Protein 5NG7 (pdb70)

B-factor: mean 24.81, std 13.98, range [9.17, 146.87]

Radius of gyration: 27.34 Å; Cα contacts (8 Å, |Δi|>4): 1304; chains: 2; bounding box: 87×40×46 Å

Structure (mmCIF, N/CA/C/O backbone):
data_5NG7
#
_entry.id   5NG7
#
_cell.length_a   163.940
_cell.length_b   46.220
_cell.length_c   73.870
_cell.angle_alpha   90.00
_cell.angle_beta   106.94
_cell.angle_gamma   90.00
#
_symmetry.space_group_name_H-M   'C 1 2 1'
#
loop_
_entity.id
_entity.type
_entity.pdbx_description
1 polymer 'epoxide hydrolase'
2 non-polymer 'CHLORIDE ION'
3 non-polymer 1,2-ETHANEDIOL
4 non-polymer SERINE
5 non-polymer DI(HYDROXYETHYL)ETHER
6 water water
#
loop_
_atom_site.group_PDB
_atom_site.id
_atom_site.type_symbol
_atom_site.label_atom_id
_atom_site.label_alt_id
_atom_site.label_comp_id
_atom_site.label_asym_id
_atom_site.label_entity_id
_atom_site.label_seq_id
_atom_site.pdbx_PDB_ins_code
_atom_site.Cartn_x
_atom_site.Cartn_y
_atom_site.Cartn_z
_atom_site.occupancy
_atom_site.B_iso_or_equiv
_atom_site.auth_seq_id
_atom_site.auth_comp_id
_atom_site.auth_asym_id
_atom_site.auth_atom_id
_atom_site.pdbx_PDB_model_num
ATOM 1 N N . ASN A 1 2 ? -0.353 45.889 35.296 1.00 80.52 2 ASN A N 1
ATOM 2 C CA . ASN A 1 2 ? -1.790 46.302 35.307 1.00 102.18 2 ASN A CA 1
ATOM 3 C C . ASN A 1 2 ? -2.711 45.173 35.761 1.00 115.93 2 ASN A C 1
ATOM 4 O O . ASN A 1 2 ? -2.334 43.993 35.739 1.00 88.33 2 ASN A O 1
ATOM 9 N N . GLU A 1 3 ? -3.920 45.558 36.163 1.00 135.58 3 GLU A N 1
ATOM 10 C CA . GLU A 1 3 ? -4.981 44.615 36.508 1.00 123.00 3 GLU A CA 1
ATOM 11 C C . GLU A 1 3 ? -5.770 44.245 35.258 1.00 110.39 3 GLU A C 1
ATOM 12 O O . GLU A 1 3 ? -6.271 43.110 35.153 1.00 120.06 3 GLU A O 1
ATOM 18 N N . MET A 1 4 ? -5.835 45.194 34.312 1.00 76.00 4 MET A N 1
ATOM 19 C CA A MET A 1 4 ? -6.607 45.039 33.068 0.60 70.05 4 MET A CA 1
ATOM 20 C CA B MET A 1 4 ? -6.609 45.034 33.070 0.40 64.02 4 MET A CA 1
ATOM 21 C C . MET A 1 4 ? -5.800 44.362 31.948 1.00 37.44 4 MET A C 1
ATOM 22 O O . MET A 1 4 ? -6.356 44.001 30.899 1.00 38.93 4 MET A O 1
ATOM 31 N N . LEU A 1 5 ? -4.492 44.212 32.162 1.00 32.55 5 LEU A N 1
ATOM 32 C CA . LEU A 1 5 ? -3.626 43.519 31.202 1.00 28.75 5 LEU A CA 1
ATOM 33 C C . LEU A 1 5 ? -3.938 42.026 31.212 1.00 29.20 5 LEU A C 1
ATOM 34 O O . LEU A 1 5 ? -4.080 41.449 32.276 1.00 29.76 5 LEU A O 1
ATOM 39 N N . LYS A 1 6 ? -4.080 41.430 30.037 1.00 19.43 6 LYS A N 1
ATOM 40 C CA A LYS A 1 6 ? -4.414 40.024 29.868 0.60 18.37 6 LYS A CA 1
ATOM 41 C CA B LYS A 1 6 ? -4.415 40.018 29.868 0.40 19.25 6 LYS A CA 1
ATOM 42 C C . LYS A 1 6 ? -3.341 39.293 29.049 1.00 21.43 6 LYS A C 1
ATOM 43 O O . LYS A 1 6 ? -2.865 39.808 28.028 1.00 19.28 6 LYS A O 1
ATOM 54 N N . HIS A 1 7 ? -2.954 38.104 29.489 1.00 19.60 7 HIS A N 1
ATOM 55 C CA . HIS A 1 7 ? -1.981 37.268 28.773 1.00 16.05 7 HIS A CA 1
ATOM 56 C C . HIS A 1 7 ? -2.700 36.274 27.914 1.00 19.31 7 HIS A C 1
ATOM 57 O O . HIS A 1 7 ? -3.654 35.621 28.373 1.00 21.23 7 HIS A O 1
ATOM 64 N N . GLU A 1 8 ? -2.237 36.085 26.687 1.00 18.64 8 GLU A N 1
ATOM 65 C CA . GLU A 1 8 ? -2.824 35.143 25.743 1.00 18.21 8 GLU A CA 1
ATOM 66 C C . GLU A 1 8 ? -1.768 34.418 24.925 1.00 18.85 8 GLU A C 1
ATOM 67 O O . GLU A 1 8 ? -0.614 34.886 24.841 1.00 17.92 8 GLU A O 1
ATOM 73 N N . TYR A 1 9 ? -2.151 33.264 24.365 1.00 17.82 9 TYR A N 1
ATOM 74 C CA . TYR A 1 9 ? -1.275 32.501 23.476 1.00 19.01 9 TYR A CA 1
ATOM 75 C C . TYR A 1 9 ? -2.037 32.162 22.247 1.00 20.83 9 TYR A C 1
ATOM 76 O O . TYR A 1 9 ? -3.234 31.811 22.318 1.00 24.70 9 TYR A O 1
ATOM 85 N N . VAL A 1 10 ? -1.383 32.240 21.102 1.00 18.04 10 VAL A N 1
ATOM 86 C CA . VAL A 1 10 ? -2.065 31.951 19.834 1.00 19.34 10 VAL A CA 1
ATOM 87 C C . VAL A 1 10 ? -1.102 31.300 18.867 1.00 20.70 10 VAL A C 1
ATOM 88 O O . VAL A 1 10 ? 0.087 31.639 18.836 1.00 22.46 10 VAL A O 1
ATOM 92 N N . LYS A 1 11 ? -1.605 30.367 18.064 1.00 19.36 11 LYS A N 1
ATOM 93 C CA A LYS A 1 11 ? -0.809 29.694 17.067 0.40 21.48 11 LYS A CA 1
ATOM 94 C CA B LYS A 1 11 ? -0.811 29.696 17.064 0.60 20.74 11 LYS A CA 1
ATOM 95 C C . LYS A 1 11 ? -0.818 30.501 15.786 1.00 22.37 11 LYS A C 1
ATOM 96 O O . LYS A 1 11 ? -1.887 30.837 15.265 1.00 28.46 11 LYS A O 1
ATOM 107 N N . VAL A 1 12 ? 0.382 30.856 15.318 1.00 22.36 12 VAL A N 1
ATOM 108 C CA . VAL A 1 12 ? 0.614 31.631 14.089 1.00 22.50 12 VAL A CA 1
ATOM 109 C C . VAL A 1 12 ? 1.890 31.142 13.388 1.00 24.23 12 VAL A C 1
ATOM 110 O O . VAL A 1 12 ? 2.928 30.904 14.048 1.00 25.07 12 VAL A O 1
ATOM 114 N N . ASN A 1 13 ? 1.835 31.002 12.058 1.00 23.04 13 ASN A N 1
ATOM 115 C CA . ASN A 1 13 ? 3.060 30.679 11.262 1.00 24.80 13 ASN A CA 1
ATOM 116 C C . ASN A 1 13 ? 3.876 29.482 11.819 1.00 25.59 13 ASN A C 1
ATOM 117 O O . ASN A 1 13 ? 5.127 29.480 11.801 1.00 26.57 13 ASN A O 1
ATOM 122 N N . GLY A 1 14 ? 3.150 28.469 12.315 1.00 29.17 14 GLY A N 1
ATOM 123 C CA . GLY A 1 14 ? 3.749 27.235 12.837 1.00 24.75 14 GLY A CA 1
ATOM 124 C C . GLY A 1 14 ? 4.347 27.280 14.231 1.00 31.45 14 GLY A C 1
ATOM 125 O O . GLY A 1 14 ? 4.963 26.314 14.662 1.00 32.98 14 GLY A O 1
ATOM 126 N N . ILE A 1 15 ? 4.208 28.419 14.917 1.00 23.05 15 ILE A N 1
ATOM 127 C CA . ILE A 1 15 ? 4.684 28.598 16.300 1.00 23.16 15 ILE A CA 1
ATOM 128 C C . ILE A 1 15 ? 3.571 29.127 17.188 1.00 24.93 15 ILE A C 1
ATOM 129 O O . ILE A 1 15 ? 2.597 29.724 16.682 1.00 29.37 15 ILE A O 1
ATOM 134 N N . LYS A 1 16 ? 3.719 28.893 18.490 1.00 21.91 16 LYS A N 1
ATOM 135 C CA A LYS A 1 16 ? 2.812 29.469 19.464 0.60 17.44 16 LYS A CA 1
ATOM 136 C CA B LYS A 1 16 ? 2.813 29.473 19.462 0.40 20.28 16 LYS A CA 1
ATOM 137 C C . LYS A 1 16 ? 3.430 30.775 19.983 1.00 21.64 16 LYS A C 1
ATOM 138 O O . LYS A 1 16 ? 4.567 30.765 20.446 1.00 19.51 16 LYS A O 1
ATOM 149 N N . MET A 1 17 ? 2.665 31.863 19.904 1.00 17.84 17 MET A N 1
ATOM 150 C CA A MET A 1 17 ? 3.139 33.183 20.324 0.65 17.12 17 MET A CA 1
ATOM 151 C CA B MET A 1 17 ? 3.137 33.177 20.328 0.35 17.68 17 MET A CA 1
ATOM 152 C C . MET A 1 17 ? 2.392 33.650 21.553 1.00 17.52 17 MET A C 1
ATOM 153 O O . MET A 1 17 ? 1.151 33.583 21.598 1.00 18.46 17 MET A O 1
ATOM 162 N N . HIS A 1 18 ? 3.141 34.144 22.537 1.00 14.31 18 HIS A N 1
ATOM 163 C CA . HIS A 1 18 ? 2.570 34.784 23.694 1.00 15.24 18 HIS A CA 1
ATOM 164 C C . HIS A 1 18 ? 2.376 36.267 23.421 1.00 15.99 18 HIS A C 1
ATOM 165 O O . HIS A 1 18 ? 3.247 36.914 22.800 1.00 14.39 18 HIS A O 1
ATOM 172 N N . TYR A 1 19 ? 1.280 36.839 23.904 1.00 15.73 19 TYR A N 1
ATOM 173 C CA . TYR A 1 19 ? 1.156 38.293 23.913 1.00 17.12 19 TYR A CA 1
ATOM 174 C C . TYR A 1 19 ? 0.372 38.775 25.102 1.00 16.00 19 TYR A C 1
ATOM 175 O O . TYR A 1 19 ? -0.368 37.996 25.732 1.00 15.94 19 TYR A O 1
ATOM 184 N N . VAL A 1 20 ? 0.543 40.039 25.414 1.00 15.47 20 VAL A N 1
ATOM 185 C CA . VAL A 1 20 ? -0.333 40.730 26.359 1.00 14.82 20 VAL A CA 1
ATOM 186 C C . VAL A 1 20 ? -1.240 41.690 25.606 1.00 16.21 20 VAL A C 1
ATOM 187 O O . VAL A 1 20 ? -0.888 42.197 24.533 1.00 15.28 20 VAL A O 1
ATOM 191 N N . THR A 1 21 ? -2.415 41.933 26.149 1.00 14.26 21 THR A N 1
ATOM 192 C CA . THR A 1 21 ? -3.361 42.837 25.527 1.00 15.35 21 THR A CA 1
ATOM 193 C C . THR A 1 21 ? -4.130 43.639 26.555 1.00 17.76 21 THR A C 1
ATOM 194 O O . THR A 1 21 ? -4.382 43.159 27.668 1.00 17.91 21 THR A O 1
ATOM 198 N N . GLN A 1 22 ? -4.473 44.863 26.199 1.00 14.95 22 GLN A N 1
ATOM 199 C CA . GLN A 1 22 ? -5.301 45.727 27.016 1.00 15.96 22 GLN A CA 1
ATOM 200 C C . GLN A 1 22 ? -5.995 46.702 26.118 1.00 15.96 22 GLN A C 1
ATOM 201 O O . GLN A 1 22 ? -5.402 47.173 25.139 1.00 15.78 22 GLN A O 1
ATOM 207 N N . GLY A 1 23 ? -7.244 47.015 26.458 1.00 16.35 23 GLY A N 1
ATOM 208 C CA . GLY A 1 23 ? -7.992 48.007 25.661 1.00 16.10 23 GLY A CA 1
ATOM 209 C C . GLY A 1 23 ? -8.874 47.405 24.599 1.00 15.11 23 GLY A C 1
ATOM 210 O O . GLY A 1 23 ? -8.820 46.204 24.231 1.00 18.52 23 GLY A O 1
ATOM 211 N N . LYS A 1 24 ? -9.725 48.295 24.062 1.00 17.41 24 LYS A N 1
ATOM 212 C CA A LYS A 1 24 ? -10.655 47.955 23.002 0.40 19.07 24 LYS A CA 1
ATOM 213 C CA B LYS A 1 24 ? -10.631 47.952 22.980 0.60 19.36 24 LYS A CA 1
ATOM 214 C C . LYS A 1 24 ? -10.573 49.041 21.949 1.00 17.20 24 LYS A C 1
ATOM 215 O O . LYS A 1 24 ? -10.215 50.195 22.262 1.00 20.96 24 LYS A O 1
ATOM 226 N N . GLY A 1 25 ? -10.923 48.680 20.734 1.00 19.90 25 GLY A N 1
ATOM 227 C CA . GLY A 1 25 ? -10.937 49.662 19.658 1.00 22.42 25 GLY A CA 1
ATOM 228 C C . GLY A 1 25 ? -9.938 49.294 18.586 1.00 16.46 25 GLY A C 1
ATOM 229 O O . GLY A 1 25 ? -9.769 48.113 18.279 1.00 20.61 25 GLY A O 1
ATOM 230 N N . LYS A 1 26 ? -9.374 50.324 17.969 1.00 16.42 26 LYS A N 1
ATOM 231 C CA . LYS A 1 26 ? -8.489 50.132 16.832 1.00 16.29 26 LYS A CA 1
ATOM 232 C C . LYS A 1 26 ? -7.257 49.295 17.259 1.00 15.65 26 LYS A C 1
ATOM 233 O O . LYS A 1 26 ? -6.628 49.589 18.268 1.00 14.88 26 LYS A O 1
ATOM 239 N N . LEU A 1 27 ? -6.977 48.235 16.508 1.00 14.60 27 LEU A N 1
ATOM 240 C CA . LEU A 1 27 ? -5.854 47.344 16.853 1.00 12.59 27 LEU A CA 1
ATOM 241 C C . LEU A 1 27 ? -4.504 47.981 16.606 1.00 12.72 27 LEU A C 1
ATOM 242 O O . LEU A 1 27 ? -4.225 48.487 15.485 1.00 14.97 27 LEU A O 1
ATOM 247 N N . LEU A 1 28 ? -3.678 47.944 17.650 1.00 11.86 28 LEU A N 1
ATOM 248 C CA . LEU A 1 28 ? -2.330 48.523 17.626 1.00 12.52 28 LEU A CA 1
ATOM 249 C C . LEU A 1 28 ? -1.366 47.458 18.167 1.00 12.38 28 LEU A C 1
ATOM 250 O O . LEU A 1 28 ? -1.535 47.009 19.300 1.00 12.84 28 LEU A O 1
ATOM 255 N N . LEU A 1 29 ? -0.338 47.122 17.395 1.00 11.23 29 LEU A N 1
ATOM 256 C CA A LEU A 1 29 ? 0.722 46.235 17.848 0.60 12.64 29 LEU A CA 1
ATOM 257 C CA B LEU A 1 29 ? 0.716 46.223 17.844 0.40 12.70 29 LEU A CA 1
ATOM 258 C C . LEU A 1 29 ? 1.942 47.002 18.274 1.00 13.64 29 LEU A C 1
ATOM 259 O O . LEU A 1 29 ? 2.340 47.966 17.616 1.00 12.58 29 LEU A O 1
ATOM 268 N N . LEU A 1 30 ? 2.533 46.567 19.391 1.00 11.80 30 LEU A N 1
ATOM 269 C CA . LEU A 1 30 ? 3.809 47.103 19.876 1.00 11.85 30 LEU A CA 1
ATOM 270 C C . LEU A 1 30 ? 4.829 45.992 19.816 1.00 11.52 30 LEU A C 1
ATOM 271 O O . LEU A 1 30 ? 4.648 44.977 20.523 1.00 12.47 30 LEU A O 1
ATOM 276 N N . LEU A 1 31 ? 5.908 46.151 19.036 1.00 10.61 31 LEU A N 1
ATOM 277 C CA . LEU A 1 31 ? 6.899 45.090 18.807 1.00 10.33 31 LEU A CA 1
ATOM 278 C C . LEU A 1 31 ? 8.251 45.485 19.363 1.00 10.80 31 LEU A C 1
ATOM 279 O O . LEU A 1 31 ? 8.877 46.439 18.924 1.00 11.84 31 LEU A O 1
ATOM 284 N N . HIS A 1 32 ? 8.672 44.756 20.403 1.00 10.41 32 HIS A N 1
ATOM 285 C CA . HIS A 1 32 ? 9.978 44.975 21.066 1.00 11.02 32 HIS A CA 1
ATOM 286 C C . HIS A 1 32 ? 11.149 44.540 20.182 1.00 11.80 32 HIS A C 1
ATOM 287 O O . HIS A 1 32 ? 10.968 43.926 19.126 1.00 11.52 32 HIS A O 1
ATOM 294 N N . GLY A 1 33 ? 12.348 44.761 20.711 1.00 10.64 33 GLY A N 1
ATOM 295 C CA . GLY A 1 33 ? 13.563 44.218 20.133 1.00 11.20 33 GLY A CA 1
ATOM 296 C C . GLY A 1 33 ? 14.463 43.576 21.182 1.00 11.57 33 GLY A C 1
ATOM 297 O O . GLY A 1 33 ? 13.977 43.022 22.169 1.00 12.52 33 GLY A O 1
ATOM 298 N N . PHE A 1 34 ? 15.763 43.643 20.926 1.00 12.39 34 PHE A N 1
ATOM 299 C CA . PHE A 1 34 ? 16.742 42.995 21.806 1.00 12.12 34 PHE A CA 1
ATOM 300 C C . PHE A 1 34 ? 17.296 43.978 22.825 1.00 11.99 34 PHE A C 1
ATOM 301 O O . PHE A 1 34 ? 17.624 45.109 22.458 1.00 13.22 34 PHE A O 1
ATOM 309 N N . PRO A 1 35 ? 17.473 43.592 24.106 1.00 12.15 35 PRO A N 1
ATOM 310 C CA . PRO A 1 35 ? 17.139 42.328 24.733 1.00 14.12 35 PRO A CA 1
ATOM 311 C C . PRO A 1 35 ? 15.876 42.480 25.563 1.00 15.20 35 PRO A C 1
ATOM 312 O O . PRO A 1 35 ? 15.856 42.275 26.796 1.00 17.24 35 PRO A O 1
ATOM 316 N N . ASP A 1 36 ? 14.803 42.865 24.898 1.00 13.92 36 ASP A N 1
ATOM 317 C CA . ASP A 1 36 ? 13.583 43.140 25.576 1.00 12.79 36 ASP A CA 1
ATOM 318 C C . ASP A 1 36 ? 12.575 41.997 25.394 1.00 14.12 36 ASP A C 1
ATOM 319 O O . ASP A 1 36 ? 12.926 40.863 25.086 1.00 14.16 36 ASP A O 1
ATOM 324 N N . PHE A 1 37 ? 11.315 42.314 25.606 1.00 13.43 37 PHE A N 1
ATOM 325 C CA . PHE A 1 37 ? 10.171 41.408 25.414 1.00 13.05 37 PHE A CA 1
ATOM 326 C C . PHE A 1 37 ? 8.962 42.330 25.608 1.00 13.70 37 PHE A C 1
ATOM 327 O O . PHE A 1 37 ? 9.156 43.580 25.652 1.00 13.75 37 PHE A O 1
ATOM 335 N N . TRP A 1 38 ? 7.760 41.791 25.767 1.00 13.19 38 TRP A N 1
ATOM 336 C CA . TRP A 1 38 ? 6.595 42.699 25.797 1.00 13.44 38 TRP A CA 1
ATOM 337 C C . TRP A 1 38 ? 6.752 43.801 26.860 1.00 13.91 38 TRP A C 1
ATOM 338 O O . TRP A 1 38 ? 6.211 44.938 26.747 1.00 14.90 38 TRP A O 1
ATOM 349 N N . TYR A 1 39 ? 7.430 43.451 27.971 1.00 15.01 39 TYR A N 1
ATOM 350 C CA . TYR A 1 39 ? 7.473 44.333 29.140 1.00 14.76 39 TYR A CA 1
ATOM 351 C C . TYR A 1 39 ? 8.191 45.646 28.910 1.00 13.14 39 TYR A C 1
ATOM 352 O O . TYR A 1 39 ? 8.032 46.588 29.678 1.00 15.55 39 TYR A O 1
ATOM 361 N N . VAL A 1 40 ? 8.952 45.789 27.820 1.00 13.15 40 VAL A N 1
ATOM 362 C CA . VAL A 1 40 ? 9.575 47.086 27.502 1.00 12.08 40 VAL A CA 1
ATOM 363 C C . VAL A 1 40 ? 8.493 48.142 27.270 1.00 14.19 40 VAL A C 1
ATOM 364 O O . VAL A 1 40 ? 8.779 49.332 27.371 1.00 16.00 40 VAL A O 1
ATOM 368 N N . TRP A 1 41 ? 7.280 47.684 26.931 1.00 14.73 41 TRP A N 1
ATOM 369 C CA . TRP A 1 41 ? 6.180 48.605 26.610 1.00 14.74 41 TRP A CA 1
ATOM 370 C C . TRP A 1 41 ? 5.328 48.909 27.823 1.00 22.41 41 TRP A C 1
ATOM 371 O O . TRP A 1 41 ? 4.249 49.489 27.693 1.00 19.54 41 TRP A O 1
ATOM 382 N N . ARG A 1 42 ? 5.830 48.566 29.017 1.00 19.93 42 ARG A N 1
ATOM 383 C CA . ARG A 1 42 ? 5.046 48.681 30.257 1.00 24.56 42 ARG A CA 1
ATOM 384 C C . ARG A 1 42 ? 4.414 50.052 30.489 1.00 21.84 42 ARG A C 1
ATOM 385 O O . ARG A 1 42 ? 3.319 50.070 31.060 1.00 26.23 42 ARG A O 1
ATOM 393 N N . PHE A 1 43 ? 5.077 51.118 30.064 1.00 22.73 43 PHE A N 1
ATOM 394 C CA A PHE A 1 43 ? 4.575 52.497 30.230 0.60 29.21 43 PHE A CA 1
ATOM 395 C CA B PHE A 1 43 ? 4.530 52.472 30.253 0.40 30.48 43 PHE A CA 1
ATOM 396 C C . PHE A 1 43 ? 3.503 52.798 29.176 1.00 32.92 43 PHE A C 1
ATOM 397 O O . PHE A 1 43 ? 2.450 53.419 29.472 1.00 32.27 43 PHE A O 1
ATOM 412 N N . GLN A 1 44 ? 3.767 52.361 27.940 1.00 21.80 44 GLN A N 1
ATOM 413 C CA A GLN A 1 44 ? 2.884 52.710 26.847 0.60 19.49 44 GLN A CA 1
ATOM 414 C CA B GLN A 1 44 ? 2.889 52.686 26.815 0.40 21.30 44 GLN A CA 1
ATOM 415 C C . GLN A 1 44 ? 1.582 51.929 26.800 1.00 21.41 44 GLN A C 1
ATOM 416 O O . GLN A 1 44 ? 0.575 52.469 26.341 1.00 19.47 44 GLN A O 1
ATOM 427 N N . ILE A 1 45 ? 1.599 50.669 27.250 1.00 16.34 45 ILE A N 1
ATOM 428 C CA . ILE A 1 45 ? 0.431 49.803 27.106 1.00 14.94 45 ILE A CA 1
ATOM 429 C C . ILE A 1 45 ? -0.810 50.401 27.778 1.00 18.04 45 ILE A C 1
ATOM 430 O O . ILE A 1 45 ? -1.820 50.575 27.099 1.00 16.56 45 ILE A O 1
ATOM 435 N N . PRO A 1 46 ? -0.741 50.752 29.092 1.00 17.38 46 PRO A N 1
ATOM 436 C CA . PRO A 1 46 ? -1.996 51.267 29.707 1.00 20.13 46 PRO A CA 1
ATOM 437 C C . PRO A 1 46 ? -2.415 52.632 29.150 1.00 20.70 46 PRO A C 1
ATOM 438 O O . PRO A 1 46 ? -3.615 52.913 29.053 1.00 19.51 46 PRO A O 1
ATOM 442 N N . ALA A 1 47 ? -1.461 53.458 28.749 1.00 19.96 47 ALA A N 1
ATOM 443 C CA . ALA A 1 47 ? -1.775 54.763 28.204 1.00 20.04 47 ALA A CA 1
ATOM 444 C C . ALA A 1 47 ? -2.426 54.650 26.804 1.00 21.97 47 ALA A C 1
ATOM 445 O O . ALA A 1 47 ? -3.471 55.270 26.535 1.00 19.33 47 ALA A O 1
ATOM 447 N N . LEU A 1 48 ? -1.853 53.828 25.931 1.00 16.70 48 LEU A N 1
ATOM 448 C CA . LEU A 1 48 ? -2.395 53.611 24.602 1.00 15.93 48 LEU A CA 1
ATOM 449 C C . LEU A 1 48 ? -3.704 52.835 24.665 1.00 16.52 48 LEU A C 1
ATOM 450 O O . LEU A 1 48 ? -4.559 53.015 23.798 1.00 15.49 48 LEU A O 1
ATOM 455 N N . ALA A 1 49 ? -3.926 52.047 25.727 1.00 16.42 49 ALA A N 1
ATOM 456 C CA . ALA A 1 49 ? -5.145 51.274 25.888 1.00 16.49 49 ALA A CA 1
ATOM 457 C C . ALA A 1 49 ? -6.368 52.201 26.161 1.00 16.97 49 ALA A C 1
ATOM 458 O O . ALA A 1 49 ? -7.507 51.722 26.129 1.00 20.89 49 ALA A O 1
ATOM 460 N N . LYS A 1 50 ? -6.115 53.481 26.406 1.00 16.20 50 LYS A N 1
ATOM 461 C CA . LYS A 1 50 ? -7.231 54.456 26.490 1.00 17.41 50 LYS A CA 1
ATOM 462 C C . LYS A 1 50 ? -7.879 54.716 25.124 1.00 18.86 50 LYS A C 1
ATOM 463 O O . LYS A 1 50 ? -9.005 55.192 25.081 1.00 18.97 50 LYS A O 1
ATOM 469 N N . HIS A 1 51 ? -7.184 54.393 24.023 1.00 16.96 51 HIS A N 1
ATOM 470 C CA . HIS A 1 51 ? -7.692 54.673 22.650 1.00 15.66 51 HIS A CA 1
ATOM 471 C C . HIS A 1 51 ? -7.598 53.509 21.679 1.00 18.65 51 HIS A C 1
ATOM 472 O O . HIS A 1 51 ? -8.124 53.576 20.583 1.00 19.88 51 HIS A O 1
ATOM 479 N N . PHE A 1 52 ? -6.920 52.424 22.065 1.00 16.13 52 PHE A N 1
ATOM 480 C CA . PHE A 1 52 ? -6.638 51.319 21.183 1.00 14.59 52 PHE A CA 1
ATOM 481 C C . PHE A 1 52 ? -6.856 49.980 21.900 1.00 13.20 52 PHE A C 1
ATOM 482 O O . PHE A 1 52 ? -6.746 49.890 23.132 1.00 14.53 52 PHE A O 1
ATOM 490 N N . ARG A 1 53 ? -7.051 48.952 21.070 1.00 14.16 53 ARG A N 1
ATOM 491 C CA A ARG A 1 53 ? -6.840 47.572 21.465 0.50 14.91 53 ARG A CA 1
ATOM 492 C CA B ARG A 1 53 ? -6.843 47.568 21.460 0.50 14.87 53 ARG A CA 1
ATOM 493 C C . ARG A 1 53 ? -5.336 47.304 21.260 1.00 14.34 53 ARG A C 1
ATOM 494 O O . ARG A 1 53 ? -4.874 47.079 20.118 1.00 14.31 53 ARG A O 1
ATOM 509 N N . VAL A 1 54 ? -4.595 47.351 22.375 1.00 13.90 54 VAL A N 1
ATOM 510 C CA . VAL A 1 54 ? -3.132 47.205 22.331 1.00 14.28 54 VAL A CA 1
ATOM 511 C C . VAL A 1 54 ? -2.778 45.746 22.443 1.00 13.76 54 VAL A C 1
ATOM 512 O O . VAL A 1 54 ? -3.308 45.025 23.324 1.00 15.38 54 VAL A O 1
ATOM 516 N N . VAL A 1 55 ? -1.890 45.263 21.564 1.00 13.61 55 VAL A N 1
ATOM 517 C CA . VAL A 1 55 ? -1.327 43.901 21.648 1.00 13.04 55 VAL A CA 1
ATOM 518 C C . VAL A 1 55 ? 0.198 44.028 21.603 1.00 13.49 55 VAL A C 1
ATOM 519 O O . VAL A 1 55 ? 0.746 44.664 20.689 1.00 12.59 55 VAL A O 1
ATOM 523 N N . ALA A 1 56 ? 0.876 43.479 22.612 1.00 13.49 56 ALA A N 1
ATOM 524 C CA . ALA A 1 56 ? 2.331 43.500 22.664 1.00 13.00 56 ALA A CA 1
ATOM 525 C C . ALA A 1 56 ? 2.808 42.039 22.754 1.00 13.39 56 ALA A C 1
ATOM 526 O O . ALA A 1 56 ? 2.706 41.401 23.838 1.00 13.94 56 ALA A O 1
ATOM 528 N N . PRO A 1 57 ? 3.289 41.450 21.656 1.00 12.49 57 PRO A N 1
ATOM 529 C CA . PRO A 1 57 ? 3.712 40.038 21.682 1.00 13.09 57 PRO A CA 1
ATOM 530 C C . PRO A 1 57 ? 5.158 39.918 22.111 1.00 13.37 57 PRO A C 1
ATOM 531 O O . PRO A 1 57 ? 5.926 40.893 22.029 1.00 13.46 57 PRO A O 1
ATOM 535 N N . ASP A 1 58 ? 5.526 38.714 22.542 1.00 13.95 58 ASP A N 1
ATOM 536 C CA . ASP A 1 58 ? 6.925 38.300 22.542 1.00 13.45 58 ASP A CA 1
ATOM 537 C C . ASP A 1 58 ? 7.258 37.746 21.193 1.00 12.46 58 ASP A C 1
ATOM 538 O O . ASP A 1 58 ? 6.559 36.850 20.670 1.00 13.08 58 ASP A O 1
ATOM 543 N N . LEU A 1 59 ? 8.296 38.309 20.544 1.00 12.57 59 LEU A N 1
ATOM 544 C CA . LEU A 1 59 ? 8.709 37.781 19.233 1.00 12.34 59 LEU A CA 1
ATOM 545 C C . LEU A 1 59 ? 9.227 36.357 19.302 1.00 13.05 59 LEU A C 1
ATOM 546 O O . LEU A 1 59 ? 9.552 35.853 20.381 1.00 13.81 59 LEU A O 1
ATOM 551 N N . ARG A 1 60 ? 9.308 35.724 18.153 1.00 13.44 60 ARG A N 1
ATOM 552 C CA . ARG A 1 60 ? 9.845 34.360 18.034 1.00 14.14 60 ARG A CA 1
ATOM 553 C C . ARG A 1 60 ? 11.150 34.308 18.794 1.00 14.74 60 ARG A C 1
ATOM 554 O O . ARG A 1 60 ? 12.064 35.154 18.588 1.00 13.37 60 ARG A O 1
ATOM 562 N N . GLY A 1 61 ? 11.272 33.315 19.667 1.00 14.30 61 GLY A N 1
ATOM 563 C CA . GLY A 1 61 ? 12.505 33.118 20.424 1.00 15.82 61 GLY A CA 1
ATOM 564 C C . GLY A 1 61 ? 12.539 33.773 21.784 1.00 14.67 61 GLY A C 1
ATOM 565 O O . GLY A 1 61 ? 13.432 33.477 22.577 1.00 17.52 61 GLY A O 1
ATOM 566 N N . TYR A 1 62 ? 11.606 34.685 22.096 1.00 13.03 62 TYR A N 1
ATOM 567 C CA . TYR A 1 62 ? 11.676 35.473 23.286 1.00 12.16 62 TYR A CA 1
ATOM 568 C C . TYR A 1 62 ? 10.676 35.062 24.339 1.00 12.86 62 TYR A C 1
ATOM 569 O O . TYR A 1 62 ? 9.506 34.716 24.014 1.00 14.63 62 TYR A O 1
ATOM 578 N N . ASN A 1 63 ? 11.098 35.171 25.607 1.00 14.94 63 ASN A N 1
ATOM 579 C CA . ASN A 1 63 ? 10.230 35.050 26.774 1.00 15.46 63 ASN A CA 1
ATOM 580 C C . ASN A 1 63 ? 9.243 33.869 26.703 1.00 15.71 63 ASN A C 1
ATOM 581 O O . ASN A 1 63 ? 9.714 32.720 26.749 1.00 16.97 63 ASN A O 1
ATOM 586 N N . GLU A 1 64 ? 7.936 34.118 26.533 1.00 16.25 64 GLU A N 1
ATOM 587 C CA . GLU A 1 64 ? 6.952 33.040 26.525 1.00 16.09 64 GLU A CA 1
ATOM 588 C C . GLU A 1 64 ? 6.549 32.483 25.159 1.00 17.74 64 GLU A C 1
ATOM 589 O O . GLU A 1 64 ? 5.777 31.535 25.077 1.00 17.79 64 GLU A O 1
ATOM 595 N N . THR A 1 65 ? 7.101 33.053 24.087 1.00 14.91 65 THR A N 1
ATOM 596 C CA . THR A 1 65 ? 6.866 32.565 22.751 1.00 13.33 65 THR A CA 1
ATOM 597 C C . THR A 1 65 ? 7.787 31.375 22.436 1.00 15.53 65 THR A C 1
ATOM 598 O O . THR A 1 65 ? 8.862 31.234 23.044 1.00 15.44 65 THR A O 1
ATOM 602 N N . ASP A 1 66 ? 7.354 30.525 21.507 1.00 14.76 66 ASP A N 1
ATOM 603 C CA . ASP A 1 66 ? 8.138 29.356 21.098 1.00 16.49 66 ASP A CA 1
ATOM 604 C C . ASP A 1 66 ? 9.501 29.778 20.516 1.00 19.70 66 ASP A C 1
ATOM 605 O O . ASP A 1 66 ? 9.697 30.914 20.023 1.00 16.93 66 ASP A O 1
ATOM 610 N N . LYS A 1 67 ? 10.440 28.840 20.572 1.00 17.94 67 LYS A N 1
ATOM 611 C CA . LYS A 1 67 ? 11.844 29.078 20.298 1.00 19.41 67 LYS A CA 1
ATOM 612 C C . LYS A 1 67 ? 12.375 27.949 19.415 1.00 18.85 67 LYS A C 1
ATOM 613 O O . LYS A 1 67 ? 13.125 27.073 19.907 1.00 20.36 67 LYS A O 1
ATOM 619 N N . PRO A 1 68 ? 12.030 27.981 18.131 1.00 15.75 68 PRO A N 1
ATOM 620 C CA . PRO A 1 68 ? 12.540 26.928 17.235 1.00 17.45 68 PRO A CA 1
ATOM 621 C C . PRO A 1 68 ? 14.066 26.897 17.210 1.00 21.95 68 PRO A C 1
ATOM 622 O O . PRO A 1 68 ? 14.731 27.933 17.371 1.00 20.27 68 PRO A O 1
ATOM 626 N N . GLU A 1 69 ? 14.640 25.703 17.083 1.00 23.55 69 GLU A N 1
ATOM 627 C CA A GLU A 1 69 ? 16.078 25.523 17.006 0.55 22.28 69 GLU A CA 1
ATOM 628 C CA B GLU A 1 69 ? 16.086 25.564 17.024 0.45 20.85 69 GLU A CA 1
ATOM 629 C C . GLU A 1 69 ? 16.579 25.881 15.614 1.00 20.85 69 GLU A C 1
ATOM 630 O O . GLU A 1 69 ? 15.891 25.617 14.616 1.00 25.02 69 GLU A O 1
ATOM 641 N N . GLY A 1 70 ? 17.786 26.454 15.540 1.00 21.34 70 GLY A N 1
ATOM 642 C CA . GLY A 1 70 ? 18.414 26.689 14.247 1.00 21.75 70 GLY A CA 1
ATOM 643 C C . GLY A 1 70 ? 18.396 28.125 13.779 1.00 18.28 70 GLY A C 1
ATOM 644 O O . GLY A 1 70 ? 17.329 28.766 13.733 1.00 19.17 70 GLY A O 1
ATOM 645 N N . VAL A 1 71 ? 19.565 28.594 13.350 1.00 20.96 71 VAL A N 1
ATOM 646 C CA A VAL A 1 71 ? 19.732 29.970 12.876 0.50 20.58 71 VAL A CA 1
ATOM 647 C CA B VAL A 1 71 ? 19.722 29.967 12.884 0.50 20.17 71 VAL A CA 1
ATOM 648 C C . VAL A 1 71 ? 18.763 30.340 11.754 1.00 22.01 71 VAL A C 1
ATOM 649 O O . VAL A 1 71 ? 18.191 31.438 11.748 1.00 19.85 71 VAL A O 1
ATOM 656 N N . GLU A 1 72 ? 18.543 29.408 10.821 1.00 21.12 72 GLU A N 1
ATOM 657 C CA . GLU A 1 72 ? 17.670 29.596 9.693 1.00 24.21 72 GLU A CA 1
ATOM 658 C C . GLU A 1 72 ? 16.202 29.943 10.052 1.00 17.52 72 GLU A C 1
ATOM 659 O O . GLU A 1 72 ? 15.499 30.584 9.262 1.00 20.26 72 GLU A O 1
ATOM 665 N N . ASN A 1 73 ? 15.799 29.574 11.274 1.00 18.43 73 ASN A N 1
ATOM 666 C CA . ASN A 1 73 ? 14.441 29.848 11.727 1.00 18.65 73 ASN A CA 1
ATOM 667 C C . ASN A 1 73 ? 14.261 31.290 12.223 1.00 18.45 73 ASN A C 1
ATOM 668 O O . ASN A 1 73 ? 13.202 31.643 12.686 1.00 17.88 73 ASN A O 1
ATOM 673 N N . TYR A 1 74 ? 15.312 32.112 12.091 1.00 17.71 74 TYR A N 1
ATOM 674 C CA . TYR A 1 74 ? 15.254 33.512 12.550 1.00 15.96 74 TYR A CA 1
ATOM 675 C C . TYR A 1 74 ? 15.494 34.487 11.401 1.00 16.39 74 TYR A C 1
ATOM 676 O O . TYR A 1 74 ? 15.751 35.678 11.646 1.00 16.71 74 TYR A O 1
ATOM 685 N N . ARG A 1 75 ? 15.396 34.023 10.148 1.00 16.13 75 ARG A N 1
ATOM 686 C CA A ARG A 1 75 ? 15.437 34.929 8.995 0.45 15.49 75 ARG A CA 1
ATOM 687 C CA B ARG A 1 75 ? 15.437 34.931 9.000 0.55 15.02 75 ARG A CA 1
ATOM 688 C C . ARG A 1 75 ? 14.274 35.912 9.065 1.00 14.72 75 ARG A C 1
ATOM 689 O O . ARG A 1 75 ? 13.145 35.550 9.484 1.00 15.65 75 ARG A O 1
ATOM 704 N N . LEU A 1 76 ? 14.534 37.141 8.657 1.00 16.43 76 LEU A N 1
ATOM 705 C CA A LEU A 1 76 ? 13.555 38.206 8.732 0.65 14.96 76 LEU A CA 1
ATOM 706 C CA B LEU A 1 76 ? 13.572 38.227 8.722 0.35 16.63 76 LEU A CA 1
ATOM 707 C C . LEU A 1 76 ? 12.212 37.905 8.062 1.00 15.99 76 LEU A C 1
ATOM 708 O O . LEU A 1 76 ? 11.165 38.305 8.547 1.00 17.76 76 LEU A O 1
ATOM 717 N N . ASP A 1 77 ? 12.258 37.211 6.927 1.00 17.75 77 ASP A N 1
ATOM 718 C CA A ASP A 1 77 ? 10.996 36.890 6.249 0.60 19.17 77 ASP A CA 1
ATOM 719 C CA B ASP A 1 77 ? 11.023 36.844 6.229 0.40 19.82 77 ASP A CA 1
ATOM 720 C C . ASP A 1 77 ? 10.071 36.063 7.135 1.00 17.32 77 ASP A C 1
ATOM 721 O O . ASP A 1 77 ? 8.858 36.302 7.150 1.00 19.44 77 ASP A O 1
ATOM 730 N N . LEU A 1 78 ? 10.637 35.117 7.879 1.00 17.07 78 LEU A N 1
ATOM 731 C CA . LEU A 1 78 ? 9.837 34.271 8.800 1.00 18.50 78 LEU A CA 1
ATOM 732 C C . LEU A 1 78 ? 9.302 35.093 9.968 1.00 17.52 78 LEU A C 1
ATOM 733 O O . LEU A 1 78 ? 8.154 34.915 10.397 1.00 17.57 78 LEU A O 1
ATOM 738 N N . LEU A 1 79 ? 10.137 36.005 10.483 1.00 14.70 79 LEU A N 1
ATOM 739 C CA . LEU A 1 79 ? 9.731 36.820 11.608 1.00 15.92 79 LEU A CA 1
ATOM 740 C C . LEU A 1 79 ? 8.576 37.735 11.217 1.00 16.50 79 LEU A C 1
ATOM 741 O O . LEU A 1 79 ? 7.630 37.948 12.006 1.00 15.85 79 LEU A O 1
ATOM 746 N N . ALA A 1 80 ? 8.628 38.316 10.007 1.00 14.39 80 ALA A N 1
ATOM 747 C CA . ALA A 1 80 ? 7.539 39.130 9.534 1.00 15.41 80 ALA A CA 1
ATOM 748 C C . ALA A 1 80 ? 6.257 38.309 9.311 1.00 14.12 80 ALA A C 1
ATOM 749 O O . ALA A 1 80 ? 5.171 38.794 9.600 1.00 16.04 80 ALA A O 1
ATOM 751 N N . LYS A 1 81 ? 6.422 37.089 8.815 1.00 14.96 81 LYS A N 1
ATOM 752 C CA . LYS A 1 81 ? 5.246 36.205 8.628 1.00 16.25 81 LYS A CA 1
ATOM 753 C C . LYS A 1 81 ? 4.587 35.844 9.954 1.00 15.89 81 LYS A C 1
ATOM 754 O O . LYS A 1 81 ? 3.354 35.700 10.003 1.00 16.94 81 LYS A O 1
ATOM 760 N N . ASP A 1 82 ? 5.368 35.759 11.038 1.00 14.96 82 ASP A N 1
ATOM 761 C CA . ASP A 1 82 ? 4.780 35.558 12.381 1.00 15.36 82 ASP A CA 1
ATOM 762 C C . ASP A 1 82 ? 3.837 36.716 12.707 1.00 15.63 82 ASP A C 1
ATOM 763 O O . ASP A 1 82 ? 2.726 36.534 13.190 1.00 15.42 82 ASP A O 1
ATOM 768 N N . ILE A 1 83 ? 4.270 37.945 12.432 1.00 13.32 83 ILE A N 1
ATOM 769 C CA . ILE A 1 83 ? 3.441 39.077 12.775 1.00 12.97 83 ILE A CA 1
ATOM 770 C C . ILE A 1 83 ? 2.201 39.192 11.845 1.00 13.31 83 ILE A C 1
ATOM 771 O O . ILE A 1 83 ? 1.134 39.531 12.300 1.00 14.13 83 ILE A O 1
ATOM 776 N N . LEU A 1 84 ? 2.396 38.899 10.545 1.00 13.46 84 LEU A N 1
ATOM 777 C CA . LEU A 1 84 ? 1.249 38.829 9.614 1.00 13.70 84 LEU A CA 1
ATOM 778 C C . LEU A 1 84 ? 0.214 37.836 10.165 1.00 15.59 84 LEU A C 1
ATOM 779 O O . LEU A 1 84 ? -0.980 38.132 10.195 1.00 15.47 84 LEU A O 1
ATOM 784 N N . GLY A 1 85 ? 0.705 36.686 10.626 1.00 16.31 85 GLY A N 1
ATOM 785 C CA . GLY A 1 85 ? -0.157 35.650 11.212 1.00 16.27 85 GLY A CA 1
ATOM 786 C C . GLY A 1 85 ? -0.838 36.117 12.475 1.00 15.78 85 GLY A C 1
ATOM 787 O O . GLY A 1 85 ? -2.008 35.768 12.715 1.00 18.18 85 GLY A O 1
ATOM 788 N N . LEU A 1 86 ? -0.137 36.885 13.299 1.00 13.38 86 LEU A N 1
ATOM 789 C CA . LEU A 1 86 ? -0.705 37.381 14.528 1.00 16.26 86 LEU A CA 1
ATOM 790 C C . LEU A 1 86 ? -1.859 38.351 14.231 1.00 16.85 86 LEU A C 1
ATOM 791 O O . LEU A 1 86 ? -2.917 38.291 14.870 1.00 16.71 86 LEU A O 1
ATOM 796 N N . ILE A 1 87 ? -1.669 39.251 13.278 1.00 15.68 87 ILE A N 1
ATOM 797 C CA . ILE A 1 87 ? -2.748 40.183 12.925 1.00 15.06 87 ILE A CA 1
ATOM 798 C C . ILE A 1 87 ? -4.021 39.421 12.483 1.00 15.62 87 ILE A C 1
ATOM 799 O O . ILE A 1 87 ? -5.141 39.756 12.944 1.00 18.89 87 ILE A O 1
ATOM 804 N N . LYS A 1 88 ? -3.822 38.402 11.652 1.00 17.10 88 LYS A N 1
ATOM 805 C CA A LYS A 1 88 ? -4.944 37.549 11.213 0.50 19.14 88 LYS A CA 1
ATOM 806 C CA B LYS A 1 88 ? -4.948 37.552 11.218 0.50 19.95 88 LYS A CA 1
ATOM 807 C C . LYS A 1 88 ? -5.608 36.863 12.407 1.00 21.34 88 LYS A C 1
ATOM 808 O O . LYS A 1 88 ? -6.853 36.829 12.524 1.00 18.84 88 LYS A O 1
ATOM 819 N N . ALA A 1 89 ? -4.783 36.312 13.289 1.00 17.19 89 ALA A N 1
ATOM 820 C CA . ALA A 1 89 ? -5.277 35.562 14.453 1.00 17.35 89 ALA A CA 1
ATOM 821 C C . ALA A 1 89 ? -6.073 36.431 15.413 1.00 21.11 89 ALA A C 1
ATOM 822 O O . ALA A 1 89 ? -6.982 35.941 16.074 1.00 22.99 89 ALA A O 1
ATOM 824 N N . LEU A 1 90 ? -5.791 37.730 15.446 1.00 18.10 90 LEU A N 1
ATOM 825 C CA . LEU A 1 90 ? -6.499 38.684 16.280 1.00 17.12 90 LEU A CA 1
ATOM 826 C C . LEU A 1 90 ? -7.821 39.131 15.656 1.00 19.83 90 LEU A C 1
ATOM 827 O O . LEU A 1 90 ? -8.559 39.928 16.249 1.00 20.61 90 LEU A O 1
ATOM 832 N N . GLY A 1 91 ? -8.129 38.632 14.460 1.00 19.38 91 GLY A N 1
ATOM 833 C CA . GLY A 1 91 ? -9.496 38.782 13.902 1.00 19.95 91 GLY A CA 1
ATOM 834 C C . GLY A 1 91 ? -9.667 40.036 13.094 1.00 23.38 91 GLY A C 1
ATOM 835 O O . GLY A 1 91 ? -10.798 40.478 12.817 1.00 26.83 91 GLY A O 1
ATOM 836 N N . GLU A 1 92 ? -8.554 40.659 12.697 1.00 20.84 92 GLU A N 1
ATOM 837 C CA . GLU A 1 92 ? -8.645 41.889 11.900 1.00 19.50 92 GLU A CA 1
ATOM 838 C C . GLU A 1 92 ? -7.926 41.656 10.562 1.00 16.74 92 GLU A C 1
ATOM 839 O O . GLU A 1 92 ? -7.134 40.730 10.438 1.00 19.15 92 GLU A O 1
ATOM 845 N N . GLU A 1 93 ? -8.178 42.559 9.611 1.00 21.72 93 GLU A N 1
ATOM 846 C CA . GLU A 1 93 ? -7.511 42.516 8.332 1.00 23.30 93 GLU A CA 1
ATOM 847 C C . GLU A 1 93 ? -6.186 43.277 8.364 1.00 21.86 93 GLU A C 1
ATOM 848 O O . GLU A 1 93 ? -5.345 43.103 7.474 1.00 21.53 93 GLU A O 1
ATOM 854 N N . HIS A 1 94 ? -6.024 44.139 9.367 1.00 17.28 94 HIS A N 1
ATOM 855 C CA . HIS A 1 94 ? -4.828 44.976 9.472 1.00 14.95 94 HIS A CA 1
ATOM 856 C C . HIS A 1 94 ? -4.665 45.468 10.906 1.00 16.57 94 HIS A C 1
ATOM 857 O O . HIS A 1 94 ? -5.552 45.261 11.757 1.00 16.71 94 HIS A O 1
ATOM 864 N N . ALA A 1 95 ? -3.519 46.099 11.169 1.00 13.05 95 ALA A N 1
ATOM 865 C CA . ALA A 1 95 ? -3.258 46.712 12.450 1.00 13.03 95 ALA A CA 1
ATOM 866 C C . ALA A 1 95 ? -2.387 47.922 12.246 1.00 11.67 95 ALA A C 1
ATOM 867 O O . ALA A 1 95 ? -1.641 48.008 11.231 1.00 13.97 95 ALA A O 1
ATOM 869 N N . VAL A 1 96 ? -2.375 48.828 13.215 1.00 12.75 96 VAL A N 1
ATOM 870 C CA . VAL A 1 96 ? -1.307 49.845 13.292 1.00 11.89 96 VAL A CA 1
ATOM 871 C C . VAL A 1 96 ? -0.110 49.104 13.910 1.00 12.58 96 VAL A C 1
ATOM 872 O O . VAL A 1 96 ? -0.312 48.348 14.866 1.00 13.20 96 VAL A O 1
ATOM 876 N N . VAL A 1 97 ? 1.089 49.261 13.348 1.00 11.08 97 VAL A N 1
ATOM 877 C CA . VAL A 1 97 ? 2.242 48.500 13.822 1.00 12.40 97 VAL A CA 1
ATOM 87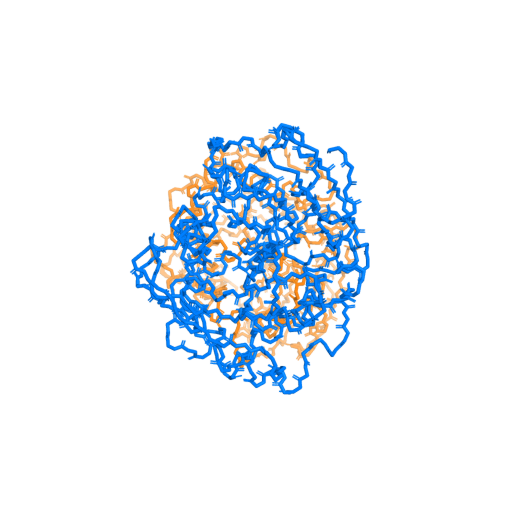8 C C . VAL A 1 97 ? 3.301 49.474 14.273 1.00 11.87 97 VAL A C 1
ATOM 879 O O . VAL A 1 97 ? 3.742 50.339 13.474 1.00 12.15 97 VAL A O 1
ATOM 883 N N . VAL A 1 98 ? 3.692 49.344 15.545 1.00 12.68 98 VAL A N 1
ATOM 884 C CA . VAL A 1 98 ? 4.752 50.143 16.128 1.00 11.71 98 VAL A CA 1
ATOM 885 C C . VAL A 1 98 ? 5.921 49.204 16.451 1.00 11.24 98 VAL A C 1
ATOM 886 O O . VAL A 1 98 ? 5.723 48.248 17.236 1.00 12.58 98 VAL A O 1
ATOM 890 N N . GLY A 1 99 ? 7.120 49.492 15.956 1.00 10.65 99 GLY A N 1
ATOM 891 C CA . GLY A 1 99 ? 8.245 48.563 16.234 1.00 11.08 99 GLY A CA 1
ATOM 892 C C . GLY A 1 99 ? 9.493 49.289 16.637 1.00 9.94 99 GLY A C 1
ATOM 893 O O . GLY A 1 99 ? 9.870 50.307 16.025 1.00 10.89 99 GLY A O 1
ATOM 894 N N . HIS A 1 100 ? 10.162 48.760 17.653 1.00 10.31 100 HIS A N 1
ATOM 895 C CA . HIS A 1 100 ? 11.427 49.266 18.147 1.00 9.67 100 HIS A CA 1
ATOM 896 C C . HIS A 1 100 ? 12.554 48.264 17.861 1.00 9.17 100 HIS A C 1
ATOM 897 O O . HIS A 1 100 ? 12.348 47.049 18.053 1.00 10.96 100 HIS A O 1
ATOM 904 N N . ASP A 1 101 ? 13.730 48.718 17.422 1.00 10.71 101 ASP A N 1
ATOM 905 C CA . ASP A 1 101 ? 14.904 47.826 17.300 1.00 10.94 101 ASP A CA 1
ATOM 906 C C . ASP A 1 101 ? 14.531 46.669 16.354 1.00 11.63 101 ASP A C 1
ATOM 907 O O . ASP A 1 101 ? 13.941 46.946 15.292 1.00 12.34 101 ASP A O 1
ATOM 912 N N . TRP A 1 102 ? 14.782 45.401 16.713 1.00 11.50 102 TRP A N 1
ATOM 913 C CA . TRP A 1 102 ? 14.355 44.316 15.802 1.00 11.28 102 TRP A CA 1
ATOM 914 C C . TRP A 1 102 ? 12.901 44.339 15.488 1.00 11.43 102 TRP A C 1
ATOM 915 O O . TRP A 1 102 ? 12.521 44.002 14.369 1.00 12.06 102 TRP A O 1
ATOM 926 N N . GLY A 1 103 ? 12.059 44.745 16.438 1.00 10.38 103 GLY A N 1
ATOM 927 C CA . GLY A 1 103 ? 10.617 44.834 16.131 1.00 12.28 103 GLY A CA 1
ATOM 928 C C . GLY A 1 103 ? 10.365 45.842 15.034 1.00 10.80 103 GLY A C 1
ATOM 929 O O . GLY A 1 103 ? 9.485 45.639 14.229 1.00 11.57 103 GLY A O 1
ATOM 930 N N . GLY A 1 104 ? 11.159 46.912 15.009 1.00 10.65 104 GLY A N 1
ATOM 931 C CA . GLY A 1 104 ? 11.098 47.903 13.914 1.00 11.26 104 GLY A CA 1
ATOM 932 C C . GLY A 1 104 ? 11.599 47.331 12.592 1.00 10.78 104 GLY A C 1
ATOM 933 O O . GLY A 1 104 ? 10.955 47.542 11.569 1.00 10.45 104 GLY A O 1
ATOM 934 N N . ILE A 1 105 ? 12.695 46.580 12.593 1.00 10.81 105 ILE A N 1
ATOM 935 C CA A ILE A 1 105 ? 13.184 45.964 11.357 0.60 10.78 105 ILE A CA 1
ATOM 936 C CA B ILE A 1 105 ? 13.194 45.955 11.363 0.40 11.29 105 ILE A CA 1
ATOM 937 C C . ILE A 1 105 ? 12.111 45.016 10.803 1.00 11.60 105 ILE A C 1
ATOM 938 O O . ILE A 1 105 ? 11.836 45.020 9.595 1.00 12.37 105 ILE A O 1
ATOM 947 N N . ILE A 1 106 ? 11.505 44.212 11.695 1.00 11.82 106 ILE A N 1
ATOM 948 C CA . ILE A 1 106 ? 10.407 43.332 11.295 1.00 10.94 106 ILE A CA 1
ATOM 949 C C . ILE A 1 106 ? 9.228 44.137 10.759 1.00 11.44 106 ILE A C 1
ATOM 950 O O . ILE A 1 106 ? 8.603 43.738 9.758 1.00 11.38 106 ILE A O 1
ATOM 955 N N . SER A 1 107 ? 8.918 45.267 11.392 1.00 10.57 107 SER A N 1
ATOM 956 C CA . SER A 1 107 ? 7.798 46.124 10.968 1.00 11.70 107 SER A CA 1
ATOM 957 C C . SER A 1 107 ? 8.038 46.723 9.584 1.00 12.05 107 SER A C 1
ATOM 958 O O . SER A 1 107 ? 7.107 46.759 8.780 1.00 12.03 107 SER A O 1
ATOM 961 N N . TRP A 1 108 ? 9.262 47.197 9.308 1.00 11.96 108 TRP A N 1
ATOM 962 C CA . TRP A 1 108 ? 9.577 47.656 7.933 1.00 11.06 108 TRP A CA 1
ATOM 963 C C . TRP A 1 108 ? 9.304 46.536 6.929 1.00 13.93 108 TRP A C 1
ATOM 964 O O . TRP A 1 108 ? 8.725 46.802 5.847 1.00 13.22 108 TRP A O 1
ATOM 975 N N . THR A 1 109 ? 9.727 45.316 7.261 1.00 12.24 109 THR A N 1
ATOM 976 C CA . THR A 1 109 ? 9.632 44.165 6.362 1.00 12.12 109 THR A CA 1
ATOM 977 C C . THR A 1 109 ? 8.158 43.750 6.165 1.00 15.52 109 THR A C 1
ATOM 978 O O . THR A 1 109 ? 7.690 43.596 5.025 1.00 15.42 109 THR A O 1
ATOM 982 N N . LEU A 1 110 ? 7.418 43.643 7.263 1.00 13.16 110 LEU A N 1
ATOM 983 C CA . LEU A 1 110 ? 5.997 43.321 7.187 1.00 13.37 110 LEU A CA 1
ATOM 984 C C . LEU A 1 110 ? 5.292 44.362 6.313 1.00 11.77 110 LEU A C 1
ATOM 985 O O . LEU A 1 110 ? 4.471 44.012 5.429 1.00 14.46 110 LEU A O 1
ATOM 990 N N . THR A 1 111 ? 5.581 45.643 6.513 1.00 11.81 111 THR A N 1
ATOM 991 C CA . THR A 1 111 ? 4.862 46.709 5.830 1.00 12.32 111 THR A CA 1
ATOM 992 C C . THR A 1 111 ? 5.210 46.702 4.331 1.00 13.22 111 THR A C 1
ATOM 993 O O . THR A 1 111 ? 4.309 46.912 3.500 1.00 15.00 111 THR A O 1
ATOM 997 N N . ALA A 1 112 ? 6.471 46.490 4.001 1.00 13.42 112 ALA A N 1
ATOM 998 C CA . ALA A 1 112 ? 6.906 46.465 2.591 1.00 14.46 112 ALA A CA 1
ATOM 999 C C . ALA A 1 112 ? 6.250 45.353 1.826 1.00 14.07 112 ALA A C 1
ATOM 1000 O O . ALA A 1 112 ? 5.782 45.579 0.683 1.00 15.85 112 ALA A O 1
ATOM 1002 N N . PHE A 1 113 ? 6.237 44.158 2.399 1.00 14.54 113 PHE A N 1
ATOM 1003 C CA . PHE A 1 113 ? 5.773 43.004 1.629 1.00 14.95 113 PHE A CA 1
ATOM 1004 C C . PHE A 1 113 ? 4.278 42.768 1.791 1.00 17.05 113 PHE A C 1
ATOM 1005 O O . PHE A 1 113 ? 3.694 42.124 0.928 1.00 17.30 113 PHE A O 1
ATOM 1013 N N . ASN A 1 114 ? 3.649 43.312 2.823 1.00 15.69 114 ASN A N 1
ATOM 1014 C CA . ASN A 1 114 ? 2.230 43.069 3.113 1.00 16.03 114 ASN A CA 1
ATOM 1015 C C . ASN A 1 114 ? 1.515 44.369 3.509 1.00 17.58 114 ASN A C 1
ATOM 1016 O O . ASN A 1 114 ? 0.929 44.469 4.601 1.00 15.91 114 ASN A O 1
ATOM 1021 N N . PRO A 1 115 ? 1.548 45.409 2.653 1.00 13.82 115 PRO A N 1
ATOM 1022 C CA . PRO A 1 115 ? 1.010 46.715 3.063 1.00 15.22 115 PRO A CA 1
ATOM 1023 C C . PRO A 1 115 ? -0.470 46.695 3.455 1.00 13.58 115 PRO A C 1
ATOM 1024 O O . PRO A 1 115 ? -0.915 47.542 4.207 1.00 14.60 115 PRO A O 1
ATOM 1028 N N . GLN A 1 116 ? -1.241 45.801 2.842 1.00 18.11 116 GLN A N 1
ATOM 1029 C CA . GLN A 1 116 ? -2.684 45.719 3.156 1.00 15.95 116 GLN A CA 1
ATOM 1030 C C . GLN A 1 116 ? -2.929 45.376 4.631 1.00 16.86 116 GLN A C 1
ATOM 1031 O O . GLN A 1 116 ? -3.987 45.765 5.159 1.00 16.90 116 GLN A O 1
ATOM 1037 N N . ALA A 1 117 ? -1.930 44.760 5.280 1.00 15.58 117 ALA A N 1
ATOM 1038 C CA . ALA A 1 117 ? -2.066 44.375 6.688 1.00 14.98 117 ALA A CA 1
ATOM 1039 C C . ALA A 1 117 ? -1.640 45.442 7.667 1.00 15.67 117 ALA A C 1
ATOM 1040 O O . ALA A 1 117 ? -1.803 45.243 8.874 1.00 14.50 117 ALA A O 1
ATOM 1042 N N . VAL A 1 118 ? -1.090 46.557 7.184 1.00 14.55 118 VAL A N 1
ATOM 1043 C CA . VAL A 1 118 ? -0.583 47.590 8.081 1.00 13.88 118 VAL A CA 1
ATOM 1044 C C . VAL A 1 118 ? -1.330 48.891 7.821 1.00 14.92 118 VAL A C 1
ATOM 1045 O O . VAL A 1 118 ? -1.188 49.479 6.721 1.00 15.53 118 VAL A O 1
ATOM 1049 N N . GLU A 1 119 ? -2.060 49.386 8.822 1.00 13.94 119 GLU A N 1
ATOM 1050 C CA . GLU A 1 119 ? -2.817 50.629 8.671 1.00 14.53 119 GLU A CA 1
ATOM 1051 C C . GLU A 1 119 ? -1.902 51.859 8.627 1.00 15.94 119 GLU A C 1
ATOM 1052 O O . GLU A 1 119 ? -1.975 52.706 7.729 1.00 18.02 119 GLU A O 1
ATOM 1058 N N . LYS A 1 120 ? -1.003 51.926 9.607 1.00 14.59 120 LYS A N 1
ATOM 1059 C CA A LYS A 1 120 ? 0.060 52.948 9.661 0.40 13.34 120 LYS A CA 1
ATOM 1060 C CA B LYS A 1 120 ? 0.058 52.951 9.658 0.60 12.52 120 LYS A CA 1
ATOM 1061 C C . LYS A 1 120 ? 1.249 52.290 10.337 1.00 13.23 120 LYS A C 1
ATOM 1062 O O . LYS A 1 120 ? 1.066 51.342 11.100 1.00 13.41 120 LYS A O 1
ATOM 1073 N N . LEU A 1 121 ? 2.437 52.809 10.063 1.00 12.32 121 LEU A N 1
ATOM 1074 C CA . LEU A 1 121 ? 3.700 52.259 10.562 1.00 11.56 121 LEU A CA 1
ATOM 1075 C C . LEU A 1 121 ? 4.392 53.266 11.413 1.00 13.22 121 LEU A C 1
ATOM 1076 O O . LEU A 1 121 ? 4.536 54.427 11.002 1.00 12.31 121 LEU A O 1
ATOM 1081 N N . VAL A 1 122 ? 4.794 52.848 12.619 1.00 11.12 122 VAL A N 1
ATOM 1082 C CA . VAL A 1 122 ? 5.607 53.693 13.491 1.00 10.94 122 VAL A CA 1
ATOM 1083 C C . VAL A 1 122 ? 6.897 52.895 13.775 1.00 10.40 122 VAL A C 1
ATOM 1084 O O . VAL A 1 122 ? 6.856 51.717 14.186 1.00 11.69 122 VAL A O 1
ATOM 1088 N N . ILE A 1 123 ? 8.023 53.566 13.546 1.00 11.12 123 ILE A N 1
ATOM 1089 C CA . ILE A 1 123 ? 9.340 52.958 13.773 1.00 10.24 123 ILE A CA 1
ATOM 1090 C C . ILE A 1 123 ? 10.068 53.727 14.854 1.00 11.99 123 ILE A C 1
ATOM 1091 O O . ILE A 1 123 ? 10.130 54.959 14.780 1.00 12.02 123 ILE A O 1
ATOM 1096 N N . LEU A 1 124 ? 10.633 53.036 15.843 1.00 10.69 124 LEU A N 1
ATOM 1097 C CA A LEU A 1 124 ? 11.482 53.682 16.868 0.60 10.82 124 LEU A CA 1
ATOM 1098 C CA B LEU A 1 124 ? 11.474 53.683 16.874 0.40 10.92 124 LEU A CA 1
ATOM 1099 C C . LEU A 1 124 ? 12.878 53.103 16.787 1.00 10.44 124 LEU A C 1
ATOM 1100 O O . LEU A 1 124 ? 13.075 51.881 16.997 1.00 11.97 124 LEU A O 1
ATOM 1109 N N . ASN A 1 125 ? 13.853 53.941 16.446 1.00 11.37 125 ASN A N 1
ATOM 1110 C CA A ASN A 1 125 ? 15.265 53.554 16.436 0.70 11.25 125 ASN A CA 1
ATOM 1111 C CA B ASN A 1 125 ? 15.269 53.567 16.428 0.30 12.45 125 ASN A CA 1
ATOM 1112 C C . ASN A 1 125 ? 15.513 52.188 15.793 1.00 11.58 125 ASN A C 1
ATOM 1113 O O . ASN A 1 125 ? 16.063 51.244 16.409 1.00 14.86 125 ASN A O 1
ATOM 1122 N N . ALA A 1 126 ? 15.033 52.033 14.566 1.00 11.80 126 ALA A N 1
ATOM 1123 C CA . ALA A 1 126 ? 15.275 50.856 13.737 1.00 11.61 126 ALA A CA 1
ATOM 1124 C C . ALA A 1 126 ? 15.516 51.308 12.313 1.00 13.35 126 ALA A C 1
ATOM 1125 O O . ALA A 1 126 ? 14.637 51.887 11.688 1.00 13.77 126 ALA A O 1
ATOM 1127 N N . PRO A 1 127 ? 16.718 51.036 11.775 1.00 14.78 127 PRO A N 1
ATOM 1128 C CA A PRO A 1 127 ? 17.006 51.411 10.409 0.60 13.96 127 PRO A CA 1
ATOM 1129 C CA B PRO A 1 127 ? 16.952 51.460 10.403 0.40 13.59 127 PRO A CA 1
ATOM 1130 C C . PRO A 1 127 ? 16.193 50.586 9.397 1.00 14.41 127 PRO A C 1
ATOM 1131 O O . PRO A 1 127 ? 15.895 49.414 9.648 1.00 16.09 127 PRO A O 1
ATOM 1138 N N . HIS A 1 128 ? 15.856 51.242 8.290 1.00 16.92 128 HIS A N 1
ATOM 1139 C CA . HIS A 1 128 ? 15.259 50.539 7.148 1.00 16.79 128 HIS A CA 1
ATOM 1140 C C . HIS A 1 128 ? 16.244 49.464 6.671 1.00 20.18 128 HIS A C 1
ATOM 1141 O O . HIS A 1 128 ? 17.457 49.735 6.591 1.00 18.20 128 HIS A O 1
ATOM 1148 N N . PRO A 1 129 ? 15.763 48.235 6.395 1.00 20.53 129 PRO A N 1
ATOM 1149 C CA . PRO A 1 129 ? 16.665 47.136 6.027 1.00 24.57 129 PRO A CA 1
ATOM 1150 C C . PRO A 1 129 ? 17.588 47.458 4.865 1.00 23.97 129 PRO A C 1
ATOM 1151 O O . PRO A 1 129 ? 18.766 47.110 4.936 1.00 24.14 129 PRO A O 1
ATOM 1155 N N . LYS A 1 130 ? 17.087 48.128 3.855 1.00 26.96 130 LYS A N 1
ATOM 1156 C CA . LYS A 1 130 ? 17.914 48.504 2.722 1.00 28.24 130 LYS A CA 1
ATOM 1157 C C . LYS A 1 130 ? 18.978 49.533 3.131 1.00 24.86 130 LYS A C 1
ATOM 1158 O O . LYS A 1 130 ? 20.122 49.434 2.667 1.00 23.36 130 LYS A O 1
ATOM 1164 N N . ALA A 1 131 ? 18.652 50.485 4.016 1.00 19.86 131 ALA A N 1
ATOM 1165 C CA . ALA A 1 131 ? 19.640 51.427 4.536 1.00 16.79 131 ALA A CA 1
ATOM 1166 C C . ALA A 1 131 ? 20.747 50.697 5.320 1.00 18.23 131 ALA A C 1
ATOM 1167 O O . ALA A 1 131 ? 21.966 50.943 5.062 1.00 17.39 131 ALA A O 1
ATOM 1169 N N . TYR A 1 132 ? 20.395 49.814 6.262 1.00 16.70 132 TYR A N 1
ATOM 1170 C CA A TYR A 1 132 ? 21.447 49.100 7.011 0.50 16.48 132 TYR A CA 1
ATOM 1171 C CA B TYR A 1 132 ? 21.455 49.135 6.985 0.50 16.85 132 TYR A CA 1
ATOM 1172 C C . TYR A 1 132 ? 22.288 48.239 6.088 1.00 18.62 132 TYR A C 1
ATOM 1173 O O . TYR A 1 132 ? 23.519 48.229 6.222 1.00 19.53 132 TYR A O 1
ATOM 1190 N N . MET A 1 133 ? 21.644 47.539 5.161 1.00 19.11 133 MET A N 1
ATOM 1191 C CA A MET A 1 133 ? 22.362 46.613 4.270 0.65 22.15 133 MET A CA 1
ATOM 1192 C CA B MET A 1 133 ? 22.355 46.617 4.261 0.35 22.30 133 MET A CA 1
ATOM 1193 C C . MET A 1 133 ? 23.298 47.330 3.306 1.00 21.47 133 MET A C 1
ATOM 1194 O O . MET A 1 133 ? 24.411 46.833 3.054 1.00 23.68 133 MET A O 1
ATOM 1203 N N . THR A 1 134 ? 22.884 48.481 2.798 1.00 18.63 134 THR A N 1
ATOM 1204 C CA A THR A 1 134 ? 23.694 49.199 1.827 0.60 18.97 134 THR A CA 1
ATOM 1205 C CA B THR A 1 134 ? 23.720 49.173 1.838 0.40 19.16 134 THR A CA 1
ATOM 1206 C C . THR A 1 134 ? 24.800 49.977 2.540 1.00 19.90 134 THR A C 1
ATOM 1207 O O . THR A 1 134 ? 25.963 49.995 2.081 1.00 21.55 134 THR A O 1
ATOM 1214 N N . ARG A 1 135 ? 24.444 50.619 3.655 1.00 16.62 135 ARG A N 1
ATOM 1215 C CA . ARG A 1 135 ? 25.296 51.641 4.205 1.00 14.68 135 ARG A CA 1
ATOM 1216 C C . ARG A 1 135 ? 26.320 51.194 5.256 1.00 14.68 135 ARG A C 1
ATOM 1217 O O . ARG A 1 135 ? 27.344 51.816 5.393 1.00 16.08 135 ARG A O 1
ATOM 1225 N N . THR A 1 136 ? 26.027 50.129 6.013 1.00 14.40 136 THR A N 1
ATOM 1226 C CA . THR A 1 136 ? 26.873 49.770 7.164 1.00 15.05 136 THR A CA 1
ATOM 1227 C C . THR A 1 136 ? 28.352 49.571 6.782 1.00 14.26 136 THR A C 1
ATOM 1228 O O . THR A 1 136 ? 29.244 50.094 7.444 1.00 14.74 136 THR A O 1
ATOM 1232 N N . LYS A 1 137 ? 28.567 48.824 5.702 1.00 15.72 137 LYS A N 1
ATOM 1233 C CA . LYS A 1 137 ? 29.924 48.471 5.281 1.00 15.61 137 LYS A CA 1
ATOM 1234 C C . LYS A 1 137 ? 30.746 49.710 4.920 1.00 18.46 137 LYS A C 1
ATOM 1235 O O . LYS A 1 137 ? 31.978 49.643 4.907 1.00 20.97 137 LYS A O 1
ATOM 1241 N N . ASN A 1 138 ? 30.074 50.805 4.624 1.00 16.98 138 ASN A N 1
ATOM 1242 C CA . ASN A 1 138 ? 30.750 52.052 4.234 1.00 21.37 138 ASN A CA 1
ATOM 1243 C C . ASN A 1 138 ? 30.772 53.101 5.339 1.00 24.03 138 ASN A C 1
ATOM 1244 O O . ASN A 1 138 ? 31.157 54.250 5.112 1.00 23.24 138 ASN A O 1
ATOM 1249 N N . SER A 1 139 ? 30.363 52.712 6.544 1.00 18.56 139 SER A N 1
ATOM 1250 C CA . SER A 1 139 ? 30.269 53.640 7.651 1.00 19.57 139 SER A CA 1
ATOM 1251 C C . SER A 1 139 ? 31.094 53.089 8.805 1.00 22.33 139 SER A C 1
ATOM 1252 O O . SER A 1 139 ? 30.640 52.185 9.525 1.00 19.54 139 SER A O 1
ATOM 1255 N N . LEU A 1 140 ? 32.290 53.630 8.997 1.00 20.47 140 LEU A N 1
ATOM 1256 C CA . LEU A 1 140 ? 33.124 53.237 10.137 1.00 19.47 140 LEU A CA 1
ATOM 1257 C C . LEU A 1 140 ? 32.342 53.435 11.446 1.00 19.18 140 LEU A C 1
ATOM 1258 O O . LEU A 1 140 ? 32.436 52.588 12.360 1.00 17.84 140 LEU A O 1
ATOM 1263 N N . ARG A 1 141 ? 31.582 54.531 11.583 1.00 20.55 141 ARG A N 1
ATOM 1264 C CA A ARG A 1 141 ? 30.848 54.804 12.820 0.35 18.30 141 ARG A CA 1
ATOM 1265 C CA B ARG A 1 141 ? 30.875 54.752 12.854 0.65 20.71 141 ARG A CA 1
ATOM 1266 C C . ARG A 1 141 ? 29.822 53.692 13.087 1.00 17.92 141 ARG A C 1
ATOM 1267 O O . ARG A 1 141 ? 29.646 53.258 14.223 1.00 15.85 141 ARG A O 1
ATOM 1282 N N . GLN A 1 142 ? 29.127 53.250 12.024 1.00 14.15 142 GLN A N 1
ATOM 1283 C CA . GLN A 1 142 ? 28.169 52.175 12.223 1.00 13.04 142 GLN A CA 1
ATOM 1284 C C . GLN A 1 142 ? 28.873 50.846 12.534 1.00 12.39 142 GLN A C 1
ATOM 1285 O O . GLN A 1 142 ? 28.401 50.108 13.375 1.00 12.86 142 GLN A O 1
ATOM 1291 N N . LEU A 1 143 ? 29.952 50.534 11.831 1.00 13.61 143 LEU A N 1
ATOM 1292 C CA . LEU A 1 143 ? 30.671 49.292 12.114 1.00 11.76 143 LEU A CA 1
ATOM 1293 C C . LEU A 1 143 ? 31.140 49.255 13.579 1.00 11.95 143 LEU A C 1
ATOM 1294 O O . LEU A 1 143 ? 30.989 48.232 14.257 1.00 13.16 143 LEU A O 1
ATOM 1299 N N . GLN A 1 144 ? 31.653 50.388 14.077 1.00 11.84 144 GLN A N 1
ATOM 1300 C CA . GLN A 1 144 ? 32.054 50.487 15.484 1.00 13.31 144 GLN A CA 1
ATOM 1301 C C . GLN A 1 144 ? 30.873 50.278 16.419 1.00 12.87 144 GLN A C 1
ATOM 1302 O O . GLN A 1 144 ? 30.942 49.479 17.381 1.00 12.31 144 GLN A O 1
ATOM 1308 N N . LYS A 1 145 ? 29.759 50.975 16.146 1.00 12.90 145 LYS A N 1
ATOM 1309 C CA . LYS A 1 145 ? 28.585 50.784 16.983 1.00 12.86 145 LYS A CA 1
ATOM 1310 C C . LYS A 1 145 ? 28.077 49.358 16.952 1.00 12.84 145 LYS A C 1
ATOM 1311 O O . LYS A 1 145 ? 27.478 48.879 17.948 1.00 14.70 145 LYS A O 1
ATOM 1317 N N . SER A 1 146 ? 28.293 48.665 15.828 1.00 11.16 146 SER A N 1
ATOM 1318 C CA . SER A 1 146 ? 27.849 47.282 15.672 1.00 11.98 146 SER A CA 1
ATOM 1319 C C . SER A 1 146 ? 28.881 46.256 16.124 1.00 11.65 146 SER A C 1
ATOM 1320 O O . SER A 1 146 ? 28.772 45.073 15.793 1.00 12.61 146 SER A O 1
ATOM 1323 N N . TRP A 1 147 ? 29.844 46.646 16.978 1.00 11.79 147 TRP A N 1
ATOM 1324 C CA . TRP A 1 147 ? 30.782 45.671 17.565 1.00 12.71 147 TRP A CA 1
ATOM 1325 C C . TRP A 1 147 ? 30.044 44.442 18.084 1.00 11.48 147 TRP A C 1
ATOM 1326 O O . TRP A 1 147 ? 30.507 43.327 17.875 1.00 14.15 147 TRP A O 1
ATOM 1337 N N . TYR A 1 148 ? 28.906 44.644 18.726 1.00 12.23 148 TYR A N 1
ATOM 1338 C CA . TYR A 1 148 ? 28.256 43.525 19.404 1.00 12.56 148 TYR A CA 1
ATOM 1339 C C . TYR A 1 148 ? 27.592 42.588 18.400 1.00 12.55 148 TYR A C 1
ATOM 1340 O O . TYR A 1 148 ? 27.437 41.400 18.688 1.00 12.33 148 TYR A O 1
ATOM 1349 N N . VAL A 1 149 ? 27.212 43.119 17.230 1.00 11.83 149 VAL A N 1
ATOM 1350 C CA . VAL A 1 149 ? 26.661 42.277 16.153 1.00 11.68 149 VAL A CA 1
ATOM 1351 C C . VAL A 1 149 ? 27.718 41.252 15.729 1.00 12.41 149 VAL A C 1
ATOM 1352 O O . VAL A 1 149 ? 27.393 40.046 15.544 1.00 13.01 149 VAL A O 1
ATOM 1356 N N . PHE A 1 150 ? 28.978 41.702 15.605 1.00 13.26 150 PHE A N 1
ATOM 1357 C CA . PHE A 1 150 ? 30.053 40.783 15.293 1.00 12.67 150 PHE A CA 1
ATOM 1358 C C . PHE A 1 150 ? 30.334 39.800 16.421 1.00 12.59 150 PHE A C 1
ATOM 1359 O O . PHE A 1 150 ? 30.539 38.599 16.187 1.00 13.98 150 PHE A O 1
ATOM 1367 N N . PHE A 1 151 ? 30.347 40.302 17.661 1.00 12.62 151 PHE A N 1
ATOM 1368 C CA . PHE A 1 151 ? 30.522 39.426 18.838 1.00 13.48 151 PHE A CA 1
ATOM 1369 C C . PHE A 1 151 ? 29.490 38.284 18.814 1.00 14.61 151 PHE A C 1
ATOM 1370 O O . PHE A 1 151 ? 29.864 37.110 19.016 1.00 15.35 151 PHE A O 1
ATOM 1378 N N . PHE A 1 152 ? 28.230 38.625 18.546 1.00 12.65 152 PHE A N 1
ATOM 1379 C CA . PHE A 1 152 ? 27.168 37.642 18.645 1.00 13.35 152 PHE A CA 1
ATOM 1380 C C . PHE A 1 152 ? 27.252 36.564 17.572 1.00 15.02 152 PHE A C 1
ATOM 1381 O O . PHE A 1 152 ? 26.514 35.565 17.656 1.00 16.33 152 PHE A O 1
ATOM 1389 N N . GLN A 1 153 ? 28.083 36.740 16.540 1.00 13.97 153 GLN A N 1
ATOM 1390 C CA . GLN A 1 153 ? 28.213 35.706 15.505 1.00 15.00 153 GLN A CA 1
ATOM 1391 C C . GLN A 1 153 ? 28.857 34.418 16.013 1.00 16.21 153 GLN A C 1
ATOM 1392 O O . GLN A 1 153 ? 28.527 33.354 15.466 1.00 20.08 153 GLN A O 1
ATOM 1398 N N . VAL A 1 154 ? 29.720 34.493 17.008 1.00 17.60 154 VAL A N 1
ATOM 1399 C CA . VAL A 1 154 ? 30.411 33.308 17.553 1.00 18.49 154 VAL A CA 1
ATOM 1400 C C . VAL A 1 154 ? 29.408 32.335 18.192 1.00 20.62 154 VAL A C 1
ATOM 1401 O O . VAL A 1 154 ? 28.533 32.783 18.952 1.00 18.21 154 VAL A O 1
ATOM 1405 N N . ALA A 1 155 ? 29.520 31.036 17.941 1.00 21.53 155 ALA A N 1
ATOM 1406 C CA . ALA A 1 155 ? 28.650 30.044 18.633 1.00 18.81 155 ALA A CA 1
ATOM 1407 C C . ALA A 1 155 ? 29.003 29.904 20.097 1.00 22.47 155 ALA A C 1
ATOM 1408 O O . ALA A 1 155 ? 30.183 29.956 20.472 1.00 23.33 155 ALA A O 1
ATOM 1410 N N . ASN A 1 156 ? 27.966 29.765 20.929 1.00 19.26 156 ASN A N 1
ATOM 1411 C CA . ASN A 1 156 ? 28.063 29.387 22.368 1.00 20.59 156 ASN A CA 1
ATOM 1412 C C . ASN A 1 156 ? 28.669 30.362 23.341 1.00 18.75 156 ASN A C 1
ATOM 1413 O O . ASN A 1 156 ? 28.149 30.584 24.444 1.00 20.09 156 ASN A O 1
ATOM 1418 N N . ILE A 1 157 ? 29.804 30.961 22.974 1.00 18.33 157 ILE A N 1
ATOM 1419 C CA A ILE A 1 157 ? 30.538 31.833 23.878 0.60 20.30 157 ILE A CA 1
ATOM 1420 C CA B ILE A 1 157 ? 30.529 31.833 23.889 0.40 19.34 157 ILE A CA 1
ATOM 1421 C C . ILE A 1 157 ? 29.703 33.074 24.272 1.00 16.98 157 ILE A C 1
ATOM 1422 O O . ILE A 1 157 ? 29.675 33.461 25.428 1.00 19.93 157 ILE A O 1
ATOM 1431 N N . PRO A 1 158 ? 29.028 33.716 23.277 1.00 17.81 158 PRO A N 1
ATOM 1432 C CA . PRO A 1 158 ? 28.292 34.923 23.692 1.00 16.99 158 PRO A CA 1
ATOM 1433 C C . PRO A 1 158 ? 27.143 34.572 24.654 1.00 14.70 158 PRO A C 1
ATOM 1434 O O . PRO A 1 158 ? 26.915 35.329 25.599 1.00 17.22 158 PRO A O 1
ATOM 1438 N N . GLU A 1 159 ? 26.460 33.464 24.428 1.00 16.61 159 GLU A N 1
ATOM 1439 C CA . GLU A 1 159 ? 25.427 33.003 25.379 1.00 20.09 159 GLU A CA 1
ATOM 1440 C C . GLU A 1 159 ? 25.982 32.841 26.786 1.00 20.50 159 GLU A C 1
ATOM 1441 O O . GLU A 1 159 ? 25.407 33.323 27.757 1.00 19.16 159 GLU A O 1
ATOM 1447 N N . LYS A 1 160 ? 27.169 32.233 26.887 1.00 19.78 160 LYS A N 1
ATOM 1448 C CA . LYS A 1 160 ? 27.803 32.024 28.190 1.00 21.61 160 LYS A CA 1
ATOM 1449 C C . LYS A 1 160 ? 28.149 33.344 28.863 1.00 17.64 160 LYS A C 1
ATOM 1450 O O . LYS A 1 160 ? 27.842 33.599 30.026 1.00 19.21 160 LYS A O 1
ATOM 1456 N N . ILE A 1 161 ? 28.797 34.235 28.111 1.00 18.19 161 ILE A N 1
ATOM 1457 C CA . ILE A 1 161 ? 29.208 35.508 28.658 1.00 16.76 161 ILE A CA 1
ATOM 1458 C C . ILE A 1 161 ? 28.022 36.408 29.040 1.00 17.34 161 ILE A C 1
ATOM 1459 O O . ILE A 1 161 ? 28.041 37.054 30.090 1.00 17.89 161 ILE A O 1
ATOM 1464 N N . LEU A 1 162 ? 26.992 36.428 28.177 1.00 17.88 162 LEU A N 1
ATOM 1465 C CA . LEU A 1 162 ? 25.838 37.281 28.477 1.00 17.13 162 LEU A CA 1
ATOM 1466 C C . LEU A 1 162 ? 25.056 36.821 29.708 1.00 14.83 162 LEU A C 1
ATOM 1467 O O . LEU A 1 162 ? 24.610 37.688 30.470 1.00 16.48 162 LEU A O 1
ATOM 1472 N N . SER A 1 163 ? 24.998 35.496 29.895 1.00 16.23 163 SER A N 1
ATOM 1473 C CA A SER A 1 163 ? 24.143 34.929 30.949 0.65 16.53 163 SER A CA 1
ATOM 1474 C CA B SER A 1 163 ? 24.153 34.900 30.944 0.35 18.27 163 SER A CA 1
ATOM 1475 C C . SER A 1 163 ? 24.843 34.821 32.306 1.00 20.76 163 SER A C 1
ATOM 1476 O O . SER A 1 163 ? 24.157 34.803 33.339 1.00 19.41 163 SER A O 1
ATOM 1481 N N . ARG A 1 164 ? 26.176 34.803 32.312 1.00 18.66 164 ARG A N 1
ATOM 1482 C CA A ARG A 1 164 ? 26.889 34.561 33.570 0.60 22.25 164 ARG A CA 1
ATOM 1483 C CA B ARG A 1 164 ? 26.911 34.574 33.561 0.40 22.25 164 ARG A CA 1
ATOM 1484 C C . ARG A 1 164 ? 26.596 35.610 34.640 1.00 22.61 164 ARG A C 1
ATOM 1485 O O . ARG A 1 164 ? 26.321 36.794 34.336 1.00 21.68 164 ARG A O 1
ATOM 1500 N N . ASN A 1 165 ? 26.624 35.174 35.911 1.00 25.99 165 ASN A N 1
ATOM 1501 C CA . ASN A 1 165 ? 26.397 36.062 37.066 1.00 27.05 165 ASN A CA 1
ATOM 1502 C C . ASN A 1 165 ? 25.100 36.853 36.928 1.00 19.08 165 ASN A C 1
ATOM 1503 O O . ASN A 1 165 ? 25.101 38.066 36.999 1.00 23.22 165 ASN A O 1
ATOM 1508 N N . GLU A 1 166 ? 24.019 36.105 36.771 1.00 24.41 166 GLU A N 1
ATOM 1509 C CA A GLU A 1 166 ? 22.667 36.658 36.588 0.60 24.17 166 GLU A CA 1
ATOM 1510 C CA B GLU A 1 166 ? 22.661 36.661 36.598 0.40 23.78 166 GLU A CA 1
ATOM 1511 C C . GLU A 1 166 ? 22.651 37.788 35.552 1.00 23.12 166 GLU A C 1
ATOM 1512 O O . GLU A 1 166 ? 22.197 38.903 35.821 1.00 21.55 166 GLU A O 1
ATOM 1523 N N . PHE A 1 167 ? 23.197 37.483 34.365 1.00 20.24 167 PHE A N 1
ATOM 1524 C CA A PHE A 1 167 ? 23.159 38.397 33.224 0.65 19.73 167 PHE A CA 1
ATOM 1525 C CA B PHE A 1 167 ? 23.166 38.408 33.217 0.35 20.04 167 PHE A CA 1
ATOM 1526 C C . PHE A 1 167 ? 23.859 39.732 33.486 1.00 21.27 167 PHE A C 1
ATOM 1527 O O . PHE A 1 167 ? 23.463 40.773 32.958 1.00 20.42 167 PHE A O 1
ATOM 1542 N N . ALA A 1 168 ? 24.941 39.695 34.273 1.00 19.58 168 ALA A N 1
ATOM 1543 C CA . ALA A 1 168 ? 25.683 40.913 34.613 1.00 23.93 168 ALA A CA 1
ATOM 1544 C C . ALA A 1 168 ? 26.071 41.767 33.376 1.00 21.02 168 ALA A C 1
ATOM 1545 O O . ALA A 1 168 ? 25.847 42.999 33.377 1.00 23.46 168 ALA A O 1
ATOM 1547 N N . PHE A 1 169 ? 26.595 41.087 32.332 1.00 25.21 169 PHE A N 1
ATOM 1548 C CA A PHE A 1 169 ? 26.969 41.697 31.018 0.60 25.93 169 PHE A CA 1
ATOM 1549 C CA B PHE A 1 169 ? 27.007 41.784 31.128 0.40 25.16 169 PHE A CA 1
ATOM 1550 C C . PHE A 1 169 ? 25.844 42.491 30.413 1.00 27.54 169 PHE A C 1
ATOM 1551 O O . PHE A 1 169 ? 25.997 43.649 30.011 1.00 30.48 169 PHE A O 1
ATOM 1566 N N . LEU A 1 170 ? 24.699 41.804 30.269 1.00 24.35 170 LEU A N 1
ATOM 1567 C CA A LEU A 1 170 ? 23.543 42.359 29.580 0.60 23.05 170 LEU A CA 1
ATOM 1568 C CA B LEU A 1 170 ? 23.567 42.351 29.590 0.40 21.89 170 LEU A CA 1
ATOM 1569 C C . LEU A 1 170 ? 22.993 43.566 30.331 1.00 25.00 170 LEU A C 1
ATOM 1570 O O . LEU A 1 170 ? 22.594 44.552 29.709 1.00 27.00 170 LEU A O 1
ATOM 1579 N N . LYS A 1 171 ? 22.963 43.482 31.663 1.00 20.65 171 LYS A N 1
ATOM 1580 C CA . LYS A 1 171 ? 22.525 44.591 32.493 1.00 20.59 171 LYS A CA 1
ATOM 1581 C C . LYS A 1 171 ? 23.423 45.788 32.261 1.00 21.82 171 LYS A C 1
ATOM 1582 O O . LYS A 1 171 ? 22.912 46.905 32.069 1.00 22.96 171 LYS A O 1
ATOM 1588 N N . ASN A 1 172 ? 24.738 45.537 32.209 1.00 22.82 172 ASN A N 1
ATOM 1589 C CA . ASN A 1 172 ? 25.712 46.584 31.938 1.00 24.90 172 ASN A CA 1
ATOM 1590 C C . ASN A 1 172 ? 25.511 47.215 30.523 1.00 28.04 172 ASN A C 1
ATOM 1591 O O . ASN A 1 172 ? 25.505 48.469 30.369 1.00 27.18 172 ASN A O 1
ATOM 1596 N N . MET A 1 173 ? 25.343 46.346 29.517 1.00 27.88 173 MET A N 1
ATOM 1597 C CA A MET A 1 173 ? 25.109 46.761 28.117 0.65 26.09 173 MET A CA 1
ATOM 1598 C CA B MET A 1 173 ? 25.176 46.820 28.157 0.35 27.06 173 MET A CA 1
ATOM 1599 C C . MET A 1 173 ? 23.937 47.738 28.007 1.00 27.83 173 MET A C 1
ATOM 1600 O O . MET A 1 173 ? 24.015 48.771 27.339 1.00 24.48 173 MET A O 1
ATOM 1609 N N . LEU A 1 174 ? 22.843 47.384 28.670 1.00 22.84 174 LEU A N 1
ATOM 1610 C CA . LEU A 1 174 ? 21.644 48.212 28.725 1.00 22.07 174 LEU A CA 1
ATOM 1611 C C . LEU A 1 174 ? 21.893 49.540 29.397 1.00 21.68 174 LEU A C 1
ATOM 1612 O O . LEU A 1 174 ? 21.640 50.581 28.804 1.00 20.53 174 LEU A O 1
ATOM 1617 N N . ILE A 1 175 ? 22.428 49.514 30.623 1.00 23.49 175 ILE A N 1
ATOM 1618 C CA . ILE A 1 175 ? 22.784 50.753 31.365 1.00 22.49 175 ILE A CA 1
ATOM 1619 C C . ILE A 1 175 ? 23.653 51.705 30.552 1.00 21.08 175 ILE A C 1
ATOM 1620 O O . ILE A 1 175 ? 23.356 52.918 30.483 1.00 22.76 175 ILE A O 1
ATOM 1625 N N . GLN A 1 176 ? 24.694 51.182 29.897 1.00 20.33 176 GLN A N 1
ATOM 1626 C CA A GLN A 1 176 ? 25.589 51.993 29.065 0.70 20.47 176 GLN A CA 1
ATOM 1627 C CA B GLN A 1 176 ? 25.593 51.990 29.064 0.30 23.23 176 GLN A CA 1
ATOM 1628 C C . GLN A 1 176 ? 24.865 52.607 27.857 1.00 20.41 176 GLN A C 1
ATOM 1629 O O . GLN A 1 176 ? 25.339 53.591 27.253 1.00 21.38 176 GLN A O 1
ATOM 1640 N N . SER A 1 177 ? 23.713 52.034 27.505 1.00 17.87 177 SER A N 1
ATOM 1641 C CA . SER A 1 177 ? 22.915 52.507 26.378 1.00 18.02 177 SER A CA 1
ATOM 1642 C C . SER A 1 177 ? 21.855 53.533 26.771 1.00 17.34 177 SER A C 1
ATOM 1643 O O . SER A 1 177 ? 21.363 54.271 25.915 1.00 19.00 177 SER A O 1
ATOM 1646 N N . PHE A 1 178 ? 21.521 53.609 28.057 1.00 17.11 178 PHE A N 1
ATOM 1647 C CA . PHE A 1 178 ? 20.477 54.538 28.536 1.00 17.12 178 PHE A CA 1
ATOM 1648 C C . PHE A 1 178 ? 21.023 55.945 28.747 1.00 18.37 178 PHE A C 1
ATOM 1649 O O . PHE A 1 178 ? 22.168 56.088 29.155 1.00 21.08 178 PHE A O 1
ATOM 1657 N N . VAL A 1 179 ? 20.242 56.982 28.448 1.00 15.57 179 VAL A N 1
ATOM 1658 C CA . VAL A 1 179 ? 20.634 58.384 28.766 1.00 16.44 179 VAL A CA 1
ATOM 1659 C C . VAL A 1 179 ? 19.735 58.968 29.870 1.00 19.80 179 VAL A C 1
ATOM 1660 O O . VAL A 1 179 ? 19.599 60.208 30.018 1.00 23.48 179 VAL A O 1
ATOM 1664 N N . ARG A 1 180 ? 19.044 58.111 30.587 1.00 16.71 180 ARG A N 1
ATOM 1665 C CA . ARG A 1 180 ? 18.274 58.485 31.805 1.00 17.85 180 ARG A CA 1
ATOM 1666 C C . ARG A 1 180 ? 18.604 57.471 32.855 1.00 20.55 180 ARG A C 1
ATOM 1667 O O . ARG A 1 180 ? 18.896 56.289 32.566 1.00 20.61 180 ARG A O 1
ATOM 1675 N N . ARG A 1 181 ? 18.537 57.910 34.121 1.00 20.66 181 ARG A N 1
ATOM 1676 C CA . ARG A 1 181 ? 18.698 56.980 35.269 1.00 21.83 181 ARG A CA 1
ATOM 1677 C C . ARG A 1 181 ? 17.434 56.231 35.649 1.00 23.25 181 ARG A C 1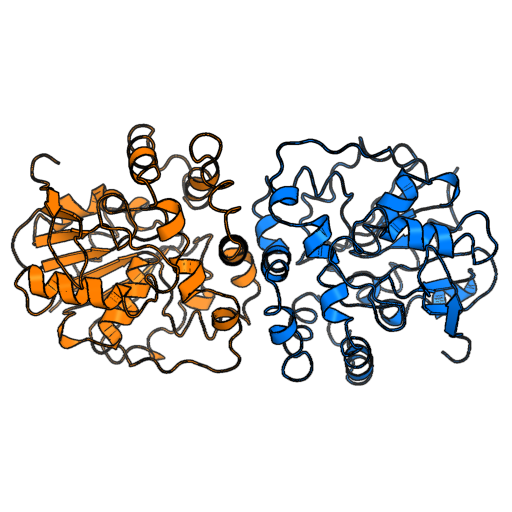
ATOM 1678 O O . ARG A 1 181 ? 16.335 56.690 35.375 1.00 23.70 181 ARG A O 1
ATOM 1686 N N . ASP A 1 182 ? 17.618 55.089 36.319 1.00 23.98 182 ASP A N 1
ATOM 1687 C CA A ASP A 1 182 ? 16.514 54.314 36.913 0.60 27.95 182 ASP A CA 1
ATOM 1688 C CA B ASP A 1 182 ? 16.547 54.261 36.892 0.40 28.27 182 ASP A CA 1
ATOM 1689 C C . ASP A 1 182 ? 15.406 53.937 35.925 1.00 27.44 182 ASP A C 1
ATOM 1690 O O . ASP A 1 182 ? 14.188 53.974 36.257 1.00 26.88 182 ASP A O 1
ATOM 1699 N N . LEU A 1 183 ? 15.809 53.583 34.700 1.00 20.94 183 LEU A N 1
ATOM 1700 C CA . LEU A 1 183 ? 14.816 53.050 33.738 1.00 22.74 183 LEU A CA 1
ATOM 1701 C C . LEU A 1 183 ? 14.454 51.630 34.123 1.00 23.57 183 LEU A C 1
ATOM 1702 O O . LEU A 1 183 ? 13.328 51.168 33.890 1.00 25.64 183 LEU A O 1
ATOM 1707 N N . LEU A 1 184 ? 15.443 50.925 34.672 1.00 24.65 184 LEU A N 1
ATOM 1708 C CA . LEU A 1 184 ? 15.257 49.604 35.265 1.00 26.10 184 LEU A CA 1
ATOM 1709 C C . LEU A 1 184 ? 15.355 49.743 36.768 1.00 29.07 184 LEU A C 1
ATOM 1710 O O . LEU A 1 184 ? 16.367 50.178 37.300 1.00 41.38 184 LEU A O 1
ATOM 1715 N N . THR A 1 185 ? 14.281 49.409 37.448 1.00 23.63 185 THR A N 1
ATOM 1716 C CA . THR A 1 185 ? 14.278 49.357 38.927 1.00 24.10 185 THR A CA 1
ATOM 1717 C C . THR A 1 185 ? 14.697 47.949 39.318 1.00 30.07 185 THR A C 1
ATOM 1718 O O . THR A 1 185 ? 14.809 47.076 38.449 1.00 24.05 185 THR A O 1
ATOM 1722 N N . GLU A 1 186 ? 14.904 47.698 40.611 1.00 29.15 186 GLU A N 1
ATOM 1723 C CA A GLU A 1 186 ? 15.216 46.351 41.063 0.60 25.69 186 GLU A CA 1
ATOM 1724 C CA B GLU A 1 186 ? 15.210 46.352 41.068 0.40 25.14 186 GLU A CA 1
ATOM 1725 C C . GLU A 1 186 ? 14.100 45.366 40.691 1.00 19.93 186 GLU A C 1
ATOM 1726 O O . GLU A 1 186 ? 14.389 44.221 40.298 1.00 23.13 186 GLU A O 1
ATOM 1737 N N . GLU A 1 187 ? 12.842 45.809 40.800 1.00 22.79 187 GLU A N 1
ATOM 1738 C CA A GLU A 1 187 ? 11.711 44.978 40.414 0.60 24.13 187 GLU A CA 1
ATOM 1739 C CA B GLU A 1 187 ? 11.728 44.969 40.410 0.40 24.12 187 GLU A CA 1
ATOM 1740 C C . GLU A 1 187 ? 11.786 44.646 38.913 1.00 18.23 187 GLU A C 1
ATOM 1741 O O . GLU A 1 187 ? 11.603 43.494 38.518 1.00 21.81 187 GLU A O 1
ATOM 1752 N N . ASP A 1 188 ? 12.053 45.668 38.096 1.00 22.70 188 ASP A N 1
ATOM 1753 C CA . ASP A 1 188 ? 12.173 45.471 36.628 1.00 21.45 188 ASP A CA 1
ATOM 1754 C C . ASP A 1 188 ? 13.280 44.484 36.340 1.00 22.78 188 ASP A C 1
ATOM 1755 O O . ASP A 1 188 ? 13.113 43.613 35.482 1.00 20.29 188 ASP A O 1
ATOM 1760 N N . LEU A 1 189 ? 14.428 44.621 37.027 1.00 20.04 189 LEU A N 1
ATOM 1761 C CA . LEU A 1 189 ? 15.562 43.717 36.784 1.00 21.72 189 LEU A CA 1
ATOM 1762 C C . LEU A 1 189 ? 15.242 42.268 37.071 1.00 20.38 189 LEU A C 1
ATOM 1763 O O . LEU A 1 189 ? 15.646 41.385 36.295 1.00 22.96 189 LEU A O 1
ATOM 1768 N N . ARG A 1 190 ? 14.479 42.004 38.135 1.00 25.73 190 ARG A N 1
ATOM 1769 C CA . ARG A 1 190 ? 14.047 40.644 38.436 1.00 23.09 190 ARG A CA 1
ATOM 1770 C C . ARG A 1 190 ? 13.225 40.075 37.284 1.00 20.43 190 ARG A C 1
ATOM 1771 O O . ARG A 1 190 ? 13.441 38.949 36.846 1.00 21.99 190 ARG A O 1
ATOM 1779 N N . ILE A 1 191 ? 12.295 40.900 36.785 1.00 18.91 191 ILE A N 1
ATOM 1780 C CA . ILE A 1 191 ? 11.422 40.511 35.700 1.00 18.55 191 ILE A CA 1
ATOM 1781 C C . ILE A 1 191 ? 12.225 40.275 34.404 1.00 15.15 191 ILE A C 1
ATOM 1782 O O . ILE A 1 191 ? 12.004 39.283 33.701 1.00 16.82 191 ILE A O 1
ATOM 1787 N N . TYR A 1 192 ? 13.176 41.169 34.119 1.00 16.46 192 TYR A N 1
ATOM 1788 C CA . TYR A 1 192 ? 14.048 40.988 32.961 1.00 16.53 192 TYR A CA 1
ATOM 1789 C C . TYR A 1 192 ? 14.844 39.689 33.036 1.00 16.71 192 TYR A C 1
ATOM 1790 O O . TYR A 1 192 ? 14.907 38.933 32.076 1.00 17.52 192 TYR A O 1
ATOM 1799 N N . VAL A 1 193 ? 15.453 39.438 34.196 1.00 18.38 193 VAL A N 1
ATOM 1800 C CA . VAL A 1 193 ? 16.249 38.210 34.359 1.00 20.42 193 VAL A CA 1
ATOM 1801 C C . VAL A 1 193 ? 15.396 36.951 34.154 1.00 16.57 193 VAL A C 1
ATOM 1802 O O . VAL A 1 193 ? 15.832 36.018 33.497 1.00 18.08 193 VAL A O 1
ATOM 1806 N N . ASP A 1 194 ? 14.159 36.951 34.654 1.00 18.87 194 ASP A N 1
ATOM 1807 C CA A ASP A 1 194 ? 13.276 35.829 34.403 0.50 19.34 194 ASP A CA 1
ATOM 1808 C CA B ASP A 1 194 ? 13.257 35.827 34.416 0.50 20.86 194 ASP A CA 1
ATOM 1809 C C . ASP A 1 194 ? 13.050 35.562 32.923 1.00 17.81 194 ASP A C 1
ATOM 1810 O O . ASP A 1 194 ? 13.094 34.400 32.474 1.00 19.94 194 ASP A O 1
ATOM 1819 N N . ALA A 1 195 ? 12.818 36.633 32.144 1.00 17.52 195 ALA A N 1
ATOM 1820 C CA . ALA A 1 195 ? 12.612 36.468 30.702 1.00 17.98 195 ALA A CA 1
ATOM 1821 C C . ALA A 1 195 ? 13.892 36.046 29.999 1.00 15.72 195 ALA A C 1
ATOM 1822 O O . ALA A 1 195 ? 13.883 35.183 29.105 1.00 17.22 195 ALA A O 1
ATOM 1824 N N . TRP A 1 196 ? 14.998 36.634 30.417 1.00 15.75 196 TRP A N 1
ATOM 1825 C CA . TRP A 1 196 ? 16.274 36.303 29.802 1.00 15.68 196 TRP A CA 1
ATOM 1826 C C . TRP A 1 196 ? 16.682 34.855 30.013 1.00 15.01 196 TRP A C 1
ATOM 1827 O O . TRP A 1 196 ? 17.381 34.289 29.178 1.00 19.10 196 TRP A O 1
ATOM 1838 N N . SER A 1 197 ? 16.261 34.313 31.163 1.00 17.04 197 SER A N 1
ATOM 1839 C CA . SER A 1 197 ? 16.700 32.997 31.611 1.00 17.47 197 SER A CA 1
ATOM 1840 C C . SER A 1 197 ? 15.900 31.868 31.016 1.00 18.69 197 SER A C 1
ATOM 1841 O O . SER A 1 197 ? 16.297 30.698 31.208 1.00 19.14 197 SER A O 1
ATOM 1844 N N . LYS A 1 198 ? 14.821 32.177 30.278 1.00 17.79 198 LYS A N 1
ATOM 1845 C CA A LYS A 1 198 ? 13.998 31.132 29.658 0.70 19.45 198 LYS A CA 1
ATOM 1846 C CA B LYS A 1 198 ? 14.002 31.131 29.657 0.30 21.39 198 LYS A CA 1
ATOM 1847 C C . LYS A 1 198 ? 14.847 30.237 28.770 1.00 22.45 198 LYS A C 1
ATOM 1848 O O . LYS A 1 198 ? 15.662 30.719 28.009 1.00 19.03 198 LYS A O 1
ATOM 1859 N N . SER A 1 199 ? 14.653 28.928 28.869 1.00 20.02 199 SER A N 1
ATOM 1860 C CA . SER A 1 199 ? 15.454 27.959 28.121 1.00 21.22 199 SER A CA 1
ATOM 1861 C C . SER A 1 199 ? 15.399 28.236 26.624 1.00 18.42 199 SER A C 1
ATOM 1862 O O . SER A 1 199 ? 14.312 28.344 26.018 1.00 21.78 199 SER A O 1
ATOM 1865 N N . GLY A 1 200 ? 16.592 28.430 26.043 1.00 17.87 200 GLY A N 1
ATOM 1866 C CA . GLY A 1 200 ? 16.762 28.677 24.622 1.00 20.96 200 GLY A CA 1
ATOM 1867 C C . GLY A 1 200 ? 16.560 30.126 24.205 1.00 19.55 200 GLY A C 1
ATOM 1868 O O . GLY A 1 200 ? 16.768 30.437 23.038 1.00 18.64 200 GLY A O 1
ATOM 1869 N N . ALA A 1 201 ? 16.124 30.991 25.109 1.00 18.85 201 ALA A N 1
ATOM 1870 C CA . ALA A 1 201 ? 15.759 32.392 24.717 1.00 17.87 201 ALA A CA 1
ATOM 1871 C C . ALA A 1 201 ? 16.984 33.163 24.274 1.00 19.47 201 ALA A C 1
ATOM 1872 O O . ALA A 1 201 ? 16.926 33.886 23.263 1.00 16.73 201 ALA A O 1
ATOM 1874 N N . LEU A 1 202 ? 18.102 33.019 24.979 1.00 16.76 202 LEU A N 1
ATOM 1875 C CA . LEU A 1 202 ? 19.265 33.788 24.603 1.00 18.28 202 LEU A CA 1
ATOM 1876 C C . LEU A 1 202 ? 19.811 33.399 23.245 1.00 18.04 202 LEU A C 1
ATOM 1877 O O . LEU A 1 202 ? 20.082 34.253 22.393 1.00 16.83 202 LEU A O 1
ATOM 1882 N N . THR A 1 203 ? 19.968 32.111 22.995 1.00 16.67 203 THR A N 1
ATOM 1883 C CA . THR A 1 203 ? 20.392 31.641 21.700 1.00 16.12 203 THR A CA 1
ATOM 1884 C C . THR A 1 203 ? 19.464 32.123 20.595 1.00 14.90 203 THR A C 1
ATOM 1885 O O . THR A 1 203 ? 19.907 32.548 19.545 1.00 14.35 203 THR A O 1
ATOM 1889 N N . SER A 1 204 ? 18.151 31.993 20.805 1.00 15.01 204 SER A N 1
ATOM 1890 C CA . SER A 1 204 ? 17.195 32.414 19.781 1.00 13.74 204 SER A CA 1
ATOM 1891 C C . SER A 1 204 ? 17.323 33.921 19.481 1.00 13.37 204 SER A C 1
ATOM 1892 O O . SER A 1 204 ? 17.330 34.279 18.329 1.00 13.98 204 SER A O 1
ATOM 1895 N N . ALA A 1 205 ? 17.460 34.726 20.530 1.00 15.13 205 ALA A N 1
ATOM 1896 C CA . ALA A 1 205 ? 17.615 36.195 20.337 1.00 14.47 205 ALA A CA 1
ATOM 1897 C C . ALA A 1 205 ? 18.879 36.468 19.557 1.00 15.60 205 ALA A C 1
ATOM 1898 O O . ALA A 1 205 ? 18.872 37.291 18.602 1.00 13.80 205 ALA A O 1
ATOM 1900 N N . LEU A 1 206 ? 19.975 35.800 19.915 1.00 14.19 206 LEU A N 1
ATOM 1901 C CA A LEU A 1 206 ? 21.228 36.002 19.173 0.60 13.83 206 LEU A CA 1
ATOM 1902 C CA B LEU A 1 206 ? 21.228 36.006 19.173 0.40 14.39 206 LEU A CA 1
ATOM 1903 C C . LEU A 1 206 ? 21.153 35.525 17.741 1.00 14.36 206 LEU A C 1
ATOM 1904 O O . LEU A 1 206 ? 21.819 36.072 16.843 1.00 15.55 206 LEU A O 1
ATOM 1913 N N . ASN A 1 207 ? 20.319 34.515 17.488 1.00 13.32 207 ASN A N 1
ATOM 1914 C CA . ASN A 1 207 ? 20.138 34.038 16.120 1.00 14.90 207 ASN A CA 1
ATOM 1915 C C . ASN A 1 207 ? 19.577 35.084 15.173 1.00 13.19 207 ASN A C 1
ATOM 1916 O O . ASN A 1 207 ? 19.753 34.976 13.977 1.00 14.53 207 ASN A O 1
ATOM 1921 N N . TYR A 1 208 ? 18.900 36.107 15.682 1.00 13.69 208 TYR A N 1
ATOM 1922 C CA . TYR A 1 208 ? 18.473 37.176 14.746 1.00 13.84 208 TYR A CA 1
ATOM 1923 C C . TYR A 1 208 ? 19.690 37.821 14.042 1.00 13.85 208 TYR A C 1
ATOM 1924 O O . TYR A 1 208 ? 19.648 38.143 12.859 1.00 13.13 208 TYR A O 1
ATOM 1933 N N . TYR A 1 209 ? 20.746 38.009 14.843 1.00 13.06 209 TYR A N 1
ATOM 1934 C CA . TYR A 1 209 ? 21.985 38.629 14.341 1.00 12.30 209 TYR A CA 1
ATOM 1935 C C . TYR A 1 209 ? 22.747 37.673 13.451 1.00 12.56 209 TYR A C 1
ATOM 193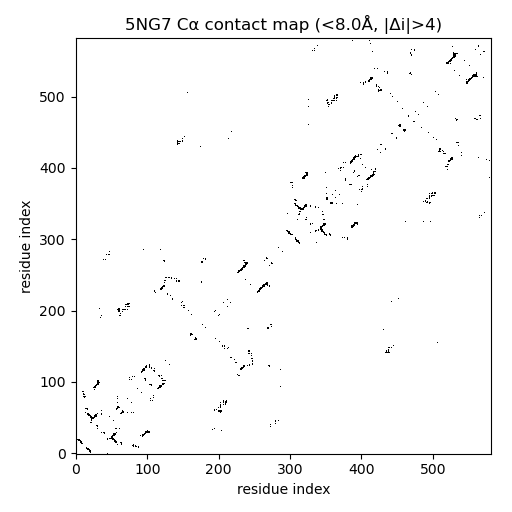6 O O . TYR A 1 209 ? 23.298 38.092 12.446 1.00 14.88 209 TYR A O 1
ATOM 1945 N N . ARG A 1 210 ? 22.786 36.385 13.853 1.00 13.84 210 ARG A N 1
ATOM 1946 C CA . ARG A 1 210 ? 23.451 35.351 13.027 1.00 15.64 210 ARG A CA 1
ATOM 1947 C C . ARG A 1 210 ? 22.756 35.130 11.699 1.00 14.18 210 ARG A C 1
ATOM 1948 O O . ARG A 1 210 ? 23.414 34.968 10.660 1.00 17.94 210 ARG A O 1
ATOM 1956 N N . ALA A 1 211 ? 21.434 35.202 11.687 1.00 14.61 211 ALA A N 1
ATOM 1957 C CA . ALA A 1 211 ? 20.686 34.950 10.444 1.00 14.46 211 ALA A CA 1
ATOM 1958 C C . ALA A 1 211 ? 20.641 36.098 9.487 1.00 15.64 211 ALA A C 1
ATOM 1959 O O . ALA A 1 211 ? 20.638 35.911 8.256 1.00 18.79 211 ALA A O 1
ATOM 1961 N N . ASN A 1 212 ? 20.612 37.320 10.040 1.00 14.27 212 ASN A N 1
ATOM 1962 C CA . ASN A 1 212 ? 20.306 38.476 9.230 1.00 13.80 212 ASN A CA 1
ATOM 1963 C C . ASN A 1 212 ? 21.440 39.492 9.138 1.00 15.58 212 ASN A C 1
ATOM 1964 O O . ASN A 1 212 ? 21.370 40.375 8.290 1.00 16.21 212 ASN A O 1
ATOM 1969 N N . LEU A 1 213 ? 22.438 39.392 10.014 1.00 14.01 213 LEU A N 1
ATOM 1970 C CA . LEU A 1 213 ? 23.500 40.417 10.072 1.00 14.33 213 LEU A CA 1
ATOM 1971 C C . LEU A 1 213 ? 24.851 39.789 10.235 1.00 15.59 213 LEU A C 1
ATOM 1972 O O . LEU A 1 213 ? 25.739 40.379 10.857 1.00 16.60 213 LEU A O 1
ATOM 1977 N N . ASN A 1 214 ? 25.031 38.616 9.623 1.00 14.61 214 ASN A N 1
ATOM 1978 C CA . ASN A 1 214 ? 26.355 37.992 9.643 1.00 16.87 214 ASN A CA 1
ATOM 1979 C C . ASN A 1 214 ? 27.318 38.778 8.707 1.00 16.25 214 ASN A C 1
ATOM 1980 O O . ASN A 1 214 ? 26.873 39.636 7.943 1.00 16.09 214 ASN A O 1
ATOM 1985 N N . PRO A 1 215 ? 28.633 38.521 8.823 1.00 16.70 215 PRO A N 1
ATOM 1986 C CA . PRO A 1 215 ? 29.551 39.375 8.065 1.00 15.71 215 PRO A CA 1
ATOM 1987 C C . PRO A 1 215 ? 29.396 39.294 6.546 1.00 16.92 215 PRO A C 1
ATOM 1988 O O . PRO A 1 215 ? 29.635 40.268 5.846 1.00 16.41 215 PRO A O 1
ATOM 1992 N N . ASP A 1 216 ? 28.976 38.124 6.053 1.00 16.42 216 ASP A N 1
ATOM 1993 C CA . ASP A 1 216 ? 28.725 38.007 4.615 1.00 17.25 216 ASP A CA 1
ATOM 1994 C C . ASP A 1 216 ? 27.634 38.951 4.169 1.00 20.44 216 ASP A C 1
ATOM 1995 O O . ASP A 1 216 ? 27.764 39.587 3.112 1.00 22.49 216 ASP A O 1
ATOM 2000 N N . ILE A 1 217 ? 26.573 39.079 4.986 1.00 16.88 217 ILE A N 1
ATOM 2001 C CA . ILE A 1 217 ? 25.494 39.985 4.664 1.00 16.05 217 ILE A CA 1
ATOM 2002 C C . ILE A 1 217 ? 25.954 41.438 4.797 1.00 17.24 217 ILE A C 1
ATOM 2003 O O . ILE A 1 217 ? 25.707 42.256 3.919 1.00 18.70 217 ILE A O 1
ATOM 2008 N N . ILE A 1 218 ? 26.655 41.775 5.879 1.00 15.22 218 ILE A N 1
ATOM 2009 C CA . ILE A 1 218 ? 27.095 43.153 6.061 1.00 15.34 218 ILE A CA 1
ATOM 2010 C C . ILE A 1 218 ? 28.012 43.600 4.924 1.00 16.53 218 ILE A C 1
ATOM 2011 O O . ILE A 1 218 ? 27.855 44.700 4.396 1.00 16.95 218 ILE A O 1
ATOM 2016 N N . PHE A 1 219 ? 28.939 42.732 4.520 1.00 15.99 219 PHE A N 1
ATOM 2017 C CA . PHE A 1 219 ? 29.925 43.142 3.532 1.00 16.35 219 PHE A CA 1
ATOM 2018 C C . PHE A 1 219 ? 29.600 42.789 2.088 1.00 20.59 219 PHE A C 1
ATOM 2019 O O . PHE A 1 219 ? 30.376 43.140 1.212 1.00 22.53 219 PHE A O 1
ATOM 2027 N N . SER A 1 220 ? 28.433 42.209 1.853 1.00 19.35 220 SER A N 1
ATOM 2028 C CA . SER A 1 220 ? 27.979 41.855 0.497 1.00 20.66 220 SER A CA 1
ATOM 2029 C C . SER A 1 220 ? 27.951 43.053 -0.426 1.00 22.42 220 SER A C 1
ATOM 2030 O O . SER A 1 220 ? 27.492 44.148 -0.077 1.00 24.32 220 SER A O 1
ATOM 2033 N N . GLU A 1 221 ? 28.445 42.803 -1.639 1.00 30.44 221 GLU A N 1
ATOM 2034 C CA A GLU A 1 221 ? 28.500 43.812 -2.699 0.65 42.99 221 GLU A CA 1
ATOM 2035 C CA B GLU A 1 221 ? 28.487 43.819 -2.698 0.35 39.69 221 GLU A CA 1
ATOM 2036 C C . GLU A 1 221 ? 27.263 43.744 -3.611 1.00 47.37 221 GLU A C 1
ATOM 2037 O O . GLU A 1 221 ? 27.282 44.241 -4.737 1.00 63.28 221 GLU A O 1
ATOM 2048 N N . LYS A 1 222 ? 26.185 43.152 -3.105 1.00 36.10 222 LYS A N 1
ATOM 2049 C CA . LYS A 1 222 ? 24.904 43.172 -3.810 1.00 48.12 222 LYS A CA 1
ATOM 2050 C C . LYS A 1 222 ? 23.949 44.217 -3.241 1.00 55.67 222 LYS A C 1
ATOM 2051 O O . LYS A 1 222 ? 23.965 44.479 -2.027 1.00 60.86 222 LYS A O 1
ATOM 2057 N N . THR A 1 223 ? 23.160 44.841 -4.116 1.00 75.65 223 THR A N 1
ATOM 2058 C CA . THR A 1 223 ? 22.022 45.648 -3.638 1.00 70.39 223 THR A CA 1
ATOM 2059 C C . THR A 1 223 ? 20.839 44.708 -3.388 1.00 62.44 223 THR A C 1
ATOM 2060 O O . THR A 1 223 ? 20.649 43.708 -4.110 1.00 45.47 223 THR A O 1
ATOM 2064 N N . VAL A 1 224 ? 20.062 45.023 -2.356 1.00 54.53 224 VAL A N 1
ATOM 2065 C CA . VAL A 1 224 ? 18.930 44.176 -1.979 1.00 60.81 224 VAL A CA 1
ATOM 2066 C C . VAL A 1 224 ? 17.649 44.697 -2.646 1.00 35.33 224 VAL A C 1
ATOM 2067 O O . VAL A 1 224 ? 17.535 45.896 -2.949 1.00 47.38 224 VAL A O 1
ATOM 2071 N N . VAL A 1 225 ? 16.725 43.791 -2.929 1.00 39.83 225 VAL A N 1
ATOM 2072 C CA . VAL A 1 225 ? 15.426 44.184 -3.438 1.00 38.60 225 VAL A CA 1
ATOM 2073 C C . VAL A 1 225 ? 14.539 44.359 -2.222 1.00 34.09 225 VAL A C 1
ATOM 2074 O O . VAL A 1 225 ? 14.453 43.464 -1.381 1.00 45.54 225 VAL A O 1
ATOM 2078 N N . PHE A 1 226 ? 13.843 45.481 -2.152 1.00 28.79 226 PHE A N 1
ATOM 2079 C CA A PHE A 1 226 ? 12.935 45.733 -1.063 0.60 25.26 226 PHE A CA 1
ATOM 2080 C CA B PHE A 1 226 ? 12.937 45.737 -1.058 0.40 26.62 226 PHE A CA 1
ATOM 2081 C C . PHE A 1 226 ? 11.819 46.652 -1.555 1.00 21.08 226 PHE A C 1
ATOM 2082 O O . PHE A 1 226 ? 12.094 47.721 -2.048 1.00 21.16 226 PHE A O 1
ATOM 2097 N N . PRO A 1 227 ? 10.534 46.225 -1.446 1.00 20.08 227 PRO A N 1
ATOM 2098 C CA . PRO A 1 227 ? 9.438 47.077 -1.928 1.00 18.49 227 PRO A CA 1
ATOM 2099 C C . PRO A 1 227 ? 9.327 48.422 -1.255 1.00 16.51 227 PRO A C 1
ATOM 2100 O O . PRO A 1 227 ? 9.679 48.558 -0.064 1.00 17.22 227 PRO A O 1
ATOM 2104 N N . LYS A 1 228 ? 8.827 49.413 -1.944 1.00 16.44 228 LYS A N 1
ATOM 2105 C CA A LYS A 1 228 ? 8.571 50.705 -1.349 0.50 16.59 228 LYS A CA 1
ATOM 2106 C CA B LYS A 1 228 ? 8.574 50.715 -1.358 0.50 17.18 228 LYS A CA 1
ATOM 2107 C C . LYS A 1 228 ? 7.488 50.629 -0.292 1.00 19.23 228 LYS A C 1
ATOM 2108 O O . LYS A 1 228 ? 6.575 49.800 -0.376 1.00 19.75 228 LYS A O 1
ATOM 2119 N N . ILE A 1 229 ? 7.610 51.470 0.718 1.00 15.84 229 ILE A N 1
ATOM 2120 C CA . ILE A 1 229 ? 6.613 51.562 1.777 1.00 16.00 229 ILE A CA 1
ATOM 2121 C C . ILE A 1 229 ? 5.428 52.390 1.307 1.00 16.75 229 ILE A C 1
ATOM 2122 O O . ILE A 1 229 ? 5.566 53.572 0.915 1.00 18.09 229 ILE A O 1
ATOM 2127 N N . LYS A 1 230 ? 4.242 51.796 1.362 1.00 15.20 230 LYS A N 1
ATOM 2128 C CA . LYS A 1 230 ? 3.006 52.395 0.840 1.00 15.05 230 LYS A CA 1
ATOM 2129 C C . LYS A 1 230 ? 1.990 52.746 1.893 1.00 16.29 230 LYS A C 1
ATOM 2130 O O . LYS A 1 230 ? 0.799 53.016 1.606 1.00 17.94 230 LYS A O 1
ATOM 2136 N N . VAL A 1 231 ? 2.421 52.772 3.167 1.00 13.70 231 VAL A N 1
ATOM 2137 C CA . VAL A 1 231 ? 1.570 53.206 4.239 1.00 16.70 231 VAL A CA 1
ATOM 2138 C C . VAL A 1 231 ? 2.190 54.386 4.952 1.00 14.39 231 VAL A C 1
ATOM 2139 O O . VAL A 1 231 ? 3.427 54.485 4.993 1.00 14.43 231 VAL A O 1
ATOM 2143 N N . PRO A 1 232 ? 1.353 55.296 5.472 1.00 17.16 232 PRO A N 1
ATOM 2144 C CA . PRO A 1 232 ? 1.893 56.456 6.182 1.00 15.46 232 PRO A CA 1
ATOM 2145 C C . PRO A 1 232 ? 2.832 55.979 7.298 1.00 14.66 232 PRO A C 1
ATOM 2146 O O . PRO A 1 232 ? 2.485 54.993 8.015 1.00 14.66 232 PRO A O 1
ATOM 2150 N N . THR A 1 233 ? 3.999 56.622 7.411 1.00 13.43 233 THR A N 1
ATOM 2151 C CA . THR A 1 233 ? 5.047 56.134 8.310 1.00 13.71 233 THR A CA 1
ATOM 2152 C C . THR A 1 233 ? 5.552 57.267 9.166 1.00 14.43 233 THR A C 1
ATOM 2153 O O . THR A 1 233 ? 5.802 58.406 8.670 1.00 15.51 233 THR A O 1
ATOM 2157 N N . LEU A 1 234 ? 5.731 56.984 10.455 1.00 13.01 234 LEU A N 1
ATOM 2158 C CA . LEU A 1 234 ? 6.328 57.915 11.397 1.00 12.87 234 LEU A CA 1
ATOM 2159 C C . LEU A 1 234 ? 7.575 57.261 11.918 1.00 12.20 234 LEU A C 1
ATOM 2160 O O . LEU A 1 234 ? 7.505 56.147 12.428 1.00 12.24 234 LEU A O 1
ATOM 2165 N N . VAL A 1 235 ? 8.700 57.942 11.808 1.00 12.81 235 VAL A N 1
ATOM 2166 C CA . VAL A 1 235 ? 9.949 57.443 12.440 1.00 12.82 235 VAL A CA 1
ATOM 2167 C C . VAL A 1 235 ? 10.256 58.325 13.634 1.00 15.60 235 VAL A C 1
ATOM 2168 O O . VAL A 1 235 ? 10.258 59.550 13.526 1.00 16.42 235 VAL A O 1
ATOM 2172 N N . ILE A 1 236 ? 10.509 57.702 14.786 1.00 14.63 236 ILE A N 1
ATOM 2173 C CA . ILE A 1 236 ? 10.933 58.389 16.030 1.00 16.05 236 ILE A CA 1
ATOM 2174 C C . ILE A 1 236 ? 12.361 57.949 16.244 1.00 18.82 236 ILE A C 1
ATOM 2175 O O . ILE A 1 236 ? 12.667 56.754 16.238 1.00 18.09 236 ILE A O 1
ATOM 2180 N N . TRP A 1 237 ? 13.260 58.910 16.426 1.00 17.00 237 TRP A N 1
ATOM 2181 C CA A TRP A 1 237 ? 14.659 58.617 16.477 0.65 14.85 237 TRP A CA 1
ATOM 2182 C CA B TRP A 1 237 ? 14.683 58.609 16.480 0.35 17.55 237 TRP A CA 1
ATOM 2183 C C . TRP A 1 237 ? 15.374 59.344 17.619 1.00 16.46 237 TRP A C 1
ATOM 2184 O O . TRP A 1 237 ? 15.541 60.561 17.594 1.00 15.09 237 TRP A O 1
ATOM 2205 N N . GLY A 1 238 ? 15.798 58.578 18.623 1.00 16.72 238 GLY A N 1
ATOM 2206 C CA . GLY A 1 238 ? 16.662 59.108 19.714 1.00 15.25 238 GLY A CA 1
ATOM 2207 C C . GLY A 1 238 ? 18.063 59.251 19.158 1.00 15.22 238 GLY A C 1
ATOM 2208 O O . GLY A 1 238 ? 18.669 58.263 18.740 1.00 15.41 238 GLY A O 1
ATOM 2209 N N . GLU A 1 239 ? 18.604 60.471 19.118 1.00 13.63 239 GLU A N 1
ATOM 2210 C CA A GLU A 1 239 ? 19.880 60.750 18.456 0.60 16.15 239 GLU A CA 1
ATOM 2211 C CA B GLU A 1 239 ? 19.880 60.752 18.452 0.40 16.06 239 GLU A CA 1
ATOM 2212 C C . GLU A 1 239 ? 21.143 60.221 19.136 1.00 17.68 239 GLU A C 1
ATOM 2213 O O . GLU A 1 239 ? 22.138 59.972 18.463 1.00 19.48 239 GLU A O 1
ATOM 2224 N N . LYS A 1 240 ? 21.083 60.046 20.447 1.00 15.38 240 LYS A N 1
ATOM 2225 C CA A LYS A 1 240 ? 22.235 59.564 21.236 0.50 17.33 240 LYS A CA 1
ATOM 2226 C CA B LYS A 1 240 ? 22.235 59.563 21.236 0.50 17.02 240 LYS A CA 1
ATOM 2227 C C . LYS A 1 240 ? 22.214 58.036 21.309 1.00 17.79 240 LYS A C 1
ATOM 2228 O O . LYS A 1 240 ? 22.523 57.421 22.345 1.00 20.35 240 LYS A O 1
ATOM 2239 N N . ASP A 1 241 ? 21.875 57.411 20.188 1.00 16.71 241 ASP A N 1
ATOM 2240 C CA . ASP A 1 241 ? 21.784 55.967 20.081 1.00 15.40 241 ASP A CA 1
ATOM 2241 C C . ASP A 1 241 ? 23.167 55.348 19.991 1.00 14.52 241 ASP A C 1
ATOM 2242 O O . ASP A 1 241 ? 23.884 55.548 19.019 1.00 16.38 241 ASP A O 1
ATOM 2247 N N . VAL A 1 242 ? 23.529 54.550 20.996 1.00 14.31 242 VAL A N 1
ATOM 2248 C CA . VAL A 1 242 ? 24.885 53.906 21.001 1.00 17.01 242 VAL A CA 1
ATOM 2249 C C . VAL A 1 242 ? 25.007 52.773 19.991 1.00 16.52 242 VAL A C 1
ATOM 2250 O O . VAL A 1 242 ? 26.137 52.319 19.713 1.00 17.17 242 VAL A O 1
ATOM 2254 N N . ALA A 1 243 ? 23.882 52.308 19.450 1.00 14.26 243 ALA A N 1
ATOM 2255 C CA . ALA A 1 243 ? 23.853 51.115 18.566 1.00 13.86 243 ALA A CA 1
ATOM 2256 C C . ALA A 1 243 ? 23.692 51.503 17.083 1.00 14.74 243 ALA A C 1
ATOM 2257 O O . ALA A 1 243 ? 24.019 50.700 16.207 1.00 16.33 243 ALA A O 1
ATOM 2259 N N . ILE A 1 244 ? 23.125 52.681 16.798 1.00 14.39 244 ILE A N 1
ATOM 2260 C CA A ILE A 1 244 ? 22.784 53.036 15.405 0.60 14.28 244 ILE A CA 1
ATOM 2261 C CA B ILE A 1 244 ? 22.785 53.035 15.410 0.40 15.10 244 ILE A CA 1
ATOM 2262 C C . ILE A 1 244 ? 23.261 54.450 15.126 1.00 15.86 244 ILE A C 1
ATOM 2263 O O . ILE A 1 244 ? 22.926 55.385 15.854 1.00 18.63 244 ILE A O 1
ATOM 2272 N N . SER A 1 245 ? 24.040 54.599 14.065 1.00 15.40 245 SER A N 1
ATOM 2273 C CA A SER A 1 245 ? 24.464 55.898 13.580 0.70 15.78 245 SER A CA 1
ATOM 2274 C CA B SER A 1 245 ? 24.464 55.898 13.584 0.30 18.24 245 SER A CA 1
ATOM 2275 C C . SER A 1 245 ? 23.342 56.592 12.821 1.00 20.65 245 SER A C 1
ATOM 2276 O O . SER A 1 245 ? 22.571 55.946 12.093 1.00 18.88 245 SER A O 1
ATOM 2281 N N . LYS A 1 246 ? 23.264 57.901 13.003 1.00 18.83 246 LYS A N 1
ATOM 2282 C CA A LYS A 1 246 ? 22.368 58.730 12.183 0.60 24.36 246 LYS A CA 1
ATOM 2283 C CA B LYS A 1 246 ? 22.452 58.809 12.165 0.40 23.72 246 LYS A CA 1
ATOM 2284 C C . LYS A 1 246 ? 22.585 58.546 10.668 1.00 23.56 246 LYS A C 1
ATOM 2285 O O . LYS A 1 246 ? 21.633 58.742 9.904 1.00 23.84 246 LYS A O 1
ATOM 2296 N N . ASP A 1 247 ? 23.784 58.121 10.234 1.00 21.75 247 ASP A N 1
ATOM 2297 C CA . ASP A 1 247 ? 24.089 57.680 8.835 1.00 24.89 247 ASP A CA 1
ATOM 2298 C C . ASP A 1 247 ? 23.030 56.726 8.305 1.00 22.02 247 ASP A C 1
ATOM 2299 O O . ASP A 1 247 ? 22.809 56.655 7.093 1.00 19.81 247 ASP A O 1
ATOM 2304 N N . LEU A 1 248 ? 22.427 55.926 9.187 1.00 18.96 248 LEU A N 1
ATOM 2305 C CA . LEU A 1 248 ? 21.497 54.924 8.732 1.00 16.84 248 LEU A CA 1
ATOM 2306 C C . LEU A 1 248 ? 20.033 55.376 8.665 1.00 16.30 248 LEU A C 1
ATOM 2307 O O . LEU A 1 248 ? 19.208 54.634 8.159 1.00 20.06 248 LEU A O 1
ATOM 2312 N N . ILE A 1 249 ? 19.725 56.570 9.162 1.00 16.26 249 ILE A N 1
ATOM 2313 C CA A ILE A 1 249 ? 18.385 57.109 9.322 0.40 19.04 249 ILE A CA 1
ATOM 2314 C CA B ILE A 1 249 ? 18.307 56.990 9.163 0.60 17.47 249 ILE A CA 1
ATOM 2315 C C . ILE A 1 249 ? 18.032 58.164 8.253 1.00 19.47 249 ILE A C 1
ATOM 2316 O O . ILE A 1 249 ? 16.911 58.295 7.792 1.00 21.75 249 ILE A O 1
ATOM 2325 N N . VAL A 1 250 ? 19.038 58.938 7.926 1.00 20.66 250 VAL A N 1
ATOM 2326 C CA . VAL A 1 250 ? 18.858 60.014 6.977 1.00 23.29 250 VAL A CA 1
ATOM 2327 C C . VAL A 1 250 ? 18.526 59.499 5.581 1.00 25.08 250 VAL A C 1
ATOM 2328 O O . VAL A 1 250 ? 18.812 58.336 5.148 1.00 21.89 250 VAL A O 1
ATOM 2332 N N . ASN A 1 251 ? 17.874 60.389 4.839 1.00 21.87 251 ASN A N 1
ATOM 2333 C CA A ASN A 1 251 ? 17.657 60.174 3.411 0.60 20.73 251 ASN A CA 1
ATOM 2334 C CA B ASN A 1 251 ? 17.667 60.171 3.397 0.40 20.32 251 ASN A CA 1
ATOM 2335 C C . ASN A 1 251 ? 16.833 58.895 3.082 1.00 21.45 251 ASN A C 1
ATOM 2336 O O . ASN A 1 251 ? 17.346 57.884 2.579 1.00 26.36 251 ASN A O 1
ATOM 2345 N N . MET A 1 252 ? 15.540 58.948 3.348 1.00 17.46 252 MET A N 1
ATOM 2346 C CA A MET A 1 252 ? 14.661 57.818 3.111 0.70 22.21 252 MET A CA 1
ATOM 2347 C CA B MET A 1 252 ? 14.665 57.794 3.158 0.30 21.72 252 MET A CA 1
ATOM 2348 C C . MET A 1 252 ? 14.007 57.779 1.744 1.00 27.77 252 MET A C 1
ATOM 2349 O O . MET A 1 252 ? 13.186 56.907 1.488 1.00 29.95 252 MET A O 1
ATOM 2358 N N A GLU A 1 253 ? 14.383 58.696 0.858 0.60 35.31 253 GLU A N 1
ATOM 2359 N N B GLU A 1 253 ? 14.254 58.803 0.923 0.40 19.84 253 GLU A N 1
ATOM 2360 C CA A GLU A 1 253 ? 13.527 59.086 -0.285 0.60 35.80 253 GLU A CA 1
ATOM 2361 C CA B GLU A 1 253 ? 13.530 58.968 -0.383 0.40 22.64 253 GLU A CA 1
ATOM 2362 C C A GLU A 1 253 ? 13.173 58.006 -1.264 0.60 31.46 253 GLU A C 1
ATOM 2363 C C B GLU A 1 253 ? 13.637 57.786 -1.352 0.40 20.50 253 GLU A C 1
ATOM 2364 O O A GLU A 1 253 ? 12.016 58.005 -1.751 0.60 35.40 253 GLU A O 1
ATOM 2365 O O B GLU A 1 253 ? 14.702 57.248 -1.586 0.40 30.80 253 GLU A O 1
ATOM 2376 N N A ASP A 1 254 ? 14.087 57.074 -1.567 0.60 16.79 254 ASP A N 1
ATOM 2377 N N B ASP A 1 254 ? 12.509 57.348 -1.926 0.40 18.76 254 ASP A N 1
ATOM 2378 C CA A ASP A 1 254 ? 13.683 56.002 -2.416 0.60 20.72 254 ASP A CA 1
ATOM 2379 C CA B ASP A 1 254 ? 12.489 56.086 -2.659 0.40 19.92 254 ASP A CA 1
ATOM 2380 C C A ASP A 1 254 ? 12.611 55.115 -1.738 0.60 28.73 254 ASP A C 1
ATOM 2381 C C B ASP A 1 254 ? 12.783 54.883 -1.751 0.40 22.30 254 ASP A C 1
ATOM 2382 O O A ASP A 1 254 ? 11.681 54.608 -2.387 0.60 23.81 254 ASP A O 1
ATOM 2383 O O B ASP A 1 254 ? 13.090 53.789 -2.251 0.40 20.17 254 ASP A O 1
ATOM 2392 N N . PHE A 1 255 ? 12.691 55.055 -0.421 1.00 20.06 255 PHE A N 1
ATOM 2393 C CA . PHE A 1 255 ? 12.189 53.895 0.361 1.00 19.78 255 PHE A CA 1
ATOM 2394 C C . PHE A 1 255 ? 10.722 53.974 0.669 1.00 19.70 255 PHE A C 1
ATOM 2395 O O . PHE A 1 255 ? 10.076 52.938 0.817 1.00 17.81 255 PHE A O 1
ATOM 2403 N N . ILE A 1 256 ? 10.218 55.185 0.792 1.00 17.70 256 ILE A N 1
ATOM 2404 C CA . ILE A 1 256 ? 8.834 55.428 1.253 1.00 17.77 256 ILE A CA 1
ATOM 2405 C C . ILE A 1 256 ? 8.059 56.225 0.218 1.00 21.32 256 ILE A C 1
ATOM 2406 O O . ILE A 1 256 ? 8.427 57.354 -0.087 1.00 24.26 256 ILE A O 1
ATOM 2411 N N A GLU A 1 257 ? 6.951 55.681 -0.258 0.70 17.33 257 GLU A N 1
ATOM 2412 N N B GLU A 1 257 ? 6.993 55.603 -0.290 0.30 22.38 257 GLU A N 1
ATOM 2413 C CA A GLU A 1 257 ? 6.071 56.463 -1.190 0.70 18.21 257 GLU A CA 1
ATOM 2414 C CA B GLU A 1 257 ? 6.116 56.144 -1.344 0.30 25.27 257 GLU A CA 1
ATOM 2415 C C A GLU A 1 257 ? 4.981 57.306 -0.503 0.70 19.62 257 GLU A C 1
ATOM 2416 C C B GLU A 1 257 ? 4.758 56.361 -0.700 0.30 23.28 257 GLU A C 1
ATOM 2417 O O A GLU A 1 257 ? 4.625 58.449 -0.911 0.70 18.25 257 GLU A O 1
ATOM 2418 O O B GLU A 1 257 ? 3.737 55.923 -1.236 0.30 22.75 257 GLU A O 1
ATOM 2429 N N A ALA A 1 258 ? 4.438 56.716 0.539 0.70 16.58 258 ALA A N 1
ATOM 2430 N N B ALA A 1 258 ? 4.745 56.992 0.467 0.30 21.92 258 ALA A N 1
ATOM 2431 C CA A ALA A 1 258 ? 3.386 57.288 1.276 0.70 16.54 258 ALA A CA 1
ATOM 2432 C CA B ALA A 1 258 ? 3.533 57.337 1.212 0.30 17.99 258 ALA A CA 1
ATOM 2433 C C A ALA A 1 258 ? 3.959 58.448 2.091 0.70 16.92 258 ALA A C 1
ATOM 2434 C C B ALA A 1 258 ? 4.004 58.499 2.059 0.30 18.10 258 ALA A C 1
ATOM 2435 O O A ALA A 1 258 ? 5.180 58.614 2.152 0.70 18.93 258 ALA A O 1
ATOM 2436 O O B ALA A 1 258 ? 5.211 58.718 2.129 0.30 18.91 258 ALA A O 1
ATOM 2439 N N . PRO A 1 259 ? 3.086 59.240 2.703 1.00 17.09 259 PRO A N 1
ATOM 2440 C CA . PRO A 1 259 ? 3.525 60.305 3.583 1.00 17.45 259 PRO A CA 1
ATOM 2441 C C . PRO A 1 259 ? 4.431 59.764 4.689 1.00 17.75 259 PRO A C 1
ATOM 2442 O O . PRO A 1 259 ? 4.151 58.689 5.272 1.00 18.06 259 PRO A O 1
ATOM 2446 N N . TYR A 1 260 ? 5.501 60.514 4.947 1.00 16.99 260 TYR A N 1
ATOM 2447 C CA A TYR A 1 260 ? 6.532 60.153 5.937 0.50 16.69 260 TYR A CA 1
ATOM 2448 C CA B TYR A 1 260 ? 6.318 60.197 6.092 0.50 17.55 260 TYR A CA 1
ATOM 2449 C C . TYR A 1 260 ? 6.849 61.353 6.821 1.00 23.76 260 TYR A C 1
ATOM 2450 O O . TYR A 1 260 ? 7.002 62.484 6.305 1.00 19.96 260 TYR A O 1
ATOM 2467 N N . SER A 1 261 ? 7.036 61.091 8.095 1.00 18.47 261 SER A N 1
ATOM 2468 C CA A SER A 1 261 ? 7.463 62.097 9.057 0.60 22.24 261 SER A CA 1
ATOM 2469 C CA B SER A 1 261 ? 7.481 62.089 9.051 0.40 21.96 261 SER A CA 1
ATOM 2470 C C . SER A 1 261 ? 8.566 61.491 9.928 1.00 23.16 261 SER A C 1
ATOM 2471 O O . SER A 1 261 ? 8.489 60.319 10.313 1.00 18.58 261 SER A O 1
ATOM 2476 N N . ILE A 1 262 ? 9.575 62.298 10.224 1.00 19.33 262 ILE A N 1
ATOM 2477 C CA . ILE A 1 262 ? 10.582 61.912 11.208 1.00 21.96 262 ILE A CA 1
ATOM 2478 C C . ILE A 1 262 ? 10.639 62.875 12.389 1.00 22.38 262 ILE A C 1
ATOM 2479 O O . ILE A 1 262 ? 10.689 64.114 12.212 1.00 22.15 262 ILE A O 1
ATOM 2484 N N . LYS A 1 263 ? 10.601 62.314 13.595 1.00 16.24 263 LYS A N 1
ATOM 2485 C CA . LYS A 1 263 ? 10.715 63.086 14.817 1.00 16.52 263 LYS A CA 1
ATOM 2486 C C . LYS A 1 263 ? 12.008 62.692 15.506 1.00 18.91 263 LYS A C 1
ATOM 2487 O O . LYS A 1 263 ? 12.124 61.575 15.995 1.00 19.56 263 LYS A O 1
ATOM 2493 N N . TYR A 1 264 ? 12.962 63.616 15.540 1.00 16.63 264 TYR A N 1
ATOM 2494 C CA . TYR A 1 264 ? 14.226 63.392 16.231 1.00 16.93 264 TYR A CA 1
ATOM 2495 C C . TYR A 1 264 ? 14.121 63.820 17.679 1.00 16.97 264 TYR A C 1
ATOM 2496 O O . TYR A 1 264 ? 13.501 64.840 17.997 1.00 21.18 264 TYR A O 1
ATOM 2505 N N . PHE A 1 265 ? 14.720 63.011 18.552 1.00 15.17 265 PHE A N 1
ATOM 2506 C CA . PHE A 1 265 ? 14.811 63.291 19.980 1.00 15.59 265 PHE A CA 1
ATOM 2507 C C . PHE A 1 265 ? 16.277 63.485 20.309 1.00 15.42 265 PHE A C 1
ATOM 2508 O O . PHE A 1 265 ? 17.003 62.510 20.542 1.00 15.45 265 PHE A O 1
ATOM 2516 N N . PRO A 1 266 ? 16.764 64.743 20.279 1.00 17.68 266 PRO A N 1
ATOM 2517 C CA . PRO A 1 266 ? 18.209 64.973 20.365 1.00 18.42 266 PRO A CA 1
ATOM 2518 C C . PRO A 1 266 ? 18.853 64.522 21.674 1.00 18.26 266 PRO A C 1
ATOM 2519 O O . PRO A 1 266 ? 20.061 64.262 21.664 1.00 21.74 266 PRO A O 1
ATOM 2523 N N . GLU A 1 267 ? 18.060 64.413 22.747 1.00 17.01 267 GLU A N 1
ATOM 2524 C CA . GLU A 1 267 ? 18.603 64.082 24.048 1.00 20.44 267 GLU A CA 1
ATOM 2525 C C . GLU A 1 267 ? 18.167 62.706 24.535 1.00 22.36 267 GLU A C 1
ATOM 2526 O O . GLU A 1 267 ? 18.205 62.417 25.751 1.00 22.86 267 GLU A O 1
ATOM 2532 N N . CYS A 1 268 ? 17.699 61.853 23.612 1.00 16.96 268 CYS A N 1
ATOM 2533 C CA . CYS A 1 268 ? 17.377 60.477 23.946 1.00 14.87 268 CYS A CA 1
ATOM 2534 C C . CYS A 1 268 ? 18.258 59.550 23.148 1.00 13.56 268 CYS A C 1
ATOM 2535 O O . CYS A 1 268 ? 18.834 59.946 22.133 1.00 16.33 268 CYS A O 1
ATOM 2538 N N . GLY A 1 269 ? 18.355 58.314 23.634 1.00 16.03 269 GLY A N 1
ATOM 2539 C CA . GLY A 1 269 ? 19.129 57.273 22.961 1.00 13.44 269 GLY A CA 1
ATOM 2540 C C . GLY A 1 269 ? 18.233 56.214 22.376 1.00 12.96 269 GLY A C 1
ATOM 2541 O O . GLY A 1 269 ? 17.105 56.461 21.965 1.00 13.37 269 GLY A O 1
ATOM 2542 N N . HIS A 1 270 ? 18.776 55.002 22.326 1.00 12.94 270 HIS A N 1
ATOM 2543 C CA . HIS A 1 270 ? 18.134 53.898 21.626 1.00 14.99 270 HIS A CA 1
ATOM 2544 C C . HIS A 1 270 ? 16.763 53.583 22.206 1.00 12.81 270 HIS A C 1
ATOM 2545 O O . HIS A 1 270 ? 15.811 53.277 21.458 1.00 13.35 270 HIS A O 1
ATOM 2552 N N . TRP A 1 271 ? 16.639 53.668 23.541 1.00 13.66 271 TRP A N 1
ATOM 2553 C CA . TRP A 1 271 ? 15.387 53.370 24.252 1.00 14.22 271 TRP A CA 1
ATOM 2554 C C . TRP A 1 271 ? 14.516 54.609 24.463 1.00 13.70 271 TRP A C 1
ATOM 2555 O O . TRP A 1 271 ? 14.096 54.913 25.591 1.00 14.03 271 TRP A O 1
ATOM 2566 N N . VAL A 1 272 ? 14.247 55.284 23.366 1.00 14.76 272 VAL A N 1
ATOM 2567 C CA . VAL A 1 272 ? 13.493 56.554 23.363 1.00 14.31 272 VAL A CA 1
ATOM 2568 C C . VAL A 1 272 ? 12.126 56.391 24.036 1.00 14.61 272 VAL A C 1
ATOM 2569 O O . VAL A 1 272 ? 11.682 57.340 24.722 1.00 16.29 272 VAL A O 1
ATOM 2573 N N . GLN A 1 273 ? 11.486 55.224 23.918 1.00 14.59 273 GLN A N 1
ATOM 2574 C CA . GLN A 1 273 ? 10.161 55.042 24.505 1.00 14.48 273 GLN A CA 1
ATOM 2575 C C . GLN A 1 273 ? 10.220 54.971 26.043 1.00 16.17 273 GLN A C 1
ATOM 2576 O O . GLN A 1 273 ? 9.176 55.117 26.694 1.00 18.38 273 GLN A O 1
ATOM 2582 N N . LEU A 1 274 ? 11.414 54.699 26.607 1.00 14.31 274 LEU A N 1
ATOM 2583 C CA . LEU A 1 274 ? 11.566 54.698 28.077 1.00 17.14 274 LEU A CA 1
ATOM 2584 C C . LEU A 1 274 ? 12.011 56.071 28.556 1.00 16.87 274 LEU A C 1
ATOM 2585 O O . LEU A 1 274 ? 11.708 56.430 29.711 1.00 18.78 274 LEU A O 1
ATOM 2590 N N . GLU A 1 275 ? 12.677 56.832 27.705 1.00 15.73 275 GLU A N 1
ATOM 2591 C CA . GLU A 1 275 ? 13.316 58.090 28.125 1.00 14.30 275 GLU A CA 1
ATOM 2592 C C . GLU A 1 275 ? 12.414 59.313 28.012 1.00 19.39 275 GLU A C 1
ATOM 2593 O O . GLU A 1 275 ? 12.502 60.225 28.853 1.00 18.50 275 GLU A O 1
ATOM 2599 N N . GLU A 1 276 ? 11.561 59.343 26.984 1.00 18.21 276 GLU A N 1
ATOM 2600 C CA . GLU A 1 276 ? 10.519 60.367 26.851 1.00 16.54 276 GLU A CA 1
ATOM 2601 C C . GLU A 1 276 ? 9.183 59.671 26.601 1.00 18.26 276 GLU A C 1
ATOM 2602 O O . GLU A 1 276 ? 8.602 59.816 25.506 1.00 18.17 276 GLU A O 1
ATOM 2608 N N . PRO A 1 277 ? 8.681 58.912 27.590 1.00 17.17 277 PRO A N 1
ATOM 2609 C CA . PRO A 1 277 ? 7.518 58.072 27.296 1.00 19.78 277 PRO A CA 1
ATOM 2610 C C . PRO A 1 277 ? 6.270 58.852 26.892 1.00 19.17 277 PRO A C 1
ATOM 2611 O O . PRO A 1 277 ? 5.546 58.395 26.012 1.00 20.17 277 PRO A O 1
ATOM 2615 N N . GLU A 1 278 ? 6.029 60.021 27.504 1.00 19.38 278 GLU A N 1
ATOM 2616 C CA A GLU A 1 278 ? 4.853 60.817 27.180 0.60 19.60 278 GLU A CA 1
ATOM 2617 C CA B GLU A 1 278 ? 4.847 60.804 27.167 0.40 19.50 278 GLU A CA 1
ATOM 2618 C C . GLU A 1 278 ? 4.950 61.475 25.795 1.00 19.99 278 GLU A C 1
ATOM 2619 O O . GLU A 1 278 ? 3.996 61.449 25.043 1.00 20.32 278 GLU A O 1
ATOM 2630 N N . LEU A 1 279 ? 6.087 62.067 25.460 1.00 19.28 279 LEU A N 1
ATOM 2631 C CA . LEU A 1 279 ? 6.256 62.690 24.141 1.00 21.58 279 LEU A CA 1
ATOM 2632 C C . LEU A 1 279 ? 6.155 61.650 23.022 1.00 20.14 279 LEU A C 1
ATOM 2633 O O . LEU A 1 279 ? 5.547 61.901 21.979 1.00 20.83 279 LEU A O 1
ATOM 2638 N N . VAL A 1 280 ? 6.753 60.479 23.252 1.00 20.05 280 VAL A N 1
ATOM 2639 C CA . VAL A 1 280 ? 6.657 59.381 22.278 1.00 19.26 280 VAL A CA 1
ATOM 2640 C C . VAL A 1 280 ? 5.181 58.955 22.082 1.00 22.77 280 VAL A C 1
ATOM 2641 O O . VAL A 1 280 ? 4.694 58.835 20.945 1.00 20.93 280 VAL A O 1
ATOM 2645 N N . ARG A 1 281 ? 4.466 58.786 23.189 1.00 18.61 281 ARG A N 1
ATOM 2646 C CA A ARG A 1 281 ? 3.064 58.394 23.131 0.60 19.36 281 ARG A CA 1
ATOM 2647 C CA B ARG A 1 281 ? 3.065 58.396 23.134 0.40 20.35 281 ARG A CA 1
ATOM 2648 C C . ARG A 1 281 ? 2.244 59.467 22.403 1.00 22.61 281 ARG A C 1
ATOM 2649 O O . ARG A 1 281 ? 1.411 59.152 21.563 1.00 19.98 281 ARG A O 1
ATOM 2664 N N . LYS A 1 282 ? 2.496 60.739 22.719 1.00 21.96 282 LYS A N 1
ATOM 2665 C CA A LYS A 1 282 ? 1.797 61.844 22.077 0.60 23.94 282 LYS A CA 1
ATOM 2666 C CA B LYS A 1 282 ? 1.801 61.860 22.079 0.40 22.94 282 LYS A CA 1
ATOM 2667 C C . LYS A 1 282 ? 2.021 61.879 20.568 1.00 21.77 282 LYS A C 1
ATOM 2668 O O . LYS A 1 282 ? 1.077 62.070 19.817 1.00 22.49 282 LYS A O 1
ATOM 2679 N N . HIS A 1 283 ? 3.259 61.653 20.107 1.00 19.44 283 HIS A N 1
ATOM 2680 C CA . HIS A 1 283 ? 3.508 61.654 18.684 1.00 19.47 283 HIS A CA 1
ATOM 2681 C C . HIS A 1 283 ? 2.799 60.492 18.027 1.00 18.64 283 HIS A C 1
ATOM 2682 O O . HIS A 1 283 ? 2.284 60.639 16.918 1.00 18.97 283 HIS A O 1
ATOM 2689 N N . ILE A 1 284 ? 2.773 59.335 18.690 1.00 17.42 284 ILE A N 1
ATOM 2690 C CA . ILE A 1 284 ? 2.058 58.172 18.147 1.00 17.84 284 ILE A CA 1
ATOM 2691 C C . ILE A 1 284 ? 0.554 58.457 18.008 1.00 19.91 284 ILE A C 1
ATOM 2692 O O . ILE A 1 284 ? -0.020 58.257 16.944 1.00 18.89 284 ILE A O 1
ATOM 2697 N N . GLU A 1 285 ? -0.061 58.941 19.083 1.00 20.18 285 GLU A N 1
ATOM 2698 C CA . GLU A 1 285 ? -1.492 59.239 19.085 1.00 20.12 285 GLU A CA 1
ATOM 2699 C C . GLU A 1 285 ? -1.858 60.267 18.047 1.00 18.98 285 GLU A C 1
ATOM 2700 O O . GLU A 1 285 ? -2.849 60.079 17.339 1.00 19.17 285 GLU A O 1
ATOM 2706 N N . GLU A 1 286 ? -1.071 61.335 17.929 1.00 17.79 286 GLU A N 1
ATOM 2707 C CA A GLU A 1 286 ? -1.324 62.387 16.943 0.60 19.16 286 GLU A CA 1
ATOM 2708 C CA B GLU A 1 286 ? -1.324 62.390 16.942 0.40 20.28 286 GLU A CA 1
ATOM 2709 C C . GLU A 1 286 ? -1.239 61.831 15.522 1.00 19.71 286 GLU A C 1
ATOM 2710 O O . GLU A 1 286 ? -2.104 62.097 14.675 1.00 21.19 286 GLU A O 1
ATOM 2721 N N . PHE A 1 287 ? -0.190 61.046 15.253 1.00 16.51 287 PHE A N 1
ATOM 2722 C CA . PHE A 1 287 ? 0.000 60.501 13.929 1.00 14.98 287 PHE A CA 1
ATOM 2723 C C . PHE A 1 287 ? -1.122 59.537 13.546 1.00 16.37 287 PHE A C 1
ATOM 2724 O O . PHE A 1 287 ? -1.595 59.525 12.415 1.00 17.80 287 PHE A O 1
ATOM 2732 N N . ILE A 1 288 ? -1.520 58.695 14.505 1.00 14.85 288 ILE A N 1
ATOM 2733 C CA A ILE A 1 288 ? -2.495 57.656 14.207 0.60 16.07 288 ILE A CA 1
ATOM 2734 C CA B ILE A 1 288 ? -2.497 57.655 14.202 0.40 16.27 288 ILE A CA 1
ATOM 2735 C C . ILE A 1 288 ? -3.923 58.188 14.151 1.00 18.72 288 ILE A C 1
ATOM 2736 O O . ILE A 1 288 ? -4.693 57.817 13.267 1.00 20.27 288 ILE A O 1
ATOM 2745 N N . LEU A 1 289 ? -4.285 59.027 15.103 1.00 16.70 289 LEU A N 1
ATOM 2746 C CA . LEU A 1 289 ? -5.736 59.367 15.321 1.00 16.02 289 LEU A CA 1
ATOM 2747 C C . LEU A 1 289 ? -6.067 60.808 15.049 1.00 19.97 289 LEU A C 1
ATOM 2748 O O . LEU A 1 289 ? -7.257 61.145 15.019 1.00 20.02 289 LEU A O 1
ATOM 2753 N N . LYS A 1 290 ? -5.072 61.673 14.894 1.00 20.21 290 LYS A N 1
ATOM 2754 C CA . LYS A 1 290 ? -5.287 63.124 14.590 1.00 22.21 290 LYS A CA 1
ATOM 2755 C C . LYS A 1 290 ? -4.520 63.441 13.270 1.00 27.99 290 LYS A C 1
ATOM 2756 O O . LYS A 1 290 ? -3.875 64.491 13.112 1.00 35.89 290 LYS A O 1
ATOM 2762 N N . SER A 1 291 ? -4.623 62.507 12.326 1.00 35.75 291 SER A N 1
ATOM 2763 C CA . SER A 1 291 ? -3.921 62.534 11.032 1.00 52.72 291 SER A CA 1
ATOM 2764 C C . SER A 1 291 ? -4.288 63.687 10.068 1.00 62.01 291 SER A C 1
ATOM 2765 O O . SER A 1 291 ? -5.207 64.469 10.325 1.00 53.64 291 SER A O 1
ATOM 2768 N N . ASP A 1 292 ? -3.548 63.760 8.955 1.00 93.98 292 ASP A N 1
ATOM 2769 C CA . ASP A 1 292 ? -3.869 64.605 7.794 1.00 99.24 292 ASP A CA 1
ATOM 2770 C C . ASP A 1 292 ? -4.743 63.828 6.777 1.00 103.96 292 ASP A C 1
ATOM 2771 O O . ASP A 1 292 ? -5.614 63.039 7.175 1.00 86.23 292 ASP A O 1
ATOM 2776 N N . ILE A 1 293 ? -4.523 64.065 5.479 1.00 103.82 293 ILE A N 1
ATOM 2777 C CA . ILE A 1 293 ? -5.184 63.301 4.407 1.00 105.57 293 ILE A CA 1
ATOM 2778 C C . ILE A 1 293 ? -4.545 61.912 4.321 1.00 101.39 293 ILE A C 1
ATOM 2779 O O . ILE A 1 293 ? -3.355 61.740 4.604 1.00 81.75 293 ILE A O 1
ATOM 2784 N N . ASN B 1 2 ? 67.097 51.462 1.866 1.00 83.35 2 ASN B N 1
ATOM 2785 C CA . ASN B 1 2 ? 68.539 51.811 2.069 1.00 98.09 2 ASN B CA 1
ATOM 2786 C C . ASN B 1 2 ? 69.467 50.897 1.276 1.00 97.34 2 ASN B C 1
ATOM 2787 O O . ASN B 1 2 ? 69.060 49.812 0.837 1.00 104.20 2 ASN B O 1
ATOM 2792 N N . GLU B 1 3 ? 70.711 51.354 1.106 1.00 102.97 3 GLU B N 1
ATOM 2793 C CA A GLU B 1 3 ? 71.775 50.553 0.501 0.50 90.41 3 GLU B CA 1
ATOM 2794 C CA B GLU B 1 3 ? 71.772 50.540 0.511 0.50 92.68 3 GLU B CA 1
ATOM 2795 C C . GLU B 1 3 ? 72.446 49.692 1.589 1.00 85.02 3 GLU B C 1
ATOM 2796 O O . GLU B 1 3 ? 72.912 48.579 1.310 1.00 78.75 3 GLU B O 1
ATOM 2807 N N . MET B 1 4 ? 72.474 50.235 2.816 1.00 57.27 4 MET B N 1
ATOM 2808 C CA A MET B 1 4 ? 73.132 49.617 3.965 0.50 51.49 4 MET B CA 1
ATOM 2809 C CA B MET B 1 4 ? 73.139 49.621 3.964 0.50 53.18 4 MET B CA 1
ATOM 2810 C C . MET B 1 4 ? 72.235 48.638 4.727 1.00 33.10 4 MET B C 1
ATOM 2811 O O . MET B 1 4 ? 72.705 47.909 5.607 1.00 50.64 4 MET B O 1
ATOM 2820 N N . LEU B 1 5 ? 70.944 48.615 4.378 1.00 36.75 5 LEU B N 1
ATOM 2821 C CA . LEU B 1 5 ? 69.978 47.697 4.995 1.00 28.25 5 LEU B CA 1
ATOM 2822 C C . LEU B 1 5 ? 70.276 46.290 4.485 1.00 24.99 5 LEU B C 1
ATOM 2823 O O . LEU B 1 5 ? 70.493 46.093 3.280 1.00 29.66 5 LEU B O 1
ATOM 2828 N N . LYS B 1 6 ? 70.319 45.320 5.406 1.00 20.14 6 LYS B N 1
ATOM 2829 C CA A LYS B 1 6 ? 70.618 43.934 5.085 0.40 22.40 6 LYS B CA 1
ATOM 2830 C CA B LYS B 1 6 ? 70.625 43.927 5.097 0.60 21.42 6 LYS B CA 1
ATOM 2831 C C . LYS B 1 6 ? 69.463 43.022 5.507 1.00 20.32 6 LYS B C 1
ATOM 2832 O O . LYS B 1 6 ? 68.940 43.170 6.610 1.00 22.58 6 LYS B O 1
ATOM 2843 N N . HIS B 1 7 ? 69.093 42.093 4.646 1.00 18.51 7 HIS B N 1
ATOM 2844 C CA . HIS B 1 7 ? 68.073 41.083 4.940 1.00 17.66 7 HIS B CA 1
ATOM 2845 C C . HIS B 1 7 ? 68.739 39.836 5.464 1.00 21.13 7 HIS B C 1
ATOM 2846 O O . HIS B 1 7 ? 69.730 39.349 4.878 1.00 20.80 7 HIS B O 1
ATOM 2853 N N . GLU B 1 8 ? 68.176 39.265 6.514 1.00 16.16 8 GLU B N 1
ATOM 2854 C CA . GLU B 1 8 ? 68.723 38.060 7.141 1.00 14.92 8 GLU B CA 1
ATOM 2855 C C . GLU B 1 8 ? 67.630 37.125 7.594 1.00 17.68 8 GLU B C 1
ATOM 2856 O O . GLU B 1 8 ? 66.479 37.561 7.767 1.00 16.81 8 GLU B O 1
ATOM 2862 N N . TYR B 1 9 ? 67.954 35.851 7.745 1.00 14.50 9 TYR B N 1
ATOM 2863 C CA . TYR B 1 9 ? 67.043 34.854 8.260 1.00 15.21 9 TYR B CA 1
ATOM 2864 C C . TYR B 1 9 ? 67.761 34.108 9.345 1.00 17.15 9 TYR B C 1
ATOM 2865 O O . TYR B 1 9 ? 68.953 33.748 9.198 1.00 17.45 9 TYR B O 1
ATOM 2874 N N . VAL B 1 10 ? 67.046 33.828 10.434 1.00 16.67 10 VAL B N 1
ATOM 2875 C CA . VAL B 1 10 ? 67.681 33.120 11.555 1.00 16.31 10 VAL B CA 1
ATOM 2876 C C . VAL B 1 10 ? 66.672 32.182 12.188 1.00 17.02 10 VAL B C 1
ATOM 2877 O O . VAL B 1 10 ? 65.462 32.502 12.285 1.00 17.69 10 VAL B O 1
ATOM 2881 N N . LYS B 1 11 ? 67.161 31.045 12.684 1.00 19.15 11 LYS B N 1
ATOM 2882 C CA A LYS B 1 11 ? 66.311 30.086 13.381 0.50 19.15 11 LYS B CA 1
ATOM 2883 C CA B LYS B 1 11 ? 66.339 30.066 13.379 0.50 19.33 11 LYS B CA 1
ATOM 2884 C C . LYS B 1 11 ? 66.182 30.481 14.845 1.00 21.43 11 LYS B C 1
ATOM 2885 O O . LYS B 1 11 ? 67.200 30.731 15.537 1.00 22.49 11 LYS B O 1
ATOM 2896 N N A VAL B 1 12 ? 64.923 30.562 15.314 0.60 20.80 12 VAL B N 1
ATOM 2897 N N B VAL B 1 12 ? 64.933 30.605 15.259 0.40 19.40 12 VAL B N 1
ATOM 2898 C CA A VAL B 1 12 ? 64.551 30.855 16.723 0.60 24.07 12 VAL B CA 1
ATOM 2899 C CA B VAL B 1 12 ? 64.615 30.869 16.629 0.40 19.46 12 VAL B CA 1
ATOM 2900 C C A VAL B 1 12 ? 63.228 30.143 17.147 0.60 23.13 12 VAL B C 1
ATOM 2901 C C B VAL B 1 12 ? 63.805 29.644 17.038 0.40 21.02 12 VAL B C 1
ATOM 2902 O O A VAL B 1 12 ? 62.276 30.119 16.377 0.60 20.30 12 VAL B O 1
ATOM 2903 O O B VAL B 1 12 ? 62.687 29.430 16.560 0.40 21.38 12 VAL B O 1
ATOM 2910 N N A ASN B 1 13 ? 63.146 29.592 18.363 0.60 22.40 13 ASN B N 1
ATOM 2911 N N B ASN B 1 13 ? 64.414 28.794 17.867 0.40 14.94 13 ASN B N 1
ATOM 2912 C CA A ASN B 1 13 ? 61.871 29.018 18.895 0.60 24.92 13 ASN B CA 1
ATOM 2913 C CA B ASN B 1 13 ? 63.763 27.553 18.245 0.40 19.03 13 ASN B CA 1
ATOM 2914 C C A ASN B 1 13 ? 61.135 28.067 17.909 0.60 26.97 13 ASN B C 1
ATOM 2915 C C B ASN B 1 13 ? 63.201 26.895 16.998 0.40 19.44 13 ASN B C 1
ATOM 2916 O O A ASN B 1 13 ? 59.889 28.056 17.815 0.60 25.75 13 ASN B O 1
ATOM 2917 O O B ASN B 1 13 ? 63.945 26.535 16.072 0.40 25.99 13 ASN B O 1
ATOM 2926 N N A GLY B 1 14 ? 61.924 27.269 17.180 0.60 36.24 14 GLY B N 1
ATOM 2927 N N B GLY B 1 14 ? 61.886 26.733 16.978 0.40 22.36 14 GLY B N 1
ATOM 2928 C CA A GLY B 1 14 ? 61.424 26.279 16.217 0.60 27.45 14 GLY B CA 1
ATOM 2929 C CA B GLY B 1 14 ? 61.254 25.999 15.917 0.40 25.97 14 GLY B CA 1
ATOM 2930 C C A GLY B 1 14 ? 60.927 26.793 14.867 0.60 26.09 14 GLY B C 1
ATOM 2931 C C B GLY B 1 14 ? 61.069 26.740 14.611 0.40 23.12 14 GLY B C 1
ATOM 2932 O O A GLY B 1 14 ? 60.326 26.045 14.101 0.60 28.72 14 GLY B O 1
ATOM 2933 O O B GLY B 1 14 ? 60.856 26.086 13.586 0.40 32.62 14 GLY B O 1
ATOM 2934 N N . ILE B 1 15 ? 61.125 28.078 14.610 1.00 23.19 15 ILE B N 1
ATOM 2935 C CA . ILE B 1 15 ? 60.733 28.761 13.362 1.00 19.57 15 ILE B CA 1
ATOM 2936 C C . ILE B 1 15 ? 61.904 29.542 12.790 1.00 18.95 15 ILE B C 1
ATOM 2937 O O . ILE B 1 15 ? 62.848 29.921 13.531 1.00 23.69 15 ILE B O 1
ATOM 2942 N N . LYS B 1 16 ? 61.843 29.794 11.482 1.00 16.95 16 LYS B N 1
ATOM 2943 C CA . LYS B 1 16 ? 62.801 30.664 10.850 1.00 17.35 16 LYS B CA 1
ATOM 2944 C C . LYS B 1 16 ? 62.188 32.086 10.774 1.00 14.06 16 LYS B C 1
ATOM 2945 O O . LYS B 1 16 ? 61.076 32.234 10.268 1.00 17.74 16 LYS B O 1
ATOM 2951 N N . MET B 1 17 ? 62.927 33.065 11.250 1.00 14.26 17 MET B N 1
ATOM 2952 C CA A MET B 1 17 ? 62.479 34.459 11.236 0.50 14.52 17 MET B CA 1
ATOM 2953 C CA B MET B 1 17 ? 62.467 34.441 11.238 0.50 14.63 17 MET B CA 1
ATOM 2954 C C . MET B 1 17 ? 63.290 35.284 10.261 1.00 15.60 17 MET B C 1
ATOM 2955 O O . MET B 1 17 ? 64.528 35.226 10.270 1.00 15.76 17 MET B O 1
ATOM 2964 N N . HIS B 1 18 ? 62.605 36.071 9.437 1.00 12.60 18 HIS B N 1
ATOM 2965 C CA . HIS B 1 18 ? 63.246 37.054 8.594 1.00 13.63 18 HIS B CA 1
ATOM 2966 C C . HIS B 1 18 ? 63.399 38.361 9.361 1.00 14.17 18 HIS B C 1
ATOM 2967 O O . HIS B 1 18 ? 62.478 38.758 10.117 1.00 13.52 18 HIS B O 1
ATOM 2974 N N . TYR B 1 19 ? 64.485 39.080 9.162 1.00 13.45 19 TYR B N 1
ATOM 2975 C CA . TYR B 1 19 ? 64.612 40.425 9.673 1.00 14.76 19 TYR B CA 1
ATOM 2976 C C . TYR B 1 19 ? 65.463 41.291 8.770 1.00 15.02 19 TYR B C 1
ATOM 2977 O O . TYR B 1 19 ? 66.250 40.750 7.949 1.00 15.43 19 TYR B O 1
ATOM 2986 N N . VAL B 1 20 ? 65.350 42.599 8.937 1.00 14.33 20 VAL B N 1
ATOM 2987 C CA . VAL B 1 20 ? 66.304 43.525 8.338 1.00 15.40 20 VAL B CA 1
ATOM 2988 C C . VAL B 1 20 ? 67.155 44.140 9.425 1.00 16.50 20 VAL B C 1
ATOM 2989 O O . VAL B 1 20 ? 66.732 44.266 10.603 1.00 14.97 20 VAL B O 1
ATOM 2993 N N . THR B 1 21 ? 68.390 44.512 9.071 1.00 15.53 21 THR B N 1
ATOM 2994 C CA . THR B 1 21 ? 69.272 45.096 10.062 1.00 16.78 21 THR B CA 1
ATOM 2995 C C . THR B 1 21 ? 70.152 46.162 9.450 1.00 16.29 21 THR B C 1
ATOM 2996 O O . THR B 1 21 ? 70.484 46.103 8.240 1.00 18.17 21 THR B O 1
ATOM 3000 N N . GLN B 1 22 ? 70.489 47.137 10.266 1.00 16.60 22 GLN B N 1
ATOM 3001 C CA . GLN B 1 22 ? 71.484 48.153 9.897 1.00 18.38 22 GLN B CA 1
ATOM 3002 C C . GLN B 1 22 ? 72.096 48.645 11.173 1.00 23.78 22 GLN B C 1
ATOM 3003 O O . GLN B 1 22 ? 71.412 48.747 12.206 1.00 19.96 22 GLN B O 1
ATOM 3009 N N . GLY B 1 23 ? 73.379 49.007 11.116 1.00 20.61 23 GLY B N 1
ATOM 3010 C CA . GLY B 1 23 ? 74.014 49.552 12.297 1.00 18.33 23 GLY B CA 1
ATOM 3011 C C . GLY B 1 23 ? 74.843 48.585 13.114 1.00 17.43 23 GLY B C 1
ATOM 3012 O O . GLY B 1 23 ? 74.742 47.354 12.978 1.00 22.07 23 GLY B O 1
ATOM 3013 N N . LYS B 1 24 ? 75.647 49.170 14.007 1.00 24.15 24 LYS B N 1
ATOM 3014 C CA . LYS B 1 24 ? 76.453 48.411 14.932 1.00 22.47 24 LYS B CA 1
ATOM 3015 C C . LYS B 1 24 ? 76.302 49.033 16.309 1.00 23.90 24 LYS B C 1
ATOM 3016 O O . LYS B 1 24 ? 76.002 50.223 16.449 1.00 31.51 24 LYS B O 1
ATOM 3022 N N . GLY B 1 25 ? 76.527 48.213 17.305 1.00 23.69 25 GLY B N 1
ATOM 3023 C CA . GLY B 1 25 ? 76.476 48.663 18.677 1.00 25.38 25 GLY B CA 1
ATOM 3024 C C . GLY B 1 25 ? 75.391 47.958 19.442 1.00 21.11 25 GLY B C 1
ATOM 3025 O O . GLY B 1 25 ? 75.137 46.759 19.226 1.00 24.65 25 GLY B O 1
ATOM 3026 N N . LYS B 1 26 ? 74.808 48.688 20.383 1.00 22.33 26 LYS B N 1
ATOM 3027 C CA A LYS B 1 26 ? 73.787 48.138 21.257 0.45 22.93 26 LYS B CA 1
ATOM 3028 C CA B LYS B 1 26 ? 73.752 48.175 21.258 0.55 21.50 26 LYS B CA 1
ATOM 3029 C C . LYS B 1 26 ? 72.588 47.676 20.418 1.00 18.74 26 LYS B C 1
ATOM 3030 O O . LYS B 1 26 ? 72.094 48.421 19.571 1.00 20.31 26 LYS B O 1
ATOM 3041 N N . LEU B 1 27 ? 72.142 46.456 20.680 1.00 18.52 27 LEU B N 1
ATOM 3042 C CA . LEU B 1 27 ? 71.002 45.867 19.966 1.00 18.24 27 LEU B CA 1
ATOM 3043 C C . LEU B 1 27 ? 69.679 46.531 20.329 1.00 17.65 27 LEU B C 1
ATOM 3044 O O . LEU B 1 27 ? 69.312 46.646 21.508 1.00 18.63 27 LEU B O 1
ATOM 3049 N N . LEU B 1 28 ? 68.991 46.964 19.282 1.00 16.67 28 LEU B N 1
ATOM 3050 C CA . LEU B 1 28 ? 67.702 47.638 19.411 1.00 17.01 28 LEU B CA 1
ATOM 3051 C C . LEU B 1 28 ? 66.750 46.885 18.468 1.00 14.75 28 LEU B C 1
ATOM 3052 O O . LEU B 1 28 ? 66.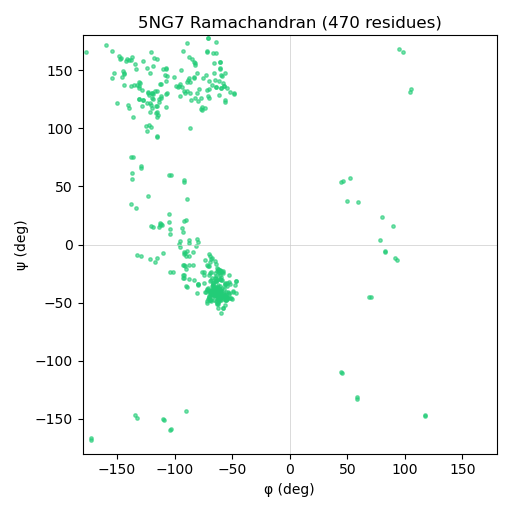948 46.854 17.253 1.00 17.05 28 LEU B O 1
ATOM 3057 N N . LEU B 1 29 ? 65.696 46.308 19.049 1.00 13.55 29 LEU B N 1
ATOM 3058 C CA . LEU B 1 29 ? 64.688 45.601 18.259 1.00 14.10 29 LEU B CA 1
ATOM 3059 C C . LEU B 1 29 ? 63.501 46.506 18.021 1.00 12.50 29 LEU B C 1
ATOM 3060 O O . LEU B 1 29 ? 63.073 47.211 18.947 1.00 14.60 29 LEU B O 1
ATOM 3065 N N . LEU B 1 30 ? 63.005 46.503 16.768 1.00 12.67 30 LEU B N 1
ATOM 3066 C CA . LEU B 1 30 ? 61.778 47.240 16.434 1.00 11.38 30 LEU B CA 1
ATOM 3067 C C . LEU B 1 30 ? 60.763 46.197 16.010 1.00 12.85 30 LEU B C 1
ATOM 3068 O O . LEU B 1 30 ? 60.978 45.487 15.014 1.00 12.74 30 LEU B O 1
ATOM 3073 N N . LEU B 1 31 ? 59.634 46.099 16.733 1.00 12.29 31 LEU B N 1
ATOM 3074 C CA . LEU B 1 31 ? 58.615 45.059 16.498 1.00 11.43 31 LEU B CA 1
ATOM 3075 C C . LEU B 1 31 ? 57.298 45.663 16.022 1.00 10.45 31 LEU B C 1
ATOM 3076 O O . LEU B 1 31 ? 56.664 46.433 16.722 1.00 12.05 31 LEU B O 1
ATOM 3081 N N . HIS B 1 32 ? 56.958 45.336 14.779 1.00 9.41 32 HIS B N 1
ATOM 3082 C CA . HIS B 1 32 ? 55.701 45.825 14.130 1.00 10.82 32 HIS B CA 1
ATOM 3083 C C . HIS B 1 32 ? 54.450 45.182 14.714 1.00 10.66 32 HIS B C 1
ATOM 3084 O O . HIS B 1 32 ? 54.513 44.229 15.505 1.00 11.46 32 HIS B O 1
ATOM 3091 N N . GLY B 1 33 ? 53.282 45.616 14.205 1.00 11.39 33 GLY B N 1
ATOM 3092 C CA . GLY B 1 33 ? 52.049 44.947 14.465 1.00 11.03 33 GLY B CA 1
ATOM 3093 C C . GLY B 1 33 ? 51.193 44.754 13.220 1.00 12.36 33 GLY B C 1
ATOM 3094 O O . GLY B 1 33 ? 51.735 44.537 12.118 1.00 12.22 33 GLY B O 1
ATOM 3095 N N . PHE B 1 34 ? 49.870 44.796 13.375 1.00 12.09 34 PHE B N 1
ATOM 3096 C CA . PHE B 1 34 ? 48.948 44.518 12.274 1.00 11.40 34 PHE B CA 1
ATOM 3097 C C . PHE B 1 34 ? 48.442 45.784 11.592 1.00 12.72 34 PHE B C 1
ATOM 3098 O O . PHE B 1 34 ? 48.087 46.727 12.307 1.00 14.32 34 PHE B O 1
ATOM 3106 N N . PRO B 1 35 ? 48.388 45.847 10.253 1.00 13.52 35 PRO B N 1
ATOM 3107 C CA . PRO B 1 35 ? 48.758 44.839 9.260 1.00 13.25 35 PRO B CA 1
ATOM 3108 C C . PRO B 1 35 ? 50.082 45.245 8.637 1.00 16.88 35 PRO B C 1
ATOM 3109 O O . PRO B 1 35 ? 50.171 45.468 7.416 1.00 17.84 35 PRO B O 1
ATOM 3113 N N . ASP B 1 36 ? 51.107 45.352 9.464 1.00 13.18 36 ASP B N 1
ATOM 3114 C CA . ASP B 1 36 ? 52.387 45.792 9.009 1.00 13.28 36 ASP B CA 1
ATOM 3115 C C . ASP B 1 36 ? 53.374 44.618 8.866 1.00 12.24 36 ASP B C 1
ATOM 3116 O O . ASP B 1 36 ? 52.989 43.479 8.713 1.00 15.33 36 ASP B O 1
ATOM 3121 N N . PHE B 1 37 ? 54.646 44.964 8.880 1.00 13.18 37 PHE B N 1
ATOM 3122 C CA . PHE B 1 37 ? 55.787 44.022 8.830 1.00 12.21 37 PHE B CA 1
ATOM 3123 C C . PHE B 1 37 ? 56.985 44.907 9.055 1.00 12.14 37 PHE B C 1
ATOM 3124 O O . PHE B 1 37 ? 56.819 46.082 9.465 1.00 12.80 37 PHE B O 1
ATOM 3132 N N . TRP B 1 38 ? 58.220 44.406 8.828 1.00 11.66 38 TRP B N 1
ATOM 3133 C CA . TRP B 1 38 ? 59.369 45.246 9.174 1.00 12.78 38 TRP B CA 1
ATOM 3134 C C . TRP B 1 38 ? 59.324 46.654 8.572 1.00 12.61 38 TRP B C 1
ATOM 3135 O O . TRP B 1 38 ? 59.858 47.628 9.147 1.00 13.16 38 TRP B O 1
ATOM 3146 N N . TYR B 1 39 ? 58.716 46.732 7.373 1.00 12.91 39 TYR B N 1
ATOM 3147 C CA . TYR B 1 39 ? 58.749 47.967 6.583 1.00 14.77 39 TYR B CA 1
ATOM 3148 C C . TYR B 1 39 ? 58.058 49.130 7.236 1.00 13.70 39 TYR B C 1
ATOM 3149 O O . TYR B 1 39 ? 58.322 50.283 6.849 1.00 15.71 39 TYR B O 1
ATOM 3158 N N . VAL B 1 40 ? 57.205 48.914 8.249 1.00 13.69 40 VAL B N 1
ATOM 3159 C CA . VAL B 1 40 ? 56.599 50.033 8.964 1.00 14.05 40 VAL B CA 1
ATOM 3160 C C . VAL B 1 40 ? 57.682 50.897 9.625 1.00 15.88 40 VAL B C 1
ATOM 3161 O O . VAL B 1 40 ? 57.449 52.057 9.954 1.00 17.01 40 VAL B O 1
ATOM 3165 N N . TRP B 1 41 ? 58.863 50.300 9.856 1.00 14.23 41 TRP B N 1
ATOM 3166 C CA . TRP B 1 41 ? 59.950 50.996 10.522 1.00 15.29 41 TRP B CA 1
ATOM 3167 C C . TRP B 1 41 ? 60.910 51.682 9.575 1.00 16.41 41 TRP B C 1
ATOM 3168 O O . TRP B 1 41 ? 61.984 52.126 10.008 1.00 18.14 41 TRP B O 1
ATOM 3179 N N . ARG B 1 42 ? 60.530 51.747 8.303 1.00 16.76 42 ARG B N 1
ATOM 3180 C CA . ARG B 1 42 ? 61.401 52.289 7.238 1.00 20.49 42 ARG B CA 1
ATOM 3181 C C . ARG B 1 42 ? 62.067 53.621 7.558 1.00 22.40 42 ARG B C 1
ATOM 3182 O O . ARG B 1 42 ? 63.185 53.818 7.087 1.00 24.13 42 ARG B O 1
ATOM 3190 N N . PHE B 1 43 ? 61.381 54.508 8.298 1.00 20.35 43 PHE B N 1
ATOM 3191 C CA . PHE B 1 43 ? 61.984 55.814 8.654 1.00 22.53 43 PHE B CA 1
ATOM 3192 C C . PHE B 1 43 ? 62.953 55.708 9.816 1.00 26.58 43 PHE B C 1
ATOM 3193 O O . PHE B 1 43 ? 64.004 56.354 9.854 1.00 31.98 43 PHE B O 1
ATOM 3201 N N . GLN B 1 44 ? 62.646 54.837 10.753 1.00 17.74 44 GLN B N 1
ATOM 3202 C CA . GLN B 1 44 ? 63.429 54.761 11.993 1.00 18.12 44 GLN B CA 1
ATOM 3203 C C . GLN B 1 44 ? 64.654 53.944 11.862 1.00 19.28 44 GLN B C 1
ATOM 3204 O O . GLN B 1 44 ? 65.640 54.214 12.576 1.00 22.37 44 GLN B O 1
ATOM 3210 N N . ILE B 1 45 ? 64.632 52.937 10.995 1.00 18.14 45 ILE B N 1
ATOM 3211 C CA . ILE B 1 45 ? 65.778 52.009 10.876 1.00 16.83 45 ILE B CA 1
ATOM 3212 C C . ILE B 1 45 ? 67.072 52.769 10.526 1.00 21.50 45 ILE B C 1
ATOM 3213 O O . ILE B 1 45 ? 68.006 52.665 11.296 1.00 19.45 45 ILE B O 1
ATOM 3218 N N . PRO B 1 46 ? 67.084 53.578 9.425 1.00 20.44 46 PRO B N 1
ATOM 3219 C CA . PRO B 1 46 ? 68.370 54.265 9.130 1.00 22.19 46 PRO B CA 1
ATOM 3220 C C . PRO B 1 46 ? 68.773 55.296 10.172 1.00 24.19 46 PRO B C 1
ATOM 3221 O O . PRO B 1 46 ? 69.968 55.453 10.422 1.00 25.95 46 PRO B O 1
ATOM 3225 N N . ALA B 1 47 ? 67.805 55.966 10.779 1.00 21.75 47 ALA B N 1
ATOM 3226 C CA . ALA B 1 47 ? 68.099 56.976 11.786 1.00 21.36 47 ALA B CA 1
ATOM 3227 C C . ALA B 1 47 ? 68.679 56.351 13.061 1.00 25.64 47 ALA B C 1
ATOM 3228 O O . ALA B 1 47 ? 69.719 56.799 13.585 1.00 25.98 47 ALA B O 1
ATOM 3230 N N . LEU B 1 48 ? 68.017 55.304 13.564 1.00 19.45 48 LEU B N 1
ATOM 3231 C CA . LEU B 1 48 ? 68.485 54.644 14.780 1.00 20.05 48 LEU B CA 1
ATOM 3232 C C . LEU B 1 48 ? 69.785 53.875 14.527 1.00 21.97 48 LEU B C 1
ATOM 3233 O O . LEU B 1 48 ? 70.618 53.745 15.446 1.00 22.31 48 LEU B O 1
ATOM 3238 N N . ALA B 1 49 ? 69.992 53.460 13.276 1.00 18.50 49 ALA B N 1
ATOM 3239 C CA . ALA B 1 49 ? 71.182 52.687 12.895 1.00 20.40 49 ALA B CA 1
ATOM 3240 C C . ALA B 1 49 ? 72.439 53.528 12.937 1.00 26.18 49 ALA B C 1
ATOM 3241 O O . ALA B 1 49 ? 73.544 52.971 12.801 1.00 27.51 49 ALA B O 1
ATOM 3243 N N . LYS B 1 50 ? 72.278 54.848 13.134 1.00 22.99 50 LYS B N 1
ATOM 3244 C CA A LYS B 1 50 ? 73.439 55.736 13.194 0.50 21.96 50 LYS B CA 1
ATOM 3245 C CA B LYS B 1 50 ? 73.426 55.768 13.221 0.50 22.13 50 LYS B CA 1
ATOM 3246 C C . LYS B 1 50 ? 74.193 55.525 14.502 1.00 25.40 50 LYS B C 1
ATOM 3247 O O . LYS B 1 50 ? 75.429 55.692 14.548 1.00 24.01 50 LYS B O 1
ATOM 3258 N N . HIS B 1 51 ? 73.489 55.040 15.537 1.00 25.47 51 HIS B N 1
ATOM 3259 C CA . HIS B 1 51 ? 74.054 54.866 16.876 1.00 23.57 51 HIS B CA 1
ATOM 3260 C C . HIS B 1 51 ? 73.844 53.486 17.499 1.00 22.89 51 HIS B C 1
ATOM 3261 O O . HIS B 1 51 ? 74.431 53.197 18.534 1.00 26.83 51 HIS B O 1
ATOM 3268 N N . PHE B 1 52 ? 73.019 52.635 16.889 1.00 20.76 52 PHE B N 1
ATOM 3269 C CA . PHE B 1 52 ? 72.637 51.313 17.435 1.00 20.36 52 PHE B CA 1
ATOM 3270 C C . PHE B 1 52 ? 72.647 50.214 16.379 1.00 15.81 52 PHE B C 1
ATOM 3271 O O . PHE B 1 52 ? 72.617 50.508 15.189 1.00 20.07 52 PHE B O 1
ATOM 3279 N N . ARG B 1 53 ? 72.702 48.949 16.807 1.00 17.58 53 ARG B N 1
ATOM 3280 C CA . ARG B 1 53 ? 72.485 47.814 15.898 1.00 16.90 53 ARG B CA 1
ATOM 3281 C C . ARG B 1 53 ? 70.957 47.568 15.865 1.00 17.71 53 ARG B C 1
ATOM 3282 O O . ARG B 1 53 ? 70.393 46.974 16.792 1.00 20.60 53 ARG B O 1
ATOM 3290 N N . VAL B 1 54 ? 70.329 48.065 14.800 1.00 15.30 54 VAL B N 1
ATOM 3291 C CA . VAL B 1 54 ? 68.862 47.961 14.648 1.00 14.71 54 VAL B CA 1
ATOM 3292 C C . VAL B 1 54 ? 68.511 46.641 13.995 1.00 13.38 54 VAL B C 1
ATOM 3293 O O . VAL B 1 54 ? 69.093 46.266 12.960 1.00 15.78 54 VAL B O 1
ATOM 3297 N N . VAL B 1 55 ? 67.553 45.914 14.593 1.00 13.54 55 VAL B N 1
ATOM 3298 C CA . VAL B 1 55 ? 66.989 44.691 13.967 1.00 13.08 55 VAL B CA 1
ATOM 3299 C C . VAL B 1 55 ? 65.468 44.851 13.962 1.00 15.12 55 VAL B C 1
ATOM 3300 O O . VAL B 1 55 ? 64.856 45.085 15.038 1.00 14.50 55 VAL B O 1
ATOM 3304 N N . ALA B 1 56 ? 64.881 44.744 12.773 1.00 12.66 56 ALA B N 1
ATOM 3305 C CA . ALA B 1 56 ? 63.421 44.797 12.644 1.00 12.40 56 ALA B CA 1
ATOM 3306 C C . ALA B 1 56 ? 62.940 43.493 12.007 1.00 13.18 56 ALA B C 1
ATOM 3307 O O . ALA B 1 56 ? 63.091 43.302 10.787 1.00 12.69 56 ALA B O 1
ATOM 3309 N N . PRO B 1 57 ? 62.408 42.542 12.806 1.00 11.00 57 PRO B N 1
ATOM 3310 C CA . PRO B 1 57 ? 61.953 41.274 12.265 1.00 11.20 57 PRO B CA 1
ATOM 3311 C C . PRO B 1 57 ? 60.547 41.334 11.747 1.00 12.22 57 PRO B C 1
ATOM 3312 O O . PRO B 1 57 ? 59.768 42.222 12.155 1.00 12.87 57 PRO B O 1
ATOM 3316 N N . ASP B 1 58 ? 60.201 40.398 10.885 1.00 12.48 58 ASP B N 1
ATOM 3317 C CA . ASP B 1 58 ? 58.804 40.020 10.659 1.00 12.18 58 ASP B CA 1
ATOM 3318 C C . ASP B 1 58 ? 58.397 39.057 11.740 1.00 12.86 58 ASP B C 1
ATOM 3319 O O . ASP B 1 58 ? 59.055 38.025 11.960 1.00 13.33 58 ASP B O 1
ATOM 3324 N N . LEU B 1 59 ? 57.309 39.374 12.443 1.00 11.37 59 LEU B N 1
ATOM 3325 C CA . LEU B 1 59 ? 56.814 38.460 13.482 1.00 11.21 59 LEU B CA 1
ATOM 3326 C C . LEU B 1 59 ? 56.298 37.158 12.873 1.00 11.06 59 LEU B C 1
ATOM 3327 O O . LEU B 1 59 ? 56.034 37.057 11.660 1.00 11.59 59 LEU B O 1
ATOM 3332 N N . ARG B 1 60 ? 56.140 36.164 13.748 1.00 11.27 60 ARG B N 1
ATOM 3333 C CA . ARG B 1 60 ? 55.586 34.878 13.348 1.00 12.48 60 ARG B CA 1
ATOM 3334 C C . ARG B 1 60 ? 54.320 35.107 12.537 1.00 13.43 60 ARG B C 1
ATOM 3335 O O . ARG B 1 60 ? 53.420 35.872 12.938 1.00 12.52 60 ARG B O 1
ATOM 3343 N N . GLY B 1 61 ? 54.233 34.464 11.388 1.00 13.54 61 GLY B N 1
ATOM 3344 C CA . GLY B 1 61 ? 53.072 34.600 10.498 1.00 12.99 61 GLY B CA 1
ATOM 3345 C C . GLY B 1 61 ? 53.136 35.680 9.444 1.00 12.86 61 GLY B C 1
ATOM 3346 O O . GLY B 1 61 ? 52.298 35.686 8.543 1.00 15.07 61 GLY B O 1
ATOM 3347 N N . TYR B 1 62 ? 54.104 36.588 9.525 1.00 11.79 62 TYR B N 1
ATOM 3348 C CA . TYR B 1 62 ? 54.117 37.748 8.658 1.00 12.73 62 TYR B CA 1
ATOM 3349 C C . TYR B 1 62 ? 55.199 37.689 7.600 1.00 13.68 62 TYR B C 1
ATOM 3350 O O . TYR B 1 62 ? 56.347 37.224 7.862 1.00 13.40 62 TYR B O 1
ATOM 3359 N N . ASN B 1 63 ? 54.861 38.242 6.445 1.00 14.00 63 ASN B N 1
ATOM 3360 C CA . ASN B 1 63 ? 55.825 38.528 5.349 1.00 14.30 63 ASN B CA 1
ATOM 3361 C C . ASN B 1 63 ? 56.77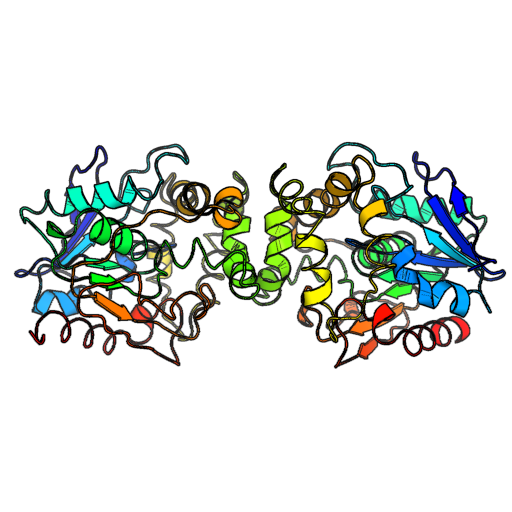9 37.334 5.075 1.00 14.37 63 ASN B C 1
ATOM 3362 O O . ASN B 1 63 ? 56.318 36.310 4.606 1.00 15.20 63 ASN B O 1
ATOM 3367 N N . GLU B 1 64 ? 58.082 37.486 5.401 1.00 14.73 64 GLU B N 1
ATOM 3368 C CA . GLU B 1 64 ? 59.058 36.431 5.103 1.00 14.19 64 GLU B CA 1
ATOM 3369 C C . GLU B 1 64 ? 59.387 35.471 6.226 1.00 15.98 64 GLU B C 1
ATOM 3370 O O . GLU B 1 64 ? 60.190 34.543 6.046 1.00 17.40 64 GLU B O 1
ATOM 3376 N N . THR B 1 65 ? 58.767 35.646 7.390 1.00 13.70 65 THR B N 1
ATOM 3377 C CA . THR B 1 65 ? 58.913 34.721 8.495 1.00 13.70 65 THR B CA 1
ATOM 3378 C C . THR B 1 65 ? 57.994 33.524 8.333 1.00 14.11 65 THR B C 1
ATOM 3379 O O . THR B 1 65 ? 56.970 33.600 7.629 1.00 14.10 65 THR B O 1
ATOM 3383 N N . ASP B 1 66 ? 58.370 32.411 8.969 1.00 14.52 66 ASP B N 1
ATOM 3384 C CA . ASP B 1 66 ? 57.558 31.208 8.921 1.00 13.83 66 ASP B CA 1
ATOM 3385 C C . ASP B 1 66 ? 56.154 31.430 9.508 1.00 15.94 66 ASP B C 1
ATOM 3386 O O . ASP B 1 66 ? 55.925 32.338 10.339 1.00 15.12 66 ASP B O 1
ATOM 3391 N N . LYS B 1 67 ? 55.234 30.592 9.100 1.00 14.49 67 LYS B N 1
ATOM 3392 C CA . LYS B 1 67 ? 53.798 30.759 9.315 1.00 15.51 67 LYS B CA 1
ATOM 3393 C C . LYS B 1 67 ? 53.205 29.421 9.715 1.00 15.97 67 LYS B C 1
ATOM 3394 O O . LYS B 1 67 ? 52.503 28.774 8.916 1.00 21.40 67 LYS B O 1
ATOM 3400 N N . PRO B 1 68 ? 53.439 29.016 10.961 1.00 16.29 68 PRO B N 1
ATOM 3401 C CA . PRO B 1 68 ? 52.832 27.729 11.397 1.00 18.60 68 PRO B CA 1
ATOM 3402 C C . PRO B 1 68 ? 51.309 27.763 11.289 1.00 20.97 68 PRO B C 1
ATOM 3403 O O . PRO B 1 68 ? 50.686 28.814 11.414 1.00 18.07 68 PRO B O 1
ATOM 3407 N N . GLU B 1 69 ? 50.701 26.630 10.969 1.00 22.23 69 GLU B N 1
ATOM 3408 C CA A GLU B 1 69 ? 49.246 26.520 10.873 0.60 22.16 69 GLU B CA 1
ATOM 3409 C CA B GLU B 1 69 ? 49.235 26.553 10.864 0.40 23.07 69 GLU B CA 1
ATOM 3410 C C . GLU B 1 69 ? 48.635 26.395 12.258 1.00 21.94 69 GLU B C 1
ATOM 3411 O O . GLU B 1 69 ? 49.238 25.786 13.152 1.00 24.83 69 GLU B O 1
ATOM 3422 N N . GLY B 1 70 ? 47.456 26.973 12.447 1.00 19.87 70 GLY B N 1
ATOM 3423 C CA . GLY B 1 70 ? 46.683 26.765 13.663 1.00 19.34 70 GLY B CA 1
ATOM 3424 C C . GLY B 1 70 ? 46.699 27.949 14.620 1.00 20.71 70 GLY B C 1
ATOM 3425 O O . GLY B 1 70 ? 47.777 28.491 14.962 1.00 21.54 70 GLY B O 1
ATOM 3426 N N . VAL B 1 71 ? 45.507 28.286 15.110 1.00 18.92 71 VAL B N 1
ATOM 3427 C CA A VAL B 1 71 ? 45.327 29.406 16.027 0.60 18.87 71 VAL B CA 1
ATOM 3428 C CA B VAL B 1 71 ? 45.311 29.406 16.028 0.40 18.76 71 VAL B CA 1
ATOM 3429 C C . VAL B 1 71 ? 46.227 29.318 17.262 1.00 18.17 71 VAL B C 1
ATOM 3430 O O . VAL B 1 71 ? 46.794 30.315 17.712 1.00 17.87 71 VAL B O 1
ATOM 3437 N N . GLU B 1 72 ? 46.375 28.105 17.822 1.00 18.63 72 GLU B N 1
ATOM 3438 C CA . GLU B 1 72 ? 47.154 27.864 19.000 1.00 19.72 72 GLU B CA 1
ATOM 3439 C C . GLU B 1 72 ? 48.650 28.274 18.886 1.00 17.73 72 GLU B C 1
ATOM 3440 O O . GLU B 1 72 ? 49.294 28.580 19.891 1.00 20.32 72 GLU B O 1
ATOM 3446 N N . ASN B 1 73 ? 49.143 28.331 17.652 1.00 17.02 73 ASN B N 1
ATOM 3447 C CA . ASN B 1 73 ? 50.538 28.696 17.403 1.00 15.46 73 ASN B CA 1
ATOM 3448 C C . ASN B 1 73 ? 50.764 30.209 17.458 1.00 15.15 73 ASN B C 1
ATOM 3449 O O . ASN B 1 73 ? 51.871 30.659 17.242 1.00 16.07 73 ASN B O 1
ATOM 3454 N N . TYR B 1 74 ? 49.707 30.968 17.767 1.00 15.42 74 TYR B N 1
ATOM 3455 C CA . TYR B 1 74 ? 49.805 32.434 17.829 1.00 14.62 74 TYR B CA 1
ATOM 3456 C C . TYR B 1 74 ? 49.495 32.974 19.213 1.00 13.46 74 TYR B C 1
ATOM 3457 O O . TYR B 1 74 ? 49.276 34.171 19.355 1.00 14.07 74 TYR B O 1
ATOM 3466 N N . ARG B 1 75 ? 49.477 32.121 20.249 1.00 12.45 75 ARG B N 1
ATOM 3467 C CA A ARG B 1 75 ? 49.340 32.602 21.634 0.60 15.19 75 ARG B CA 1
ATOM 3468 C CA B ARG B 1 75 ? 49.352 32.596 21.629 0.40 14.88 75 ARG B CA 1
ATOM 3469 C C . ARG B 1 75 ? 50.514 33.506 21.973 1.00 16.35 75 ARG B C 1
ATOM 3470 O O . ARG B 1 75 ? 51.667 33.265 21.566 1.00 14.95 75 ARG B O 1
ATOM 3485 N N . LEU B 1 76 ? 50.237 34.527 22.767 1.00 14.23 76 LEU B N 1
ATOM 3486 C CA A LEU B 1 76 ? 51.220 35.522 23.183 0.35 15.03 76 LEU B CA 1
ATOM 3487 C CA B LEU B 1 76 ? 51.245 35.510 23.140 0.65 14.64 76 LEU B CA 1
ATOM 3488 C C . LEU B 1 76 ? 52.477 34.934 23.797 1.00 14.90 76 LEU B C 1
ATOM 3489 O O . LEU B 1 76 ? 53.557 35.430 23.574 1.00 14.81 76 LEU B O 1
ATOM 3498 N N . ASP B 1 77 ? 52.320 33.874 24.604 1.00 15.53 77 ASP B N 1
ATOM 3499 C CA A ASP B 1 77 ? 53.470 33.242 25.233 0.50 16.51 77 ASP B CA 1
ATOM 3500 C CA B ASP B 1 77 ? 53.493 33.313 25.235 0.50 17.42 77 ASP B CA 1
ATOM 3501 C C . ASP B 1 77 ? 54.484 32.787 24.184 1.00 15.86 77 ASP B C 1
ATOM 3502 O O . ASP B 1 77 ? 55.695 33.001 24.362 1.00 17.49 77 ASP B O 1
ATOM 3511 N N . LEU B 1 78 ? 53.996 32.170 23.098 1.00 14.34 78 LEU B N 1
ATOM 3512 C CA . LEU B 1 78 ? 54.878 31.677 22.044 1.00 15.64 78 LEU B CA 1
ATOM 3513 C C . LEU B 1 78 ? 55.495 32.845 21.254 1.00 14.47 78 LEU B C 1
ATOM 3514 O O . LEU B 1 78 ? 56.652 32.807 20.856 1.00 15.27 78 LEU B O 1
ATOM 3519 N N . LEU B 1 79 ? 54.716 33.896 21.028 1.00 13.44 79 LEU B N 1
ATOM 3520 C CA . LEU B 1 79 ? 55.226 35.043 20.284 1.00 11.80 79 LEU B CA 1
ATOM 3521 C C . LEU B 1 79 ? 56.334 35.736 21.069 1.00 12.80 79 LEU B C 1
ATOM 3522 O O . LEU B 1 79 ? 57.340 36.165 20.493 1.00 13.29 79 LEU B O 1
ATOM 3527 N N . ALA B 1 80 ? 56.154 35.864 22.396 1.00 12.92 80 ALA B N 1
ATOM 3528 C CA . ALA B 1 80 ? 57.216 36.435 23.207 1.00 14.90 80 ALA B CA 1
ATOM 3529 C C . ALA B 1 80 ? 58.445 35.529 23.264 1.00 12.52 80 ALA B C 1
ATOM 3530 O O . ALA B 1 80 ? 59.558 36.051 23.238 1.00 13.70 80 ALA B O 1
ATOM 3532 N N . LYS B 1 81 ? 58.237 34.216 23.272 1.00 14.52 81 LYS B N 1
ATOM 3533 C CA . LYS B 1 81 ? 59.389 33.274 23.217 1.00 15.31 81 LYS B CA 1
ATOM 3534 C C . LYS B 1 81 ? 60.144 33.373 21.907 1.00 18.77 81 LYS B C 1
ATOM 3535 O O . LYS B 1 81 ? 61.379 33.208 21.914 1.00 16.58 81 LYS B O 1
ATOM 3541 N N . ASP B 1 82 ? 59.469 33.706 20.793 1.00 14.17 82 ASP B N 1
ATOM 3542 C CA . ASP B 1 82 ? 60.182 33.971 19.537 1.00 12.32 82 ASP B CA 1
ATOM 3543 C C . ASP B 1 82 ? 61.154 35.129 19.727 1.00 15.20 82 ASP B C 1
ATOM 3544 O O . ASP B 1 82 ? 62.312 35.071 19.295 1.00 13.78 82 ASP B O 1
ATOM 3549 N N . ILE B 1 83 ? 60.716 36.201 20.387 1.00 13.63 83 ILE B N 1
ATOM 3550 C CA . ILE B 1 83 ? 61.597 37.343 20.544 1.00 14.08 83 ILE B CA 1
ATOM 3551 C C . ILE B 1 83 ? 62.732 37.064 21.545 1.00 15.21 83 ILE B C 1
ATOM 3552 O O . ILE B 1 83 ? 63.872 37.486 21.338 1.00 14.17 83 ILE B O 1
ATOM 3557 N N . LEU B 1 84 ? 62.410 36.353 22.625 1.00 14.29 84 LEU B N 1
ATOM 3558 C CA . LEU B 1 84 ? 63.455 35.931 23.560 1.00 14.18 84 LEU B CA 1
ATOM 3559 C C . LEU B 1 84 ? 64.538 35.131 22.811 1.00 14.47 84 LEU B C 1
ATOM 3560 O O . LEU B 1 84 ? 65.757 35.372 22.990 1.00 14.76 84 LEU B O 1
ATOM 3565 N N . GLY B 1 85 ? 64.076 34.234 21.937 1.00 13.30 85 GLY B N 1
ATOM 3566 C CA . GLY B 1 85 ? 64.969 33.414 21.129 1.00 15.32 85 GLY B CA 1
ATOM 3567 C C . GLY B 1 85 ? 65.743 34.216 20.134 1.00 16.71 85 GLY B C 1
ATOM 3568 O O . GLY B 1 85 ? 66.901 33.909 19.879 1.00 18.07 85 GLY B O 1
ATOM 3569 N N . LEU B 1 86 ? 65.138 35.269 19.575 1.00 13.43 86 LEU B N 1
ATOM 3570 C CA . LEU B 1 86 ? 65.803 36.112 18.632 1.00 15.61 86 LEU B CA 1
ATOM 3571 C C . LEU B 1 86 ? 66.943 36.857 19.286 1.00 15.87 86 LEU B C 1
ATOM 3572 O O . LEU B 1 86 ? 68.032 36.927 18.708 1.00 15.16 86 LEU B O 1
ATOM 3577 N N . ILE B 1 87 ? 66.734 37.386 20.492 1.00 14.05 87 ILE B N 1
ATOM 3578 C CA . ILE B 1 87 ? 67.813 38.096 21.179 1.00 14.12 87 ILE B CA 1
ATOM 3579 C C . ILE B 1 87 ? 69.018 37.159 21.404 1.00 15.40 87 ILE B C 1
ATOM 3580 O O . ILE B 1 87 ? 70.159 37.565 21.128 1.00 16.05 87 ILE B O 1
ATOM 3585 N N . LYS B 1 88 ? 68.722 35.933 21.836 1.00 14.97 88 LYS B N 1
ATOM 3586 C CA . LYS B 1 88 ? 69.795 34.938 22.044 1.00 14.83 88 LYS B CA 1
ATOM 3587 C C . LYS B 1 88 ? 70.507 34.643 20.718 1.00 18.16 88 LYS B C 1
ATOM 3588 O O . LYS B 1 88 ? 71.775 34.601 20.657 1.00 16.33 88 LYS B O 1
ATOM 3594 N N . ALA B 1 89 ? 69.722 34.435 19.657 1.00 16.73 89 ALA B N 1
ATOM 3595 C CA . ALA B 1 89 ? 70.275 34.051 18.360 1.00 19.69 89 ALA B CA 1
ATOM 3596 C C . ALA B 1 89 ? 71.138 35.149 17.765 1.00 16.28 89 ALA B C 1
ATOM 3597 O O . ALA B 1 89 ? 72.010 34.847 16.957 1.00 19.92 89 ALA B O 1
ATOM 3599 N N . LEU B 1 90 ? 70.916 36.402 18.151 1.00 17.08 90 LEU B N 1
ATOM 3600 C CA . LEU B 1 90 ? 71.679 37.540 17.693 1.00 16.01 90 LEU B CA 1
ATOM 3601 C C . LEU B 1 90 ? 72.927 37.802 18.535 1.00 16.77 90 LEU B C 1
ATOM 3602 O O . LEU B 1 90 ? 73.606 38.807 18.340 1.00 18.43 90 LEU B O 1
ATOM 3607 N N . GLY B 1 91 ? 73.155 36.950 19.540 1.00 17.77 91 GLY B N 1
ATOM 3608 C CA . GLY B 1 91 ? 74.373 37.059 20.368 1.00 18.98 91 GLY B CA 1
ATOM 3609 C C . GLY B 1 91 ? 74.400 38.100 21.479 1.00 21.21 91 GLY B C 1
ATOM 3610 O O . GLY B 1 91 ? 75.484 38.541 21.924 1.00 20.05 91 GLY B O 1
ATOM 3611 N N . GLU B 1 92 ? 73.214 38.494 21.943 1.00 18.47 92 GLU B N 1
ATOM 3612 C CA . GLU B 1 92 ? 73.149 39.401 23.090 1.00 18.25 92 GLU B CA 1
ATOM 3613 C C . GLU B 1 92 ? 72.433 38.788 24.263 1.00 15.76 92 GLU B C 1
ATOM 3614 O O . GLU B 1 92 ? 71.551 37.916 24.105 1.00 18.76 92 GLU B O 1
ATOM 3620 N N . GLU B 1 93 ? 72.791 39.278 25.445 1.00 20.34 93 GLU B N 1
ATOM 3621 C CA A GLU B 1 93 ? 72.107 38.913 26.686 0.60 22.61 93 GLU B CA 1
ATOM 3622 C CA B GLU B 1 93 ? 72.106 38.914 26.688 0.40 22.65 93 GLU B CA 1
ATOM 3623 C C . GLU B 1 93 ? 70.792 39.689 26.823 1.00 19.23 93 GLU B C 1
ATOM 3624 O O . GLU B 1 93 ? 69.830 39.189 27.403 1.00 21.09 93 GLU B O 1
ATOM 3635 N N . HIS B 1 94 ? 70.791 40.887 26.261 1.00 18.56 94 HIS B N 1
ATOM 3636 C CA . HIS B 1 94 ? 69.590 41.719 26.316 1.00 19.17 94 HIS B CA 1
ATOM 3637 C C . HIS B 1 94 ? 69.577 42.694 25.142 1.00 21.83 94 HIS B C 1
ATOM 3638 O O . HIS B 1 94 ? 70.579 42.917 24.465 1.00 19.90 94 HIS B O 1
ATOM 3645 N N . ALA B 1 95 ? 68.412 43.286 24.945 1.00 16.99 95 ALA B N 1
ATOM 3646 C CA . ALA B 1 95 ? 68.200 44.258 23.895 1.00 16.67 95 ALA B CA 1
ATOM 3647 C C . ALA B 1 95 ? 67.344 45.398 24.411 1.00 14.27 95 ALA B C 1
ATOM 3648 O O . ALA B 1 95 ? 66.549 45.190 25.346 1.00 16.00 95 ALA B O 1
ATOM 3650 N N . VAL B 1 96 ? 67.421 46.543 23.734 1.00 15.06 96 VAL B N 1
ATOM 3651 C CA . VAL B 1 96 ? 66.381 47.552 23.889 1.00 13.72 96 VAL B CA 1
ATOM 3652 C C . VAL B 1 96 ? 65.238 47.065 22.981 1.00 16.01 96 VAL B C 1
ATOM 3653 O O . VAL B 1 96 ? 65.496 46.681 21.844 1.00 15.17 96 VAL B O 1
ATOM 3657 N N . VAL B 1 97 ? 64.006 47.018 23.501 1.00 14.14 97 VAL B N 1
ATOM 3658 C CA . VAL B 1 97 ? 62.897 46.435 22.715 1.00 14.87 97 VAL B CA 1
ATOM 3659 C C . VAL B 1 97 ? 61.844 47.512 22.538 1.00 13.22 97 VAL B C 1
ATOM 3660 O O . VAL B 1 97 ? 61.354 48.053 23.539 1.00 14.14 97 VAL B O 1
ATOM 3664 N N . VAL B 1 98 ? 61.568 47.837 21.270 1.00 13.53 98 VAL B N 1
ATOM 3665 C CA . VAL B 1 98 ? 60.577 48.841 20.893 1.00 13.72 98 VAL B CA 1
ATOM 3666 C C . VAL B 1 98 ? 59.447 48.093 20.182 1.00 13.45 98 VAL B C 1
ATOM 3667 O O . VAL B 1 98 ? 59.686 47.431 19.166 1.00 13.19 98 VAL B O 1
ATOM 3671 N N . GLY B 1 99 ? 58.217 48.206 20.676 1.00 12.26 99 GLY B N 1
ATOM 3672 C CA . GLY B 1 99 ? 57.125 47.483 20.013 1.00 13.09 99 GLY B CA 1
ATOM 3673 C C . GLY B 1 99 ? 55.916 48.392 19.781 1.00 11.48 99 GLY B C 1
ATOM 3674 O O . GLY B 1 99 ? 55.514 49.158 20.689 1.00 13.39 99 GLY B O 1
ATOM 3675 N N . HIS B 1 100 ? 55.347 48.262 18.585 1.00 11.74 100 HIS B N 1
ATOM 3676 C CA . HIS B 1 100 ? 54.145 48.978 18.206 1.00 12.77 100 HIS B CA 1
ATOM 3677 C C . HIS B 1 100 ? 53.004 47.974 18.043 1.00 12.82 100 HIS B C 1
ATOM 3678 O O . HIS B 1 100 ? 53.201 46.881 17.477 1.00 12.25 100 HIS B O 1
ATOM 3685 N N . ASP B 1 101 ? 51.789 48.308 18.525 1.00 11.25 101 ASP B N 1
ATOM 3686 C CA . ASP B 1 101 ? 50.618 47.476 18.229 1.00 13.77 101 ASP B CA 1
ATOM 3687 C C . ASP B 1 101 ? 50.899 46.040 18.750 1.00 11.67 101 ASP B C 1
ATOM 3688 O O . ASP B 1 101 ? 51.353 45.917 19.900 1.00 12.12 101 ASP B O 1
ATOM 3693 N N . TRP B 1 102 ? 50.645 44.993 17.971 1.00 12.07 102 TRP B N 1
ATOM 3694 C CA . TRP B 1 102 ? 50.925 43.638 18.499 1.00 11.47 102 TRP B CA 1
ATOM 3695 C C . TRP B 1 102 ? 52.372 43.484 18.939 1.00 10.93 102 TRP B C 1
ATOM 3696 O O . TRP B 1 102 ? 52.651 42.771 19.908 1.00 10.92 102 TRP B O 1
ATOM 3707 N N . GLY B 1 103 ? 53.300 44.141 18.237 1.00 10.84 103 GLY B N 1
ATOM 3708 C CA . GLY B 1 103 ? 54.696 44.075 18.656 1.00 11.26 103 GLY B CA 1
ATOM 3709 C C . GLY B 1 103 ? 54.882 44.636 20.053 1.00 11.19 103 GLY B C 1
ATOM 3710 O O . GLY B 1 103 ? 55.704 44.135 20.830 1.00 11.75 103 GLY B O 1
ATOM 3711 N N . GLY B 1 104 ? 54.102 45.676 20.379 1.00 12.41 104 GLY B N 1
ATOM 3712 C CA . GLY B 1 104 ? 54.114 46.210 21.746 1.00 12.92 104 GLY B CA 1
ATOM 3713 C C . GLY B 1 104 ? 53.468 45.281 22.755 1.00 10.44 104 GLY B C 1
ATOM 3714 O O . GLY B 1 104 ? 54.000 45.125 23.858 1.00 12.64 104 GLY B O 1
ATOM 3715 N N . ILE B 1 105 ? 52.361 44.622 22.416 1.00 10.44 105 ILE B N 1
ATOM 3716 C CA . ILE B 1 105 ? 51.749 43.640 23.326 1.00 11.69 105 ILE B CA 1
ATOM 3717 C C . ILE B 1 105 ? 52.766 42.524 23.625 1.00 12.21 105 ILE B C 1
ATOM 3718 O O . ILE B 1 105 ? 52.921 42.104 24.781 1.00 12.65 105 ILE B O 1
ATOM 3723 N N . ILE B 1 106 ? 53.444 42.041 22.571 1.00 11.62 106 ILE B N 1
ATOM 3724 C CA . ILE B 1 106 ? 54.497 41.028 22.729 1.00 11.61 106 ILE B CA 1
ATOM 3725 C C . ILE B 1 106 ? 55.618 41.579 23.621 1.00 11.03 106 ILE B C 1
ATOM 3726 O O . ILE B 1 106 ? 56.136 40.860 24.471 1.00 13.18 106 ILE B O 1
ATOM 3731 N N . SER B 1 107 ? 55.997 42.837 23.417 1.00 10.55 107 SER B N 1
ATOM 3732 C CA . SER B 1 107 ? 57.072 43.469 24.211 1.00 11.48 107 SER B CA 1
ATOM 3733 C C . SER B 1 107 ? 56.713 43.580 25.675 1.00 12.08 107 SER B C 1
ATOM 3734 O O . SER B 1 107 ? 57.574 43.344 26.547 1.00 13.44 107 SER B O 1
ATOM 3737 N N . TRP B 1 108 ? 55.470 43.983 25.987 1.00 12.16 108 TRP B N 1
ATOM 3738 C CA . TRP B 1 108 ? 55.043 43.991 27.409 1.00 13.06 108 TRP B CA 1
ATOM 3739 C C . TRP B 1 108 ? 55.205 42.581 28.023 1.00 13.89 108 TRP B C 1
ATOM 3740 O O . TRP B 1 108 ? 55.707 42.447 29.154 1.00 14.32 108 TRP B O 1
ATOM 3751 N N . THR B 1 109 ? 54.828 41.563 27.262 1.00 13.42 109 THR B N 1
ATOM 3752 C CA . THR B 1 109 ? 54.835 40.180 27.717 1.00 12.50 109 THR B CA 1
ATOM 3753 C C . THR B 1 109 ? 56.263 39.666 27.893 1.00 14.52 109 THR B C 1
ATOM 3754 O O . THR B 1 109 ? 56.619 39.118 28.967 1.00 16.23 109 THR B O 1
ATOM 3758 N N . LEU B 1 110 ? 57.099 39.900 26.883 1.00 13.97 110 LEU B N 1
ATOM 3759 C CA . LEU B 1 110 ? 58.510 39.532 26.964 1.00 13.08 110 LEU B CA 1
ATOM 3760 C C . LEU B 1 110 ? 59.136 40.181 28.190 1.00 14.98 110 LEU B C 1
ATOM 3761 O O . LEU B 1 110 ? 59.854 39.501 28.958 1.00 15.47 110 LEU B O 1
ATOM 3766 N N . THR B 1 111 ? 58.897 41.467 28.393 1.00 13.61 111 THR B N 1
ATOM 3767 C CA . THR B 1 111 ? 59.583 42.196 29.448 1.00 14.27 111 THR B CA 1
ATOM 3768 C C . THR B 1 111 ? 59.112 41.737 30.825 1.00 16.40 111 THR B C 1
ATOM 3769 O O . THR B 1 111 ? 59.938 41.619 31.761 1.00 17.49 111 THR B O 1
ATOM 3773 N N . ALA B 1 112 ? 57.808 41.473 30.951 1.00 14.03 112 ALA B N 1
ATOM 3774 C CA . ALA B 1 112 ? 57.271 41.000 32.238 1.00 15.25 112 ALA B CA 1
ATOM 3775 C C . ALA B 1 112 ? 57.826 39.686 32.671 1.00 19.20 112 ALA B C 1
ATOM 3776 O O . ALA B 1 112 ? 58.204 39.528 33.850 1.00 19.22 112 ALA B O 1
ATOM 3778 N N . PHE B 1 113 ? 57.895 38.728 31.755 1.00 16.91 113 PHE B N 1
ATOM 3779 C CA . PHE B 1 113 ? 58.301 37.388 32.116 1.00 18.98 113 PHE B CA 1
ATOM 3780 C C . PHE B 1 113 ? 59.797 37.173 32.016 1.00 17.54 113 PHE B C 1
ATOM 3781 O O . PHE B 1 113 ? 60.312 36.280 32.666 1.00 21.80 113 PHE B O 1
ATOM 3789 N N . ASN B 1 114 ? 60.493 38.011 31.241 1.00 16.61 114 ASN B N 1
ATOM 3790 C CA . ASN B 1 114 ? 61.924 37.855 30.982 1.00 16.33 114 ASN B CA 1
ATOM 3791 C C . ASN B 1 114 ? 62.659 39.183 31.061 1.00 17.27 114 ASN B C 1
ATOM 3792 O O . ASN B 1 114 ? 63.310 39.616 30.078 1.00 17.47 114 ASN B O 1
ATOM 3797 N N . PRO B 1 115 ? 62.630 39.842 32.243 1.00 16.76 115 PRO B N 1
ATOM 3798 C CA . PRO B 1 115 ? 63.291 41.165 32.346 1.00 18.79 115 PRO B CA 1
ATOM 3799 C C . PRO B 1 115 ? 64.798 41.108 32.056 1.00 17.71 115 PRO B C 1
ATOM 3800 O O . PRO B 1 115 ? 65.365 42.134 31.657 1.00 18.21 115 PRO B O 1
ATOM 3804 N N . GLN B 1 116 ? 65.438 39.932 32.292 1.00 18.22 116 GLN B N 1
ATOM 3805 C CA . GLN B 1 116 ? 66.871 39.819 32.063 1.00 17.44 116 GLN B CA 1
ATOM 3806 C C . GLN B 1 116 ? 67.209 40.067 30.578 1.00 20.65 116 GLN B C 1
ATOM 3807 O O . GLN B 1 116 ? 68.341 40.485 30.286 1.00 20.67 116 GLN B O 1
ATOM 3813 N N . ALA B 1 117 ? 66.225 39.863 29.670 1.00 18.72 117 ALA B N 1
ATOM 3814 C CA . ALA B 1 117 ? 66.483 40.016 28.234 1.00 20.17 117 ALA B CA 1
ATOM 3815 C C . ALA B 1 117 ? 66.203 41.385 27.708 1.00 16.80 117 ALA B C 1
ATOM 3816 O O . ALA B 1 117 ? 66.493 41.651 26.529 1.00 15.50 117 ALA B O 1
ATOM 3818 N N . VAL B 1 118 ? 65.646 42.276 28.528 1.00 14.72 118 VAL B N 1
ATOM 3819 C CA . VAL B 1 118 ? 65.219 43.590 28.033 1.00 15.25 118 VAL B CA 1
ATOM 3820 C C . VAL B 1 118 ? 65.957 44.671 28.805 1.00 16.25 118 VAL B C 1
ATOM 3821 O O . VAL B 1 118 ? 65.716 44.830 30.013 1.00 18.60 118 VAL B O 1
ATOM 3825 N N . GLU B 1 119 ? 66.823 45.430 28.138 1.00 15.49 119 GLU B N 1
ATOM 3826 C CA . GLU B 1 119 ? 67.574 46.496 28.811 1.00 18.37 119 GLU B CA 1
ATOM 3827 C C . GLU B 1 119 ? 66.627 47.653 29.146 1.00 18.28 119 GLU B C 1
ATOM 3828 O O . GLU B 1 119 ? 66.616 48.160 30.283 1.00 18.82 119 GLU B O 1
ATOM 3834 N N . LYS B 1 120 ? 65.839 48.076 28.149 1.00 16.71 120 LYS B N 1
ATOM 3835 C CA A LYS B 1 120 ? 64.817 49.099 28.330 0.45 17.35 120 LYS B CA 1
ATOM 3836 C CA B LYS B 1 120 ? 64.844 49.164 28.296 0.55 17.48 120 LYS B CA 1
ATOM 3837 C C . LYS B 1 120 ? 63.685 48.759 27.376 1.00 14.42 120 LYS B C 1
ATOM 3838 O O . LYS B 1 120 ? 63.923 48.102 26.337 1.00 14.38 120 LYS B O 1
ATOM 3849 N N . LEU B 1 121 ? 62.467 49.166 27.736 1.00 14.45 121 LEU B N 1
ATOM 3850 C CA . LEU B 1 121 ? 61.266 48.880 26.948 1.00 13.54 121 LEU B CA 1
ATOM 3851 C C . LEU B 1 121 ? 60.667 50.152 26.413 1.00 12.49 121 LEU B C 1
ATOM 3852 O O . LEU B 1 121 ? 60.483 51.097 27.183 1.00 14.72 121 LEU B O 1
ATOM 3857 N N . VAL B 1 122 ? 60.333 50.178 25.132 1.00 12.64 122 VAL B N 1
ATOM 3858 C CA . VAL B 1 122 ? 59.613 51.281 24.508 1.00 13.38 122 VAL B CA 1
ATOM 3859 C C . VAL B 1 122 ? 58.340 50.705 23.871 1.00 13.96 122 VAL B C 1
ATOM 3860 O O . VAL B 1 122 ? 58.389 49.732 23.112 1.00 14.34 122 VAL B O 1
ATOM 3864 N N . ILE B 1 123 ? 57.220 51.343 24.176 1.00 14.39 123 ILE B N 1
ATOM 3865 C CA . ILE B 1 123 ? 55.911 50.911 23.673 1.00 15.00 123 ILE B CA 1
ATOM 3866 C C . ILE B 1 123 ? 55.320 52.038 22.859 1.00 14.73 123 ILE B C 1
ATOM 3867 O O . ILE B 1 123 ? 55.260 53.171 23.348 1.00 17.09 123 ILE B O 1
ATOM 3872 N N . LEU B 1 124 ? 54.849 51.750 21.649 1.00 14.20 124 LEU B N 1
ATOM 3873 C CA A LEU B 1 124 ? 54.083 52.700 20.840 0.70 15.22 124 LEU B CA 1
ATOM 3874 C CA B LEU B 1 124 ? 54.088 52.712 20.838 0.30 15.88 124 LEU B CA 1
ATOM 3875 C C . LEU B 1 124 ? 52.684 52.180 20.639 1.00 14.42 124 LEU B C 1
ATOM 3876 O O . LEU B 1 124 ? 52.502 51.128 20.029 1.00 14.98 124 LEU B O 1
ATOM 3885 N N . ASN B 1 125 ? 51.684 52.899 21.148 1.00 13.63 125 ASN B N 1
ATOM 3886 C CA . ASN B 1 125 ? 50.268 52.575 20.876 1.00 15.67 125 ASN B CA 1
ATOM 3887 C C . ASN B 1 125 ? 49.935 51.092 20.990 1.00 15.34 125 ASN B C 1
ATOM 3888 O O . ASN B 1 125 ? 49.456 50.453 20.039 1.00 17.02 125 ASN B O 1
ATOM 3893 N N . ALA B 1 126 ? 50.275 50.530 22.146 1.00 14.92 126 ALA B N 1
ATOM 3894 C CA . ALA B 1 126 ? 49.996 49.121 22.466 1.00 15.87 126 ALA B CA 1
ATOM 3895 C C . ALA B 1 126 ? 49.573 49.018 23.898 1.00 17.70 126 ALA B C 1
ATOM 3896 O O . ALA B 1 126 ? 50.369 49.329 24.777 1.00 17.09 126 ALA B O 1
ATOM 3898 N N . PRO B 1 127 ? 48.356 48.519 24.128 1.00 20.29 127 PRO B N 1
ATOM 3899 C CA . PRO B 1 127 ? 47.896 48.390 25.507 1.00 20.86 127 PRO B CA 1
ATOM 3900 C C . PRO B 1 127 ? 48.596 47.261 26.248 1.00 16.38 127 PRO B C 1
ATOM 3901 O O . PRO B 1 127 ? 48.947 46.266 25.665 1.00 18.96 127 PRO B O 1
ATOM 3905 N N . HIS B 1 128 ? 48.806 47.479 27.537 1.00 19.75 128 HIS B N 1
ATOM 3906 C CA . HIS B 1 128 ? 49.294 46.427 28.423 1.00 19.06 128 HIS B CA 1
ATOM 3907 C C . HIS B 1 128 ? 48.232 45.325 28.479 1.00 19.22 128 HIS B C 1
ATOM 3908 O O . HIS B 1 128 ? 47.035 45.644 28.609 1.00 19.36 128 HIS B O 1
ATOM 3915 N N . PRO B 1 129 ? 48.627 44.035 28.379 1.00 18.96 129 PRO B N 1
ATOM 3916 C CA . PRO B 1 129 ? 47.633 42.954 28.369 1.00 22.34 129 PRO B CA 1
ATOM 3917 C C . PRO B 1 129 ? 46.648 42.968 29.522 1.00 22.97 129 PRO B C 1
ATOM 3918 O O . PRO B 1 129 ? 45.443 42.761 29.296 1.00 26.12 129 PRO B O 1
ATOM 3922 N N . LYS B 1 130 ? 47.147 43.251 30.728 1.00 19.84 130 LYS B N 1
ATOM 3923 C CA . LYS B 1 130 ? 46.280 43.331 31.893 1.00 20.07 130 LYS B CA 1
ATOM 3924 C C . LYS B 1 130 ? 45.299 44.511 31.773 1.00 21.97 130 LYS B C 1
ATOM 3925 O O . LYS B 1 130 ? 44.140 44.375 32.143 1.00 24.64 130 LYS B O 1
ATOM 3931 N N . ALA B 1 131 ? 45.731 45.646 31.232 1.00 19.26 131 ALA B N 1
ATOM 3932 C CA . ALA B 1 131 ? 44.845 46.795 30.994 1.00 18.95 131 ALA B CA 1
ATOM 3933 C C . ALA B 1 131 ? 43.745 46.451 30.000 1.00 22.19 131 ALA B C 1
ATOM 3934 O O . ALA B 1 131 ? 42.540 46.721 30.274 1.00 22.48 131 ALA B O 1
ATOM 3936 N N . TYR B 1 132 ? 44.087 45.873 28.844 1.00 19.66 132 TYR B N 1
ATOM 3937 C CA A TYR B 1 132 ? 43.043 45.534 27.878 0.45 20.43 132 TYR B CA 1
ATOM 3938 C CA B TYR B 1 132 ? 43.026 45.526 27.916 0.55 18.20 132 TYR B CA 1
ATOM 3939 C C . TYR B 1 132 ? 42.084 44.498 28.452 1.00 20.88 132 TYR B C 1
ATOM 3940 O O . TYR B 1 132 ? 40.873 44.625 28.276 1.00 27.79 132 TYR B O 1
ATOM 3957 N N . MET B 1 133 ? 42.609 43.486 29.140 1.00 20.66 133 MET B N 1
ATOM 3958 C CA A MET B 1 133 ? 41.778 42.418 29.692 0.60 18.95 133 MET B CA 1
ATOM 3959 C CA B MET B 1 133 ? 41.769 42.417 29.687 0.40 22.89 133 MET B CA 1
ATOM 3960 C C . MET B 1 133 ? 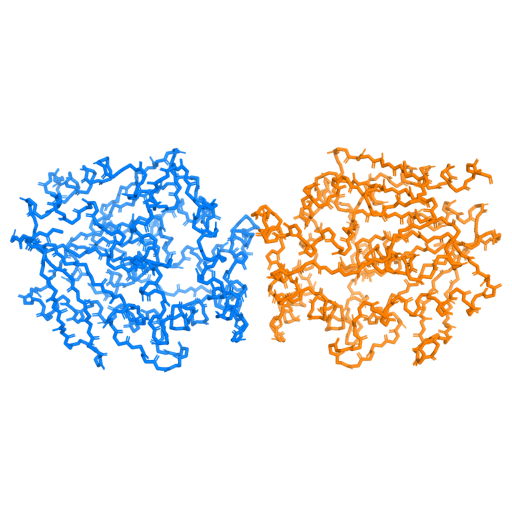40.829 42.894 30.784 1.00 21.58 133 MET B C 1
ATOM 3961 O O . MET B 1 133 ? 39.696 42.448 30.861 1.00 22.98 133 MET B O 1
ATOM 3970 N N . THR B 1 134 ? 41.299 43.792 31.631 1.00 20.69 134 THR B N 1
ATOM 3971 C CA . THR B 1 134 ? 40.498 44.256 32.760 1.00 23.75 134 THR B CA 1
ATOM 3972 C C . THR B 1 134 ? 39.509 45.318 32.294 1.00 22.90 134 THR B C 1
ATOM 3973 O O . THR B 1 134 ? 38.338 45.299 32.701 1.00 24.50 134 THR B O 1
ATOM 3977 N N . ARG B 1 135 ? 39.959 46.229 31.436 1.00 19.25 135 ARG B N 1
ATOM 3978 C CA . ARG B 1 135 ? 39.216 47.465 31.217 1.00 17.47 135 ARG B CA 1
ATOM 3979 C C . ARG B 1 135 ? 38.219 47.436 30.056 1.00 19.51 135 ARG B C 1
ATOM 3980 O O . ARG B 1 135 ? 37.242 48.183 30.078 1.00 18.69 135 ARG B O 1
ATOM 3988 N N . THR B 1 136 ? 38.493 46.624 29.025 1.00 19.17 136 THR B N 1
ATOM 3989 C CA . THR B 1 136 ? 37.719 46.700 27.783 1.00 19.48 136 THR B CA 1
ATOM 3990 C C . THR B 1 136 ? 36.225 46.497 28.007 1.00 19.09 136 THR B C 1
ATOM 3991 O O . THR B 1 136 ? 35.425 47.267 27.460 1.00 18.60 136 THR B O 1
ATOM 3995 N N . LYS B 1 137 ? 35.863 45.507 28.813 1.00 20.90 137 LYS B N 1
ATOM 3996 C CA . LYS B 1 137 ? 34.449 45.218 29.079 1.00 20.56 137 LYS B CA 1
ATOM 3997 C C . LYS B 1 137 ? 33.676 46.392 29.669 1.00 22.66 137 LYS B C 1
ATOM 3998 O O . LYS B 1 137 ? 32.442 46.472 29.505 1.00 26.74 137 LYS B O 1
ATOM 4004 N N . ASN B 1 138 ? 34.395 47.301 30.329 1.00 20.58 138 ASN B N 1
ATOM 4005 C CA . ASN B 1 138 ? 33.764 48.479 30.936 1.00 24.91 138 ASN B CA 1
ATOM 4006 C C . ASN B 1 138 ? 33.962 49.770 30.182 1.00 28.94 138 ASN B C 1
ATOM 4007 O O . ASN B 1 138 ? 33.671 50.863 30.690 1.00 30.24 138 ASN B O 1
ATOM 4012 N N . SER B 1 139 ? 34.437 49.655 28.940 1.00 18.90 139 SER B N 1
ATOM 4013 C CA . SER B 1 139 ? 34.652 50.808 28.115 1.00 20.31 139 SER B CA 1
ATOM 4014 C C . SER B 1 139 ? 33.865 50.614 26.811 1.00 21.16 139 SER B C 1
ATOM 4015 O O . SER B 1 139 ? 34.340 49.931 25.887 1.00 20.14 139 SER B O 1
ATOM 4018 N N . LEU B 1 140 ? 32.679 51.203 26.737 1.00 18.97 140 LEU B N 1
ATOM 4019 C CA . LEU B 1 140 ? 31.906 51.133 25.495 1.00 20.04 140 LEU B CA 1
ATOM 4020 C C . LEU B 1 140 ? 32.727 51.707 24.317 1.00 22.68 140 LEU B C 1
ATOM 4021 O O . LEU B 1 140 ? 32.684 51.151 23.196 1.00 18.22 140 LEU B O 1
ATOM 4026 N N . ARG B 1 141 ? 33.490 52.771 24.539 1.00 19.16 141 ARG B N 1
ATOM 4027 C CA A ARG B 1 141 ? 34.310 53.337 23.465 0.45 20.79 141 ARG B CA 1
ATOM 4028 C CA B ARG B 1 141 ? 34.299 53.361 23.476 0.55 19.83 141 ARG B CA 1
ATOM 4029 C C . ARG B 1 141 ? 35.349 52.350 22.969 1.00 19.15 141 ARG B C 1
ATOM 4030 O O . ARG B 1 141 ? 35.579 52.261 21.763 1.00 19.77 141 ARG B O 1
ATOM 4045 N N . GLN B 1 142 ? 35.991 51.607 23.877 1.00 17.65 142 GLN B N 1
ATOM 4046 C CA . GLN B 1 142 ? 36.956 50.601 23.434 1.00 15.20 142 GLN B CA 1
ATOM 4047 C C . GLN B 1 142 ? 36.237 49.449 22.718 1.00 15.12 142 GLN B C 1
ATOM 4048 O O . GLN B 1 142 ? 36.749 48.963 21.724 1.00 14.62 142 GLN B O 1
ATOM 4054 N N . LEU B 1 143 ? 35.109 48.984 23.246 1.00 14.64 143 LEU B N 1
ATOM 4055 C CA . LEU B 1 143 ? 34.376 47.903 22.561 1.00 15.24 143 LEU B CA 1
ATOM 4056 C C . LEU B 1 143 ? 34.020 48.296 21.135 1.00 15.36 143 LEU B C 1
ATOM 4057 O O . LEU B 1 143 ? 34.204 47.524 20.198 1.00 14.08 143 LEU B O 1
ATOM 4062 N N . GLN B 1 144 ? 33.535 49.518 20.947 1.00 14.89 144 GLN B N 1
ATOM 4063 C CA . GLN B 1 144 ? 33.223 50.046 19.602 1.00 14.17 144 GLN B CA 1
ATOM 4064 C C . GLN B 1 144 ? 34.468 50.125 18.748 1.00 15.55 144 GLN B C 1
ATOM 4065 O O . GLN B 1 144 ? 34.456 49.670 17.574 1.00 15.25 144 GLN B O 1
ATOM 4071 N N . LYS B 1 145 ? 35.564 50.685 19.272 1.00 16.31 145 LYS B N 1
ATOM 4072 C CA . LYS B 1 145 ? 36.808 50.736 18.487 1.00 13.94 145 LYS B CA 1
ATOM 4073 C C . LYS B 1 145 ? 37.291 49.340 18.117 1.00 14.97 145 LYS B C 1
ATOM 4074 O O . LYS B 1 145 ? 37.898 49.186 17.047 1.00 15.62 145 LYS B O 1
ATOM 4080 N N . SER B 1 146 ? 36.989 48.353 18.953 1.00 14.44 146 SER B N 1
ATOM 4081 C CA . SER B 1 146 ? 37.426 46.985 18.714 1.00 14.30 146 SER B CA 1
ATOM 4082 C C . SER B 1 146 ? 36.404 46.157 17.940 1.00 12.94 146 SER B C 1
ATOM 4083 O O . SER B 1 146 ? 36.503 44.927 17.916 1.00 13.59 146 SER B O 1
ATOM 4086 N N . TRP B 1 147 ? 35.465 46.802 17.214 1.00 13.64 147 TRP B N 1
ATOM 4087 C CA . TRP B 1 147 ? 34.494 46.016 16.420 1.00 12.55 147 TRP B CA 1
ATOM 4088 C C . TRP B 1 147 ? 35.203 44.959 15.564 1.00 13.20 147 TRP B C 1
ATOM 4089 O O . TRP B 1 147 ? 34.744 43.853 15.434 1.00 13.70 147 TRP B O 1
ATOM 4100 N N . TYR B 1 148 ? 36.336 45.359 14.994 1.00 13.53 148 TYR B N 1
ATOM 4101 C CA . TYR B 1 148 ? 36.964 44.493 13.982 1.00 13.32 148 TYR B CA 1
ATOM 4102 C C . TYR B 1 148 ? 37.657 43.308 14.697 1.00 14.48 148 TYR B C 1
ATOM 4103 O O . TYR B 1 148 ? 37.842 42.275 14.077 1.00 12.95 148 TYR B O 1
ATOM 4112 N N . VAL B 1 149 ? 38.018 43.462 15.969 1.00 12.51 149 VAL B N 1
ATOM 4113 C CA . VAL B 1 149 ? 38.550 42.333 16.753 1.00 11.08 149 VAL B CA 1
ATOM 4114 C C . VAL B 1 149 ? 37.501 41.205 16.834 1.00 12.38 149 VAL B C 1
ATOM 4115 O O . VAL B 1 149 ? 37.826 40.003 16.676 1.00 13.12 149 VAL B O 1
ATOM 4119 N N . PHE B 1 150 ? 36.245 41.588 17.056 1.00 12.17 150 PHE B N 1
ATOM 4120 C CA . PHE B 1 150 ? 35.162 40.629 17.046 1.00 12.58 150 PHE B CA 1
ATOM 4121 C C . PHE B 1 150 ? 34.911 40.052 15.657 1.00 11.76 150 PHE B C 1
ATOM 4122 O O . PHE B 1 150 ? 34.742 38.843 15.499 1.00 14.93 150 PHE B O 1
ATOM 4130 N N . PHE B 1 151 ? 34.938 40.910 14.627 1.00 13.00 151 PHE B N 1
ATOM 4131 C CA . PHE B 1 151 ? 34.816 40.426 13.226 1.00 13.86 151 PHE B CA 1
ATOM 4132 C C . PHE B 1 151 ? 35.879 39.361 12.953 1.00 13.98 151 PHE B C 1
ATOM 4133 O O . PHE B 1 151 ? 35.566 38.323 12.387 1.00 15.09 151 PHE B O 1
ATOM 4141 N N . PHE B 1 152 ? 37.127 39.636 13.351 1.00 12.67 152 PHE B N 1
ATOM 4142 C CA . PHE B 1 152 ? 38.235 38.741 13.016 1.00 12.53 152 PHE B CA 1
ATOM 4143 C C . PHE B 1 152 ? 38.144 37.399 13.706 1.00 15.41 152 PHE B C 1
ATOM 4144 O O . PHE B 1 152 ? 38.889 36.477 13.340 1.00 16.77 152 PHE B O 1
ATOM 4152 N N . GLN B 1 153 ? 37.247 37.228 14.702 1.00 15.52 153 GLN B N 1
ATOM 4153 C CA . GLN B 1 153 ? 37.093 35.922 15.356 1.00 14.98 153 GLN B CA 1
ATOM 4154 C C . GLN B 1 153 ? 36.521 34.848 14.422 1.00 20.61 153 GLN B C 1
ATOM 4155 O O . GLN B 1 153 ? 36.832 33.688 14.564 1.00 20.16 153 GLN B O 1
ATOM 4161 N N . VAL B 1 154 ? 35.656 35.262 13.505 1.00 18.01 154 VAL B N 1
ATOM 4162 C CA . VAL B 1 154 ? 34.979 34.334 12.606 1.00 21.91 154 VAL B CA 1
ATOM 4163 C C . VAL B 1 154 ? 36.003 33.697 11.637 1.00 18.98 154 VAL B C 1
ATOM 4164 O O . VAL B 1 154 ? 36.857 34.388 11.100 1.00 18.78 154 VAL B O 1
ATOM 4168 N N . ALA B 1 155 ? 35.871 32.378 11.412 1.00 21.87 155 ALA B N 1
ATOM 4169 C CA . ALA B 1 155 ? 36.669 31.693 10.384 1.00 21.50 155 ALA B CA 1
ATOM 4170 C C . ALA B 1 155 ? 36.363 32.159 8.977 1.00 24.50 155 ALA B C 1
ATOM 4171 O O . ALA B 1 155 ? 35.193 32.424 8.636 1.00 24.15 155 ALA B O 1
ATOM 4173 N N . ASN B 1 156 ? 37.421 32.254 8.163 1.00 21.10 156 ASN B N 1
ATOM 4174 C CA . ASN B 1 156 ? 37.350 32.385 6.695 1.00 19.35 156 ASN B CA 1
ATOM 4175 C C . ASN B 1 156 ? 36.858 33.682 6.104 1.00 17.79 156 ASN B C 1
ATOM 4176 O O . ASN B 1 156 ? 37.448 34.248 5.168 1.00 21.56 156 ASN B O 1
ATOM 4181 N N . ILE B 1 157 ? 35.756 34.213 6.657 1.00 19.64 157 ILE B N 1
ATOM 4182 C CA . ILE B 1 157 ? 35.133 35.391 6.110 1.00 19.81 157 ILE B CA 1
ATOM 4183 C C . ILE B 1 157 ? 36.061 36.608 6.193 1.00 17.92 157 ILE B C 1
ATOM 4184 O O . ILE B 1 157 ? 36.155 37.385 5.256 1.00 21.29 157 ILE B O 1
ATOM 4189 N N . PRO B 1 158 ? 36.743 36.822 7.369 1.00 19.20 158 PRO B N 1
ATOM 4190 C CA . PRO B 1 158 ? 37.594 38.003 7.395 1.00 17.86 158 PRO B CA 1
ATOM 4191 C C . PRO B 1 158 ? 38.730 37.963 6.378 1.00 18.56 158 PRO B C 1
ATOM 4192 O O . PRO B 1 158 ? 39.023 38.986 5.783 1.00 19.11 158 PRO B O 1
ATOM 4196 N N . GLU B 1 159 ? 39.321 36.783 6.182 1.00 19.61 159 GLU B N 1
ATOM 4197 C CA . GLU B 1 159 ? 40.362 36.621 5.150 1.00 20.30 159 GLU B CA 1
ATOM 4198 C C . GLU B 1 159 ? 39.838 37.058 3.764 1.00 18.15 159 GLU B C 1
ATOM 4199 O O . GLU B 1 159 ? 40.470 37.835 3.053 1.00 24.06 159 GLU B O 1
ATOM 4205 N N . LYS B 1 160 ? 38.626 36.614 3.450 1.00 21.61 160 LYS B N 1
ATOM 4206 C CA A LYS B 1 160 ? 37.989 36.929 2.168 0.60 21.46 160 LYS B CA 1
ATOM 4207 C CA B LYS B 1 160 ? 38.004 36.940 2.160 0.40 21.78 160 LYS B CA 1
ATOM 4208 C C . LYS B 1 160 ? 37.727 38.431 2.023 1.00 22.03 160 LYS B C 1
ATOM 4209 O O . LYS B 1 160 ? 38.053 39.075 1.014 1.00 22.32 160 LYS B O 1
ATOM 4220 N N . ILE B 1 161 ? 37.114 39.019 3.053 1.00 21.28 161 ILE B N 1
ATOM 4221 C CA . ILE B 1 161 ? 36.777 40.421 2.996 1.00 20.28 161 ILE B CA 1
ATOM 4222 C C . ILE B 1 161 ? 38.007 41.328 2.984 1.00 24.52 161 ILE B C 1
ATOM 4223 O O . ILE B 1 161 ? 38.056 42.328 2.292 1.00 24.22 161 ILE B O 1
ATOM 4228 N N . LEU B 1 162 ? 39.022 40.973 3.777 1.00 19.42 162 LEU B N 1
ATOM 4229 C CA . LEU B 1 162 ? 40.199 41.813 3.818 1.00 20.53 162 LEU B CA 1
ATOM 4230 C C . LEU B 1 162 ? 41.027 41.781 2.524 1.00 20.39 162 LEU B C 1
ATOM 4231 O O . LEU B 1 162 ? 41.609 42.803 2.169 1.00 23.19 162 LEU B O 1
ATOM 4236 N N . SER B 1 163 ? 41.000 40.625 1.863 1.00 21.89 163 SER B N 1
ATOM 4237 C CA A SER B 1 163 ? 41.808 40.424 0.644 0.60 28.19 163 SER B CA 1
ATOM 4238 C CA B SER B 1 163 ? 41.774 40.365 0.631 0.40 25.72 163 SER B CA 1
ATOM 4239 C C . SER B 1 163 ? 41.125 40.892 -0.633 1.00 27.69 163 SER B C 1
ATOM 4240 O O . SER B 1 163 ? 41.808 41.194 -1.622 1.00 25.19 163 SER B O 1
ATOM 4245 N N . ARG B 1 164 ? 39.798 40.957 -0.624 1.00 25.80 164 ARG B N 1
ATOM 4246 C CA . ARG B 1 164 ? 39.063 41.335 -1.855 1.00 30.30 164 ARG B CA 1
ATOM 4247 C C . ARG B 1 164 ? 39.490 42.690 -2.440 1.00 28.84 164 ARG B C 1
ATOM 4248 O O . ARG B 1 164 ? 39.876 43.606 -1.707 1.00 32.29 164 ARG B O 1
ATOM 4256 N N . ASN B 1 165 ? 39.428 42.791 -3.778 1.00 34.87 165 ASN B N 1
ATOM 4257 C CA A ASN B 1 165 ? 39.771 44.019 -4.507 0.55 35.94 165 ASN B CA 1
ATOM 4258 C CA B ASN B 1 165 ? 39.756 44.022 -4.504 0.45 34.96 165 ASN B CA 1
ATOM 4259 C C . ASN B 1 165 ? 41.145 44.558 -4.113 1.00 26.47 165 ASN B C 1
ATOM 4260 O O . ASN B 1 165 ? 41.280 45.700 -3.688 1.00 35.08 165 ASN B O 1
ATOM 4269 N N . GLU B 1 166 ? 42.147 43.704 -4.272 1.00 30.52 166 GLU B N 1
ATOM 4270 C CA . GLU B 1 166 ? 43.538 43.998 -3.900 1.00 42.58 166 GLU B CA 1
ATOM 4271 C C . GLU B 1 166 ? 43.648 44.632 -2.507 1.00 27.87 166 GLU B C 1
ATOM 4272 O O . GLU B 1 166 ? 44.203 45.739 -2.346 1.00 29.52 166 GLU B O 1
ATOM 4278 N N . PHE B 1 167 ? 43.073 43.943 -1.524 1.00 30.21 167 PHE B N 1
ATOM 4279 C CA . PHE B 1 167 ? 43.164 44.364 -0.121 1.00 23.28 167 PHE B CA 1
ATOM 4280 C C . PHE B 1 167 ? 42.604 45.753 0.167 1.00 26.10 167 PHE B C 1
ATOM 4281 O O . PHE B 1 167 ? 43.117 46.519 1.025 1.00 30.34 167 PHE B O 1
ATOM 4289 N N . ALA B 1 168 ? 41.514 46.097 -0.542 1.00 30.78 168 ALA B N 1
ATOM 4290 C CA . ALA B 1 168 ? 40.880 47.411 -0.361 1.00 32.13 168 ALA B CA 1
ATOM 4291 C C . ALA B 1 168 ? 40.552 47.736 1.096 1.00 38.28 168 ALA B C 1
ATOM 4292 O O . ALA B 1 168 ? 40.824 48.844 1.528 1.00 32.12 168 ALA B O 1
ATOM 4294 N N . PHE B 1 169 ? 40.024 46.769 1.856 1.00 40.75 169 PHE B N 1
ATOM 4295 C CA . PHE B 1 169 ? 39.732 46.920 3.305 1.00 33.50 169 PHE B CA 1
ATOM 4296 C C . PHE B 1 169 ? 40.929 47.333 4.117 1.00 41.01 169 PHE B C 1
ATOM 4297 O O . PHE B 1 169 ? 40.845 48.281 4.878 1.00 41.72 169 PHE B O 1
ATOM 4305 N N . LEU B 1 170 ? 42.031 46.605 3.971 1.00 28.42 170 LEU B N 1
ATOM 4306 C CA . LEU B 1 170 ? 43.244 46.878 4.728 1.00 31.55 170 LEU B CA 1
ATOM 4307 C C . LEU B 1 170 ? 43.832 48.244 4.423 1.00 37.21 170 LEU B C 1
ATOM 4308 O O . LEU B 1 170 ? 44.275 48.981 5.337 1.00 32.78 170 LEU B O 1
ATOM 4313 N N . LYS B 1 171 ? 43.807 48.604 3.133 1.00 33.41 171 LYS B N 1
ATOM 4314 C CA . LYS B 1 171 ? 44.257 49.921 2.702 1.00 32.80 171 LYS B CA 1
ATOM 4315 C C . LYS B 1 171 ? 43.423 51.002 3.359 1.00 25.08 171 LYS B C 1
ATOM 4316 O O . LYS B 1 171 ? 43.971 51.972 3.880 1.00 31.69 171 LYS B O 1
ATOM 4322 N N . ASN B 1 172 ? 42.108 50.770 3.366 1.00 31.49 172 ASN B N 1
ATOM 4323 C CA A ASN B 1 172 ? 41.147 51.685 3.992 0.60 32.17 172 ASN B CA 1
ATOM 4324 C CA B ASN B 1 172 ? 41.140 51.672 3.974 0.40 33.98 172 ASN B CA 1
ATOM 4325 C C . ASN B 1 172 ? 41.360 51.788 5.479 1.00 38.32 172 ASN B C 1
ATOM 4326 O O . ASN B 1 172 ? 41.356 52.881 5.995 1.00 43.21 172 ASN B O 1
ATOM 4335 N N . MET B 1 173 ? 41.561 50.653 6.162 1.00 35.41 173 MET B N 1
ATOM 4336 C CA . MET B 1 173 ? 41.781 50.597 7.623 1.00 36.30 173 MET B CA 1
ATOM 4337 C C . MET B 1 173 ? 42.932 51.485 8.008 1.00 41.20 173 MET B C 1
ATOM 4338 O O . MET B 1 173 ? 42.790 52.291 8.956 1.00 47.87 173 MET B O 1
ATOM 4343 N N . LEU B 1 174 ? 44.045 51.360 7.264 1.00 32.84 174 LEU B N 1
ATOM 4344 C CA . LEU B 1 174 ? 45.226 52.187 7.461 1.00 33.89 174 LEU B CA 1
ATOM 4345 C C . LEU B 1 174 ? 44.903 53.674 7.279 1.00 44.50 174 LEU B C 1
ATOM 4346 O O . LEU B 1 174 ? 45.081 54.477 8.199 1.00 47.41 174 LEU B O 1
ATOM 4351 N N . ILE B 1 175 ? 44.401 54.027 6.092 1.00 44.84 175 ILE B N 1
ATOM 4352 C CA . ILE B 1 175 ? 44.019 55.414 5.753 1.00 46.63 175 ILE B CA 1
ATOM 4353 C C . ILE B 1 175 ? 43.110 56.069 6.798 1.00 33.47 175 ILE B C 1
ATOM 4354 O O . ILE B 1 175 ? 43.371 57.195 7.236 1.00 45.97 175 ILE B O 1
ATOM 4359 N N . GLN B 1 176 ? 42.071 55.353 7.223 1.00 35.39 176 GLN B N 1
ATOM 4360 C CA . GLN B 1 176 ? 41.121 55.848 8.234 1.00 42.51 176 GLN B CA 1
ATOM 4361 C C . GLN B 1 176 ? 41.781 56.091 9.589 1.00 43.74 176 GLN B C 1
ATOM 4362 O O . GLN B 1 176 ? 41.256 56.838 10.428 1.00 36.32 176 GLN B O 1
ATOM 4368 N N . SER B 1 177 ? 42.938 55.460 9.794 1.00 41.31 177 SER B N 1
ATOM 4369 C CA . SER B 1 177 ? 43.677 55.581 11.053 1.00 37.25 177 SER B CA 1
ATOM 4370 C C . SER B 1 177 ? 44.712 56.673 11.044 1.00 42.50 177 SER B C 1
ATOM 4371 O O . SER B 1 177 ? 45.131 57.126 12.119 1.00 42.88 177 SER B O 1
ATOM 4374 N N . PHE B 1 178 ? 45.098 57.133 9.853 1.00 41.09 178 PHE B N 1
ATOM 4375 C CA . PHE B 1 178 ? 46.116 58.164 9.724 1.00 38.33 178 PHE B CA 1
ATOM 4376 C C . PHE B 1 178 ? 45.525 59.565 9.964 1.00 43.86 178 PHE B C 1
ATOM 4377 O O . PHE B 1 178 ? 44.377 59.821 9.584 1.00 55.34 178 PHE B O 1
ATOM 4385 N N . VAL B 1 179 ? 46.324 60.469 10.531 1.00 51.58 179 VAL B N 1
ATOM 4386 C CA . VAL B 1 179 ? 45.830 61.840 10.773 1.00 62.40 179 VAL B CA 1
ATOM 4387 C C . VAL B 1 179 ? 46.025 62.821 9.590 1.00 76.49 179 VAL B C 1
ATOM 4388 O O . VAL B 1 179 ? 45.458 63.895 9.606 1.00 80.79 179 VAL B O 1
ATOM 4392 N N . ARG B 1 180 ? 46.785 62.421 8.570 1.00 92.49 180 ARG B N 1
ATOM 4393 C CA . ARG B 1 180 ? 46.610 62.942 7.195 1.00 73.07 180 ARG B CA 1
ATOM 4394 C C . ARG B 1 180 ? 46.504 61.677 6.328 1.00 71.69 180 ARG B C 1
ATOM 4395 O O . ARG B 1 180 ? 47.297 60.749 6.515 1.00 67.63 180 ARG B O 1
ATOM 4403 N N . ARG B 1 181 ? 45.521 61.635 5.426 1.00 63.89 181 ARG B N 1
ATOM 4404 C CA . ARG B 1 181 ? 45.103 60.379 4.808 1.00 52.59 181 ARG B CA 1
ATOM 4405 C C . ARG B 1 181 ? 45.901 59.994 3.541 1.00 51.46 181 ARG B C 1
ATOM 4406 O O . ARG B 1 181 ? 45.571 58.994 2.873 1.00 47.70 181 ARG B O 1
ATOM 4414 N N . ASP B 1 182 ? 46.914 60.797 3.219 1.00 49.26 182 ASP B N 1
ATOM 4415 C CA . ASP B 1 182 ? 47.876 60.478 2.171 1.00 62.41 182 ASP B CA 1
ATOM 4416 C C . ASP B 1 182 ? 49.265 60.010 2.657 1.00 71.45 182 ASP B C 1
ATOM 4417 O O . ASP B 1 182 ? 50.238 60.140 1.920 1.00 79.84 182 ASP B O 1
ATOM 4422 N N . LEU B 1 183 ? 49.319 59.441 3.857 1.00 49.22 183 LEU B N 1
ATOM 4423 C CA . LEU B 1 183 ? 50.571 59.173 4.528 1.00 40.08 183 LEU B CA 1
ATOM 4424 C C . LEU B 1 183 ? 51.423 58.088 3.857 1.00 45.81 183 LEU B C 1
ATOM 4425 O O . LEU B 1 183 ? 52.635 58.109 3.988 1.00 44.69 183 LEU B O 1
ATOM 4430 N N . LEU B 1 184 ? 50.783 57.210 3.090 1.00 32.22 184 LEU B N 1
ATOM 4431 C CA . LEU B 1 184 ? 51.466 56.155 2.339 1.00 24.03 184 LEU B CA 1
ATOM 4432 C C . LEU B 1 184 ? 51.483 56.433 0.846 1.00 26.41 184 LEU B C 1
ATOM 4433 O O . LEU B 1 184 ? 50.479 56.911 0.261 1.00 27.85 184 LEU B O 1
ATOM 4438 N N . THR B 1 185 ? 52.606 56.112 0.224 1.00 23.23 185 THR B N 1
ATOM 4439 C CA . THR B 1 185 ? 52.753 56.405 -1.213 1.00 20.55 185 THR B CA 1
ATOM 4440 C C . THR B 1 185 ? 52.320 55.173 -1.983 1.00 23.84 185 THR B C 1
ATOM 4441 O O . THR B 1 185 ? 52.133 54.080 -1.428 1.00 20.61 185 THR B O 1
ATOM 4445 N N . GLU B 1 186 ? 52.114 55.337 -3.289 1.00 21.02 186 GLU B N 1
ATOM 4446 C CA . GLU B 1 186 ? 51.811 54.206 -4.135 1.00 20.83 186 GLU B CA 1
ATOM 4447 C C . GLU B 1 186 ? 52.924 53.164 -4.094 1.00 21.68 186 GLU B C 1
ATOM 4448 O O . GLU B 1 186 ? 52.639 51.980 -4.107 1.00 24.81 186 GLU B O 1
ATOM 4454 N N . GLU B 1 187 ? 54.179 53.594 -4.034 1.00 23.52 187 GLU B N 1
ATOM 4455 C CA A GLU B 1 187 ? 55.311 52.669 -3.871 0.60 24.48 187 GLU B CA 1
ATOM 4456 C CA B GLU B 1 187 ? 55.288 52.637 -3.892 0.40 23.39 187 GLU B CA 1
ATOM 4457 C C . GLU B 1 187 ? 55.167 51.866 -2.571 1.00 22.22 187 GLU B C 1
ATOM 4458 O O . GLU B 1 187 ? 55.322 50.637 -2.596 1.00 20.34 187 GLU B O 1
ATOM 4469 N N . ASP B 1 188 ? 54.859 52.561 -1.466 1.00 19.40 188 ASP B N 1
ATOM 4470 C CA . ASP B 1 188 ? 54.611 51.883 -0.163 1.00 17.98 188 ASP B CA 1
ATOM 4471 C C . ASP B 1 188 ? 53.521 50.842 -0.313 1.00 22.59 188 ASP B C 1
ATOM 4472 O O . ASP B 1 188 ? 53.653 49.699 0.152 1.00 21.33 188 ASP B O 1
ATOM 4477 N N . LEU B 1 189 ? 52.402 51.239 -0.951 1.00 18.83 189 LEU B N 1
ATOM 4478 C CA . LEU B 1 189 ? 51.257 50.326 -1.077 1.00 19.75 189 LEU B CA 1
ATOM 4479 C C . LEU B 1 189 ? 51.582 49.069 -1.886 1.00 18.90 189 LEU B C 1
ATOM 4480 O O . LEU B 1 189 ? 51.123 47.985 -1.533 1.00 22.78 189 LEU B O 1
ATOM 4485 N N . ARG B 1 190 ? 52.414 49.184 -2.933 1.00 20.52 190 ARG B N 1
ATOM 4486 C CA A ARG B 1 190 ? 52.825 48.009 -3.690 0.60 23.34 190 ARG B CA 1
ATOM 4487 C CA B ARG B 1 190 ? 52.850 48.018 -3.710 0.40 21.71 190 ARG B CA 1
ATOM 4488 C C . ARG B 1 190 ? 53.604 47.053 -2.794 1.00 20.07 190 ARG B C 1
ATOM 4489 O O . ARG B 1 190 ? 53.371 45.856 -2.822 1.00 23.07 190 ARG B O 1
ATOM 4504 N N . ILE B 1 191 ? 54.496 47.617 -1.989 1.00 20.05 191 ILE B N 1
ATOM 4505 C CA A ILE B 1 191 ? 55.308 46.823 -1.064 0.70 19.41 191 ILE B CA 1
ATOM 4506 C CA B ILE B 1 191 ? 55.314 46.874 -1.014 0.30 19.61 191 ILE B CA 1
ATOM 4507 C C . ILE B 1 191 ? 54.416 46.172 0.023 1.00 18.86 191 ILE B C 1
ATOM 4508 O O . ILE B 1 191 ? 54.583 44.995 0.341 1.00 18.71 191 ILE B O 1
ATOM 4517 N N . TYR B 1 192 ? 53.453 46.926 0.551 1.00 19.18 192 TYR B N 1
ATOM 4518 C CA . TYR B 1 192 ? 52.499 46.362 1.502 1.00 18.31 192 TYR B CA 1
ATOM 4519 C C . TYR B 1 192 ? 51.698 45.208 0.893 1.00 20.23 192 TYR B C 1
ATOM 4520 O O . TYR B 1 192 ? 51.560 44.149 1.499 1.00 17.85 192 TYR B O 1
ATOM 4529 N N . VAL B 1 193 ? 51.179 45.398 -0.318 1.00 19.17 193 VAL B N 1
ATOM 4530 C CA . VAL B 1 193 ? 50.415 44.329 -0.973 1.00 20.18 193 VAL B CA 1
ATOM 4531 C C . VAL B 1 193 ? 51.244 43.064 -1.183 1.00 20.65 193 VAL B C 1
ATOM 4532 O O . VAL B 1 193 ? 50.774 41.968 -0.967 1.00 20.02 193 VAL B O 1
ATOM 4536 N N . ASP B 1 194 ? 52.506 43.212 -1.559 1.00 20.74 194 ASP B N 1
ATOM 4537 C CA . ASP B 1 194 ? 53.399 42.058 -1.673 1.00 20.82 194 ASP B CA 1
ATOM 4538 C C . ASP B 1 194 ? 53.489 41.276 -0.362 1.00 18.28 194 ASP B C 1
ATOM 4539 O O . ASP B 1 194 ? 53.443 40.045 -0.357 1.00 19.61 194 ASP B O 1
ATOM 4544 N N . ALA B 1 195 ? 53.641 41.979 0.761 1.00 18.14 195 ALA B N 1
ATOM 4545 C CA . ALA B 1 195 ? 53.723 41.302 2.064 1.00 16.35 195 ALA B CA 1
ATOM 4546 C C . ALA B 1 195 ? 52.375 40.688 2.452 1.00 19.19 195 ALA B C 1
ATOM 4547 O O . ALA B 1 195 ? 52.311 39.576 2.967 1.00 17.47 195 ALA B O 1
ATOM 4549 N N . TRP B 1 196 ? 51.292 41.411 2.169 1.00 16.94 196 TRP B N 1
ATOM 4550 C CA . TRP B 1 196 ? 49.976 40.897 2.509 1.00 18.69 196 TRP B CA 1
ATOM 4551 C C . TRP B 1 196 ? 49.613 39.636 1.729 1.00 21.45 196 TRP B C 1
ATOM 4552 O O . TRP B 1 196 ? 48.864 38.800 2.210 1.00 21.32 196 TRP B O 1
ATOM 4563 N N . SER B 1 197 ? 50.167 39.523 0.518 1.00 19.64 197 SER B N 1
ATOM 4564 C CA A SER B 1 197 ? 49.829 38.458 -0.417 0.70 22.45 197 SER B CA 1
ATOM 4565 C CA B SER B 1 197 ? 49.785 38.433 -0.374 0.30 21.84 197 SER B CA 1
ATOM 4566 C C . SER B 1 197 ? 50.646 37.183 -0.201 1.00 20.12 197 SER B C 1
ATOM 4567 O O . SER B 1 197 ? 50.431 36.181 -0.876 1.00 24.63 197 SER B O 1
ATOM 4572 N N . LYS B 1 198 ? 51.604 37.211 0.732 1.00 18.34 198 LYS B N 1
ATOM 4573 C CA . LYS B 1 198 ? 52.410 36.005 1.034 1.00 17.58 198 LYS B CA 1
ATOM 4574 C C . LYS B 1 198 ? 51.486 34.903 1.491 1.00 20.99 198 LYS B C 1
ATOM 4575 O O . LYS B 1 198 ? 50.599 35.128 2.307 1.00 19.02 198 LYS B O 1
ATOM 4581 N N . SER B 1 199 ? 51.676 33.685 0.961 1.00 20.73 199 SER B N 1
ATOM 4582 C CA . SER B 1 199 ? 50.791 32.583 1.254 1.00 19.66 199 SER B CA 1
ATOM 4583 C C . SER B 1 199 ? 50.690 32.331 2.767 1.00 18.68 199 SER B C 1
ATOM 4584 O O . SER B 1 199 ? 51.712 32.160 3.452 1.00 20.03 199 SER B O 1
ATOM 4587 N N . GLY B 1 200 ? 49.463 32.350 3.276 1.00 20.90 200 GLY B N 1
ATOM 4588 C CA . GLY B 1 200 ? 49.160 32.102 4.674 1.00 18.94 200 GLY B CA 1
ATOM 4589 C C . GLY B 1 200 ? 49.322 33.316 5.602 1.00 17.39 200 GLY B C 1
ATOM 4590 O O . GLY B 1 200 ? 49.007 33.200 6.794 1.00 18.89 200 GLY B O 1
ATOM 4591 N N . ALA B 1 201 ? 49.826 34.423 5.082 1.00 14.94 201 ALA B N 1
ATOM 4592 C CA . ALA B 1 201 ? 50.160 35.582 5.962 1.00 13.82 201 ALA B CA 1
ATOM 4593 C C . ALA B 1 201 ? 48.889 36.186 6.591 1.00 17.58 201 ALA B C 1
ATOM 4594 O O . ALA B 1 201 ? 48.886 36.467 7.803 1.00 15.62 201 ALA B O 1
ATOM 4596 N N . LEU B 1 202 ? 47.829 36.336 5.816 1.00 15.58 202 LEU B N 1
ATOM 4597 C CA . LEU B 1 202 ? 46.632 36.998 6.375 1.00 16.71 202 LEU B CA 1
ATOM 4598 C C . LEU B 1 202 ? 45.993 36.130 7.443 1.00 15.77 202 LEU B C 1
ATOM 4599 O O . LEU B 1 202 ? 45.654 36.632 8.532 1.00 15.86 202 LEU B O 1
ATOM 4604 N N . THR B 1 203 ? 45.802 34.837 7.195 1.00 14.64 203 THR B N 1
ATOM 4605 C CA . THR B 1 203 ? 45.255 33.975 8.218 1.00 14.81 203 THR B CA 1
ATOM 4606 C C . THR B 1 203 ? 46.117 33.973 9.489 1.00 16.41 203 THR B C 1
ATOM 4607 O O . THR B 1 203 ? 45.586 34.019 10.601 1.00 14.63 203 THR B O 1
ATOM 4611 N N . SER B 1 204 ? 47.445 33.892 9.335 1.00 15.32 204 SER B N 1
ATOM 4612 C CA . SER B 1 204 ? 48.315 33.863 10.506 1.00 15.87 204 SER B CA 1
ATOM 4613 C C . SER B 1 204 ? 48.179 35.177 11.303 1.00 12.07 204 SER B C 1
ATOM 4614 O O . SER B 1 204 ? 48.105 35.114 12.523 1.00 13.87 204 SER B O 1
ATOM 4617 N N . ALA B 1 205 ? 48.135 36.310 10.605 1.00 14.09 205 ALA B N 1
ATOM 4618 C CA . ALA B 1 205 ? 47.975 37.625 11.295 1.00 12.15 205 ALA B CA 1
ATOM 4619 C C . ALA B 1 205 ? 46.666 37.648 12.026 1.00 12.87 205 ALA B C 1
ATOM 4620 O O . ALA B 1 205 ? 46.604 38.103 13.193 1.00 13.13 205 ALA B O 1
ATOM 4622 N N . LEU B 1 206 ? 45.583 37.186 11.393 1.00 13.59 206 LEU B N 1
ATOM 4623 C CA A LEU B 1 206 ? 44.283 37.171 12.080 0.70 12.91 206 LEU B CA 1
ATOM 4624 C CA B LEU B 1 206 ? 44.273 37.187 12.059 0.30 14.59 206 LEU B CA 1
ATOM 4625 C C . LEU B 1 206 ? 44.257 36.233 13.264 1.00 13.72 206 LEU B C 1
ATOM 4626 O O . LEU B 1 206 ? 43.544 36.452 14.261 1.00 13.38 206 LEU B O 1
ATOM 4635 N N . ASN B 1 207 ? 45.059 35.152 13.200 1.00 13.51 207 ASN B N 1
ATOM 4636 C CA . ASN B 1 207 ? 45.149 34.252 14.333 1.00 13.10 207 ASN B CA 1
ATOM 4637 C C . ASN B 1 207 ? 45.644 34.909 15.623 1.00 13.36 207 ASN B C 1
ATOM 4638 O O . ASN B 1 207 ? 45.393 34.414 16.717 1.00 14.57 207 ASN B O 1
ATOM 4643 N N . TYR B 1 208 ? 46.366 36.020 15.528 1.00 11.99 208 TYR B N 1
ATOM 4644 C CA . TYR B 1 208 ? 46.744 36.709 16.781 1.00 12.11 208 TYR B CA 1
ATOM 4645 C C . TYR B 1 208 ? 45.484 37.142 17.568 1.00 12.22 208 TYR B C 1
ATOM 4646 O O . TYR B 1 208 ? 45.467 37.074 18.793 1.00 11.90 208 TYR B O 1
ATOM 4655 N N . TYR B 1 209 ? 44.471 37.604 16.834 1.00 12.20 209 TYR B N 1
ATOM 4656 C CA . TYR B 1 209 ? 43.215 38.068 17.446 1.00 12.60 209 TYR B CA 1
ATOM 4657 C C . TYR B 1 209 ? 42.415 36.902 17.960 1.00 12.23 209 TYR B C 1
ATOM 4658 O O . TYR B 1 209 ? 41.821 37.016 19.044 1.00 13.87 209 TYR B O 1
ATOM 4667 N N . ARG B 1 210 ? 42.376 35.795 17.185 1.00 14.02 210 ARG B N 1
ATOM 4668 C CA . ARG B 1 210 ? 41.638 34.600 17.591 1.00 13.58 210 ARG B CA 1
ATOM 4669 C C . ARG B 1 210 ? 42.285 33.958 18.820 1.00 13.65 210 ARG B C 1
ATOM 4670 O O . ARG B 1 210 ? 41.574 33.443 19.720 1.00 16.37 210 ARG B O 1
ATOM 4678 N N . ALA B 1 211 ? 43.607 33.980 18.910 1.00 13.50 211 ALA B N 1
ATOM 4679 C CA . ALA B 1 211 ? 44.271 33.330 20.035 1.00 13.06 211 ALA B CA 1
ATOM 4680 C C . ALA B 1 211 ? 44.264 34.158 21.313 1.00 15.88 211 ALA B C 1
ATOM 4681 O O . ALA B 1 211 ? 44.216 33.604 22.453 1.00 16.74 211 ALA B O 1
ATOM 4683 N N . ASN B 1 212 ? 44.339 35.488 21.177 1.00 13.87 212 ASN B N 1
ATOM 4684 C CA . ASN B 1 212 ? 44.657 36.339 22.301 1.00 14.39 212 ASN B CA 1
ATOM 4685 C C . ASN B 1 212 ? 43.599 37.408 22.638 1.00 15.48 212 ASN B C 1
ATOM 4686 O O . ASN B 1 212 ? 43.692 38.055 23.667 1.00 17.18 212 ASN B O 1
ATOM 4691 N N . LEU B 1 213 ? 42.642 37.610 21.736 1.00 15.31 213 LEU B N 1
ATOM 4692 C CA . LEU B 1 213 ? 41.585 38.630 21.955 1.00 14.71 213 LEU B CA 1
ATOM 4693 C C . LEU B 1 213 ? 40.230 38.102 21.645 1.00 18.08 213 LEU B C 1
ATOM 4694 O O . LEU B 1 213 ? 39.339 38.868 21.246 1.00 20.31 213 LEU B O 1
ATOM 4699 N N . ASN B 1 214 ? 40.042 36.811 21.869 1.00 15.82 214 ASN B N 1
ATOM 4700 C CA . ASN B 1 214 ? 38.736 36.205 21.719 1.00 16.52 214 ASN B CA 1
ATOM 4701 C C . ASN B 1 214 ? 37.813 36.662 22.861 1.00 17.84 214 ASN B C 1
ATOM 4702 O O . ASN B 1 214 ? 38.262 37.297 23.830 1.00 17.95 214 ASN B O 1
ATOM 4707 N N . PRO B 1 215 ? 36.496 36.432 22.702 1.00 16.83 215 PRO B N 1
ATOM 4708 C CA . PRO B 1 215 ? 35.561 37.046 23.679 1.00 19.98 215 PRO B CA 1
ATOM 4709 C C . PRO B 1 215 ? 35.743 36.542 25.086 1.00 18.28 215 PRO B C 1
ATOM 4710 O O . PRO B 1 215 ? 35.500 37.310 26.020 1.00 19.64 215 PRO B O 1
ATOM 4714 N N . ASP B 1 216 ? 36.211 35.303 25.271 1.00 18.87 216 ASP B N 1
ATOM 4715 C CA . ASP B 1 216 ? 36.497 34.831 26.633 1.00 25.16 216 ASP B CA 1
ATOM 4716 C C . ASP B 1 216 ? 37.556 35.666 27.304 1.00 26.30 216 ASP B C 1
ATOM 4717 O O . ASP B 1 216 ? 37.438 36.001 28.490 1.00 24.68 216 ASP B O 1
ATOM 4722 N N . ILE B 1 217 ? 38.576 36.054 26.546 1.00 20.92 217 ILE B N 1
ATOM 4723 C CA . ILE B 1 217 ? 39.632 36.908 27.095 1.00 22.15 217 ILE B CA 1
ATOM 4724 C C . ILE B 1 217 ? 39.113 38.314 27.333 1.00 27.85 217 ILE B C 1
ATOM 4725 O O . ILE B 1 217 ? 39.304 38.880 28.408 1.00 30.64 217 ILE B O 1
ATOM 4730 N N . ILE B 1 218 ? 38.409 38.878 26.353 1.00 24.47 218 ILE B N 1
ATOM 4731 C CA . ILE B 1 218 ? 37.926 40.262 26.506 1.00 25.70 218 ILE B CA 1
ATOM 4732 C C . ILE B 1 218 ? 36.964 40.364 27.681 1.00 23.43 218 ILE B C 1
ATOM 4733 O O . ILE B 1 218 ? 37.055 41.290 28.491 1.00 38.76 218 ILE B O 1
ATOM 4738 N N . PHE B 1 219 ? 36.057 39.410 27.802 1.00 24.03 219 PHE B N 1
ATOM 4739 C CA . PHE B 1 219 ? 34.980 39.545 28.799 1.00 23.68 219 PHE B CA 1
ATOM 4740 C C . PHE B 1 219 ? 35.191 38.680 30.007 1.00 28.75 219 PHE B C 1
ATOM 4741 O O . PHE B 1 219 ? 34.224 38.431 30.752 1.00 36.68 219 PHE B O 1
ATOM 4749 N N . SER B 1 220 ? 36.430 38.237 30.235 1.00 45.47 220 SER B N 1
ATOM 4750 C CA . SER B 1 220 ? 36.785 37.503 31.456 1.00 50.54 220 SER B CA 1
ATOM 4751 C C . SER B 1 220 ? 36.358 38.248 32.708 1.00 32.28 220 SER B C 1
ATOM 4752 O O . SER B 1 220 ? 36.598 39.484 32.854 1.00 28.55 220 SER B O 1
ATOM 4755 N N . GLU B 1 221 ? 35.700 37.507 33.588 1.00 31.52 221 GLU B N 1
ATOM 4756 C CA A GLU B 1 221 ? 35.157 38.050 34.819 0.60 33.11 221 GLU B CA 1
ATOM 4757 C CA B GLU B 1 221 ? 35.165 38.111 34.801 0.40 33.52 221 GLU B CA 1
ATOM 4758 C C . GLU B 1 221 ? 36.301 38.436 35.767 1.00 28.72 221 GLU B C 1
ATOM 4759 O O . GLU B 1 221 ? 36.213 39.382 36.546 1.00 32.44 221 GLU B O 1
ATOM 4770 N N . LYS B 1 222 ? 37.364 37.651 35.696 1.00 25.96 222 LYS B N 1
ATOM 4771 C CA . LYS B 1 222 ? 38.479 37.778 36.644 1.00 26.22 222 LYS B CA 1
ATOM 4772 C C . LYS B 1 222 ? 39.677 38.392 35.963 1.00 25.85 222 LYS B C 1
ATOM 4773 O O . LYS B 1 222 ? 39.918 38.155 34.759 1.00 28.74 222 LYS B O 1
ATOM 4779 N N . THR B 1 223 ? 40.505 39.086 36.737 1.00 23.22 223 THR B N 1
ATOM 4780 C CA A THR B 1 223 ? 41.751 39.671 36.265 0.60 25.87 223 THR B CA 1
ATOM 4781 C CA B THR B 1 223 ? 41.728 39.651 36.169 0.40 23.77 223 THR B CA 1
ATOM 4782 C C . THR B 1 223 ? 42.813 38.578 36.061 1.00 28.77 223 THR B C 1
ATOM 4783 O O . THR B 1 223 ? 42.730 37.494 36.650 1.00 23.32 223 THR B O 1
ATOM 4790 N N . VAL B 1 224 ? 43.804 38.857 35.230 1.00 26.36 224 VAL B N 1
ATOM 4791 C CA A VAL B 1 224 ? 44.905 37.953 34.970 0.45 22.06 224 VAL B CA 1
ATOM 4792 C CA B VAL B 1 224 ? 44.914 37.936 34.999 0.55 23.29 224 VAL B CA 1
ATOM 4793 C C . VAL B 1 224 ? 46.081 38.235 35.942 1.00 20.37 224 VAL B C 1
ATOM 4794 O O . VAL B 1 224 ? 46.209 39.328 36.473 1.00 23.79 224 VAL B O 1
ATOM 4801 N N . VAL B 1 225 ? 46.949 37.253 36.120 1.00 20.31 225 VAL B N 1
ATOM 4802 C CA . VAL B 1 225 ? 48.195 37.465 36.834 1.00 19.75 225 VAL B CA 1
ATOM 4803 C C . VAL B 1 225 ? 49.201 37.841 35.752 1.00 20.62 225 VAL B C 1
ATOM 4804 O O . VAL B 1 225 ? 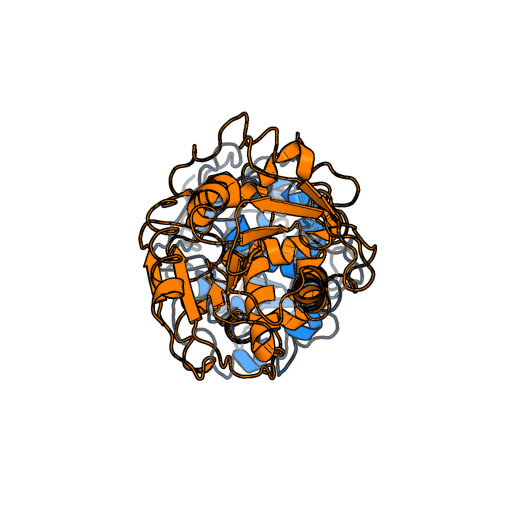49.340 37.160 34.721 1.00 25.02 225 VAL B O 1
ATOM 4808 N N . PHE B 1 226 ? 49.944 38.904 36.006 1.00 18.31 226 PHE B N 1
ATOM 4809 C CA . PHE B 1 226 ? 50.933 39.359 35.055 1.00 19.40 226 PHE B CA 1
ATOM 4810 C C . PHE B 1 226 ? 52.048 40.029 35.835 1.00 22.99 226 PHE B C 1
ATOM 4811 O O . PHE B 1 226 ? 51.765 40.967 36.575 1.00 23.26 226 PHE B O 1
ATOM 4819 N N . PRO B 1 227 ? 53.309 39.547 35.697 1.00 23.56 227 PRO B N 1
ATOM 4820 C CA . PRO B 1 227 ? 54.397 40.100 36.521 1.00 25.79 227 PRO B CA 1
ATOM 4821 C C . PRO B 1 227 ? 54.611 41.587 36.298 1.00 21.95 227 PRO B C 1
ATOM 4822 O O . PRO B 1 227 ? 54.373 42.108 35.185 1.00 20.21 227 PRO B O 1
ATOM 4826 N N . LYS B 1 228 ? 55.098 42.273 37.322 1.00 23.27 228 LYS B N 1
ATOM 4827 C CA . LYS B 1 228 ? 55.416 43.677 37.174 1.00 20.88 228 LYS B CA 1
ATOM 4828 C C . LYS B 1 228 ? 56.571 43.835 36.187 1.00 18.83 228 LYS B C 1
ATOM 4829 O O . LYS B 1 228 ? 57.466 42.943 36.078 1.00 24.19 228 LYS B O 1
ATOM 4835 N N . ILE B 1 229 ? 56.534 44.938 35.456 1.00 17.57 229 ILE B N 1
ATOM 4836 C CA . ILE B 1 229 ? 57.655 45.319 34.609 1.00 16.08 229 ILE B CA 1
ATOM 4837 C C . ILE B 1 229 ? 58.770 45.910 35.497 1.00 17.20 229 ILE B C 1
ATOM 4838 O O . ILE B 1 229 ? 58.543 46.842 36.286 1.00 18.93 229 ILE B O 1
ATOM 4843 N N . LYS B 1 230 ? 59.965 45.347 35.371 1.00 16.98 230 LYS B N 1
ATOM 4844 C CA . LYS B 1 230 ? 61.109 45.746 36.240 1.00 19.10 230 LYS B CA 1
ATOM 4845 C C . LYS B 1 230 ? 62.222 46.459 35.481 1.00 20.29 230 LYS B C 1
ATOM 4846 O O . LYS B 1 230 ? 63.344 46.532 35.951 1.00 23.82 230 LYS B O 1
ATOM 4852 N N . VAL B 1 231 ? 61.938 46.944 34.286 1.00 18.47 231 VAL B N 1
ATOM 4853 C CA . VAL B 1 231 ? 62.906 47.669 33.502 1.00 18.75 231 VAL B CA 1
ATOM 4854 C C . VAL B 1 231 ? 62.366 49.039 33.118 1.00 17.24 231 VAL B C 1
ATOM 4855 O O . VAL B 1 231 ? 61.140 49.222 33.009 1.00 17.42 231 VAL B O 1
ATOM 4859 N N . PRO B 1 232 ? 63.268 50.023 32.915 1.00 15.79 232 PRO B N 1
ATOM 4860 C CA . PRO B 1 232 ? 62.809 51.343 32.563 1.00 16.21 232 PRO B CA 1
ATOM 4861 C C . PRO B 1 232 ? 61.962 51.288 31.289 1.00 16.59 232 PRO B C 1
ATOM 4862 O O . PRO B 1 232 ? 62.317 50.580 30.346 1.00 17.17 232 PRO B O 1
ATOM 4866 N N . THR B 1 233 ? 60.853 52.001 31.286 1.00 17.18 233 THR B N 1
ATOM 4867 C CA . THR B 1 233 ? 59.839 51.910 30.240 1.00 15.46 233 THR B CA 1
ATOM 4868 C C . THR B 1 233 ? 59.442 53.273 29.743 1.00 18.09 233 THR B C 1
ATOM 4869 O O . THR B 1 233 ? 59.221 54.199 30.565 1.00 18.74 233 THR B O 1
ATOM 4873 N N . LEU B 1 234 ? 59.360 53.421 28.429 1.00 14.70 234 LEU B N 1
ATOM 4874 C CA . LEU B 1 234 ? 58.888 54.633 27.778 1.00 13.82 234 LEU B CA 1
ATOM 4875 C C . LEU B 1 234 ? 57.670 54.267 26.972 1.00 17.23 234 LEU B C 1
ATOM 4876 O O . LEU B 1 234 ? 57.739 53.370 26.145 1.00 16.82 234 LEU B O 1
ATOM 4881 N N . VAL B 1 235 ? 56.576 54.975 27.192 1.00 16.82 235 VAL B N 1
ATOM 4882 C CA . VAL B 1 235 ? 55.407 54.846 26.312 1.00 18.98 235 VAL B CA 1
ATOM 4883 C C . VAL B 1 235 ? 55.262 56.054 25.422 1.00 24.45 235 VAL B C 1
ATOM 4884 O O . VAL B 1 235 ? 55.312 57.179 25.937 1.00 22.84 235 VAL B O 1
ATOM 4888 N N . ILE B 1 236 ? 55.090 55.846 24.118 1.00 19.04 236 ILE B N 1
ATOM 4889 C CA . ILE B 1 236 ? 54.780 56.894 23.146 1.00 18.21 236 ILE B CA 1
ATOM 4890 C C . ILE B 1 236 ? 53.369 56.636 22.681 1.00 21.24 236 ILE B C 1
ATOM 4891 O O . ILE B 1 236 ? 53.031 55.512 22.265 1.00 20.90 236 ILE B O 1
ATOM 4896 N N . TRP B 1 237 ? 52.502 57.648 22.781 1.00 21.92 237 TRP B N 1
ATOM 4897 C CA . TRP B 1 237 ? 51.078 57.403 22.604 1.00 20.05 237 TRP B CA 1
ATOM 4898 C C . TRP B 1 237 ? 50.425 58.468 21.730 1.00 22.94 237 TRP B C 1
ATOM 4899 O O . TRP B 1 237 ? 50.289 59.623 22.165 1.00 24.83 237 TRP B O 1
ATOM 4910 N N . GLY B 1 238 ? 50.043 58.093 20.522 1.00 18.56 238 GLY B N 1
ATOM 4911 C CA . GLY B 1 238 ? 49.254 58.966 19.631 1.00 19.33 238 GLY B CA 1
ATOM 4912 C C . GLY B 1 238 ? 47.821 58.940 20.128 1.00 25.89 238 GLY B C 1
ATOM 4913 O O . GLY B 1 238 ? 47.182 57.901 20.117 1.00 21.64 238 GLY B O 1
ATOM 4914 N N . GLU B 1 239 ? 47.276 60.091 20.572 1.00 22.75 239 GLU B N 1
ATOM 4915 C CA . GLU B 1 239 ? 45.965 60.103 21.230 1.00 27.82 239 GLU B CA 1
ATOM 4916 C C . GLU B 1 239 ? 44.743 59.910 20.320 1.00 23.61 239 GLU B C 1
ATOM 4917 O O . GLU B 1 239 ? 43.706 59.426 20.799 1.00 29.64 239 GLU B O 1
ATOM 4923 N N . LYS B 1 240 ? 44.882 60.228 19.050 1.00 23.62 240 LYS B N 1
ATOM 4924 C CA . LYS B 1 240 ? 43.778 60.085 18.081 1.00 24.93 240 LYS B CA 1
ATOM 4925 C C . LYS B 1 240 ? 43.784 58.688 17.433 1.00 22.41 240 LYS B C 1
ATOM 4926 O O . LYS B 1 240 ? 43.562 58.511 16.223 1.00 29.31 240 LYS B O 1
ATOM 4932 N N . ASP B 1 241 ? 44.086 57.691 18.274 1.00 23.51 241 ASP B N 1
ATOM 4933 C CA . ASP B 1 241 ? 44.146 56.313 17.840 1.00 23.73 241 ASP B CA 1
ATOM 4934 C C . ASP B 1 241 ? 42.723 55.777 17.598 1.00 22.24 241 ASP B C 1
ATOM 4935 O O . ASP B 1 241 ? 41.932 55.670 18.521 1.00 21.81 241 ASP B O 1
ATOM 4940 N N . VAL B 1 242 ? 42.419 55.405 16.375 1.00 21.27 242 VAL B N 1
ATOM 4941 C CA A VAL B 1 242 ? 41.079 54.894 15.995 0.45 25.65 242 VAL B CA 1
ATOM 4942 C CA B VAL B 1 242 ? 41.055 54.934 16.125 0.55 23.92 242 VAL B CA 1
ATOM 4943 C C . VAL B 1 242 ? 40.793 53.492 16.577 1.00 24.67 242 VAL B C 1
ATOM 4944 O O . VAL B 1 242 ? 39.618 53.044 16.611 1.00 25.00 242 VAL B O 1
ATOM 4951 N N . ALA B 1 243 ? 41.855 52.783 16.971 1.00 21.35 243 ALA B N 1
ATOM 4952 C CA . ALA B 1 243 ? 41.730 51.408 17.461 1.00 20.98 243 ALA B CA 1
ATOM 4953 C C . ALA B 1 243 ? 41.789 51.273 18.985 1.00 18.70 243 ALA B C 1
ATOM 4954 O O . ALA B 1 243 ? 41.364 50.276 19.519 1.00 19.88 243 ALA B O 1
ATOM 4956 N N . ILE B 1 244 ? 42.393 52.235 19.672 1.00 18.48 244 ILE B N 1
ATOM 4957 C CA . ILE B 1 244 ? 42.639 52.119 21.116 1.00 19.67 244 ILE B CA 1
ATOM 4958 C C . ILE B 1 244 ? 42.183 53.380 21.822 1.00 19.57 244 ILE B C 1
ATOM 4959 O O . ILE B 1 244 ? 42.595 54.480 21.462 1.00 23.74 244 ILE B O 1
ATOM 4964 N N . SER B 1 245 ? 41.321 53.215 22.811 1.00 20.50 245 SER B N 1
ATOM 4965 C CA . SER B 1 245 ? 40.893 54.323 23.656 1.00 23.50 245 SER B CA 1
ATOM 4966 C C . SER B 1 245 ? 41.997 54.694 24.659 1.00 27.08 245 SER B C 1
ATOM 4967 O O . SER B 1 245 ? 42.693 53.814 25.193 1.00 23.59 245 SER B O 1
ATOM 4970 N N . LYS B 1 246 ? 42.118 55.995 24.915 1.00 30.38 246 LYS B N 1
ATOM 4971 C CA . LYS B 1 246 ? 42.974 56.477 26.004 1.00 34.50 246 LYS B CA 1
ATOM 4972 C C . LYS B 1 246 ? 42.679 55.823 27.371 1.00 30.89 246 LYS B C 1
ATOM 4973 O O . LYS B 1 246 ? 43.601 55.703 28.196 1.00 34.26 246 LYS B O 1
ATOM 4979 N N . ASP B 1 247 ? 41.436 55.349 27.577 1.00 31.40 247 ASP B N 1
ATOM 4980 C CA . ASP B 1 247 ? 41.029 54.509 28.744 1.00 30.69 247 ASP B CA 1
ATOM 4981 C C . ASP B 1 247 ? 42.016 53.373 29.007 1.00 35.32 247 ASP B C 1
ATOM 4982 O O . ASP B 1 247 ? 42.154 52.916 30.144 1.00 30.28 247 ASP B O 1
ATOM 4987 N N . LEU B 1 248 ? 42.653 52.871 27.946 1.00 24.55 248 LEU B N 1
ATOM 4988 C CA . LEU B 1 248 ? 43.513 51.726 28.104 1.00 20.51 248 LEU B CA 1
ATOM 4989 C C . LEU B 1 248 ? 44.983 52.047 28.431 1.00 20.51 248 LEU B C 1
ATOM 4990 O O . LEU B 1 248 ? 45.714 51.134 28.813 1.00 21.16 248 LEU B O 1
ATOM 4995 N N . ILE B 1 249 ? 45.382 53.317 28.349 1.00 22.91 249 ILE B N 1
ATOM 4996 C CA . ILE B 1 249 ? 46.794 53.650 28.646 1.00 21.42 249 ILE B CA 1
ATOM 4997 C C . ILE B 1 249 ? 46.985 54.425 29.936 1.00 24.16 249 ILE B C 1
ATOM 4998 O O . ILE B 1 249 ? 48.113 54.613 30.402 1.00 25.39 249 ILE B O 1
ATOM 5003 N N . VAL B 1 250 ? 45.886 54.840 30.548 1.00 25.29 250 VAL B N 1
ATOM 5004 C CA . VAL B 1 250 ? 45.995 55.496 31.851 1.00 22.31 250 VAL B CA 1
ATOM 5005 C C . VAL B 1 250 ? 46.605 54.588 32.920 1.00 23.74 250 VAL B C 1
ATOM 5006 O O . VAL B 1 250 ? 46.347 53.364 32.957 1.00 19.60 250 VAL B O 1
ATOM 5010 N N . ASN B 1 251 ? 47.446 55.179 33.772 1.00 22.54 251 ASN B N 1
ATOM 5011 C CA A ASN B 1 251 ? 48.049 54.465 34.843 0.70 20.64 251 ASN B CA 1
ATOM 5012 C CA B ASN B 1 251 ? 48.125 54.483 34.870 0.30 24.12 251 ASN B CA 1
ATOM 5013 C C . ASN B 1 251 ? 48.791 53.156 34.506 1.00 24.43 251 ASN B C 1
ATOM 5014 O O . ASN B 1 251 ? 48.370 52.074 34.917 1.00 23.80 251 ASN B O 1
ATOM 5023 N N . MET B 1 252 ? 49.906 53.254 33.798 1.00 25.09 252 MET B N 1
ATOM 5024 C CA . MET B 1 252 ? 50.734 52.045 33.589 1.00 20.64 252 MET B CA 1
ATOM 5025 C C . MET B 1 252 ? 51.666 51.772 34.736 1.00 23.47 252 MET B C 1
ATOM 5026 O O . MET B 1 252 ? 52.089 50.637 34.926 1.00 23.89 252 MET B O 1
ATOM 5031 N N . GLU B 1 253 ? 51.906 52.790 35.592 1.00 26.52 253 GLU B N 1
ATOM 5032 C CA . GLU B 1 253 ? 52.779 52.659 36.749 1.00 27.87 253 GLU B CA 1
ATOM 5033 C C . GLU B 1 253 ? 52.388 51.591 37.741 1.00 26.24 253 GLU B C 1
ATOM 5034 O O . GLU B 1 253 ? 53.260 51.032 38.381 1.00 35.35 253 GLU B O 1
ATOM 5040 N N . ASP B 1 254 ? 51.088 51.290 37.877 1.00 25.86 254 ASP B N 1
ATOM 5041 C CA . ASP B 1 254 ? 50.697 50.169 38.692 1.00 29.31 254 ASP B CA 1
ATOM 5042 C C . ASP B 1 254 ? 51.297 48.858 38.195 1.00 25.59 254 ASP B C 1
ATOM 5043 O O . ASP B 1 254 ? 51.638 48.001 38.998 1.00 32.78 254 ASP B O 1
ATOM 5048 N N . PHE B 1 255 ? 51.560 48.785 36.889 1.00 25.33 255 PHE B N 1
ATOM 5049 C CA . PHE B 1 255 ? 52.128 47.598 36.265 1.00 24.14 255 PHE B CA 1
ATOM 5050 C C . PHE B 1 255 ? 53.646 47.628 36.190 1.00 24.75 255 PHE B C 1
ATOM 5051 O O . PHE B 1 255 ? 54.250 46.629 35.787 1.00 24.31 255 PHE B O 1
ATOM 5059 N N . ILE B 1 256 ? 54.272 48.763 36.538 1.00 21.63 256 ILE B N 1
ATOM 5060 C CA . ILE B 1 256 ? 55.703 48.991 36.340 1.00 19.95 256 ILE B CA 1
ATOM 5061 C C . ILE B 1 256 ? 56.373 49.351 37.672 1.00 26.06 256 ILE B C 1
ATOM 5062 O O . ILE B 1 256 ? 55.971 50.318 38.323 1.00 34.91 256 ILE B O 1
ATOM 5067 N N . GLU B 1 257 ? 57.367 48.553 38.053 1.00 23.04 257 GLU B N 1
ATOM 5068 C CA A GLU B 1 257 ? 58.225 48.773 39.227 0.60 23.41 257 GLU B CA 1
ATOM 5069 C CA B GLU B 1 257 ? 58.207 48.845 39.244 0.40 20.97 257 GLU B CA 1
ATOM 5070 C C . GLU B 1 257 ? 59.604 49.200 38.772 1.00 19.78 257 GLU B C 1
ATOM 5071 O O . GLU B 1 257 ? 60.587 48.442 38.951 1.00 26.03 257 GLU B O 1
ATOM 5082 N N . ALA B 1 258 ? 59.684 50.343 38.144 1.00 22.46 258 ALA B N 1
ATOM 5083 C CA . ALA B 1 258 ? 60.876 50.784 37.438 1.00 19.12 258 ALA B CA 1
ATOM 5084 C C . ALA B 1 258 ? 60.539 52.171 36.940 1.00 18.09 258 ALA B C 1
ATOM 5085 O O . ALA B 1 258 ? 59.359 52.546 36.929 1.00 24.20 258 ALA B O 1
ATOM 5087 N N . PRO B 1 259 ? 61.548 52.942 36.514 1.00 18.51 259 PRO B N 1
ATOM 5088 C CA . PRO B 1 259 ? 61.264 54.254 35.961 1.00 19.77 259 PRO B CA 1
ATOM 5089 C C . PRO B 1 259 ? 60.329 54.150 34.762 1.00 22.09 259 PRO B C 1
ATOM 5090 O O . PRO B 1 259 ? 60.490 53.248 33.926 1.00 20.48 259 PRO B O 1
ATOM 5094 N N . TYR B 1 260 ? 59.381 55.067 34.675 1.00 20.03 260 TYR B N 1
ATOM 5095 C CA . TYR B 1 260 ? 58.384 55.102 33.629 1.00 22.62 260 TYR B CA 1
ATOM 5096 C C . TYR B 1 260 ? 58.161 56.496 33.151 1.00 21.75 260 TYR B C 1
ATOM 5097 O O . TYR B 1 260 ? 58.025 57.429 33.980 1.00 25.82 260 TYR B O 1
ATOM 5106 N N . SER B 1 261 ? 58.082 56.649 31.835 1.00 19.75 261 SER B N 1
ATOM 5107 C CA A SER B 1 261 ? 57.797 57.929 31.211 0.65 23.28 261 SER B CA 1
ATOM 5108 C CA B SER B 1 261 ? 57.809 57.924 31.207 0.35 22.77 261 SER B CA 1
ATOM 5109 C C . SER B 1 261 ? 56.772 57.723 30.107 1.00 28.31 261 SER B C 1
ATOM 5110 O O . SER B 1 261 ? 56.800 56.719 29.389 1.00 20.38 261 SER B O 1
ATOM 5115 N N . ILE B 1 262 ? 55.841 58.653 29.980 1.00 24.17 262 ILE B N 1
ATOM 5116 C CA . ILE B 1 262 ? 54.886 58.640 28.873 1.00 24.22 262 ILE B CA 1
ATOM 5117 C C . ILE B 1 262 ? 54.950 59.953 28.082 1.00 31.22 262 ILE B C 1
ATOM 5118 O O . ILE B 1 262 ? 54.944 61.063 28.655 1.00 31.51 262 ILE B O 1
ATOM 5123 N N . LYS B 1 263 ? 55.033 59.819 26.763 1.00 26.11 263 LYS B N 1
ATOM 5124 C CA . LYS B 1 263 ? 55.026 60.959 25.850 1.00 25.11 263 LYS B CA 1
ATOM 5125 C C . LYS B 1 263 ? 53.772 60.859 25.023 1.00 31.63 263 LYS B C 1
ATOM 5126 O O . LYS B 1 263 ? 53.653 59.957 24.165 1.00 22.67 263 LYS B O 1
ATOM 5132 N N . TYR B 1 264 ? 52.827 61.777 25.280 1.00 26.84 264 TYR B N 1
ATOM 5133 C CA . TYR B 1 264 ? 51.599 61.826 24.511 1.00 28.33 264 TYR B CA 1
ATOM 5134 C C . TYR B 1 264 ? 51.796 62.673 23.279 1.00 26.98 264 TYR B C 1
ATOM 5135 O O . TYR B 1 264 ? 52.456 63.748 23.330 1.00 33.63 264 TYR B O 1
ATOM 5144 N N . PHE B 1 265 ? 51.221 62.219 22.164 1.00 28.28 265 PHE B N 1
ATOM 5145 C CA . PHE B 1 265 ? 51.173 62.976 20.925 1.00 26.64 265 PHE B CA 1
ATOM 5146 C C . PHE B 1 265 ? 49.686 63.260 20.675 1.00 38.55 265 PHE B C 1
ATOM 5147 O O . PHE B 1 265 ? 48.972 62.435 20.087 1.00 31.41 265 PHE B O 1
ATOM 5155 N N . PRO B 1 266 ? 49.194 64.427 21.140 1.00 38.20 266 PRO B N 1
ATOM 5156 C CA . PRO B 1 266 ? 47.750 64.692 21.088 1.00 35.59 266 PRO B CA 1
ATOM 5157 C C . PRO B 1 266 ? 47.133 64.721 19.714 1.00 28.16 266 PRO B C 1
ATOM 5158 O O . PRO B 1 266 ? 45.936 64.470 19.587 1.00 31.79 266 PRO B O 1
ATOM 5162 N N . GLU B 1 267 ? 47.931 65.005 18.707 1.00 27.53 267 GLU B N 1
ATOM 5163 C CA . GLU B 1 267 ? 47.457 65.147 17.337 1.00 35.27 267 GLU B CA 1
ATOM 5164 C C . GLU B 1 267 ? 47.949 64.043 16.405 1.00 42.08 267 GLU B C 1
ATOM 5165 O O . GLU B 1 267 ? 47.924 64.197 15.187 1.00 32.09 267 GLU B O 1
ATOM 5171 N N . CYS B 1 268 ? 48.407 62.926 16.978 1.00 30.77 268 CYS B N 1
ATOM 5172 C CA . CYS B 1 268 ? 48.775 61.753 16.170 1.00 31.00 268 CYS B CA 1
ATOM 5173 C C . CYS B 1 268 ? 47.845 60.618 16.498 1.00 21.86 268 CYS B C 1
ATOM 5174 O O . CYS B 1 268 ? 47.232 60.610 17.560 1.00 23.06 268 CYS B O 1
ATOM 5177 N N . GLY B 1 269 ? 47.776 59.663 15.574 1.00 27.02 269 GLY B N 1
ATOM 5178 C CA . GLY B 1 269 ? 46.970 58.468 15.748 1.00 23.92 269 GLY B CA 1
ATOM 5179 C C . GLY B 1 269 ? 47.851 57.240 15.968 1.00 20.62 269 GLY B C 1
ATOM 5180 O O . GLY B 1 269 ? 48.957 57.300 16.550 1.00 20.80 269 GLY B O 1
ATOM 5181 N N . HIS B 1 270 ? 47.283 56.116 15.537 1.00 20.93 270 HIS B N 1
ATOM 5182 C CA . HIS B 1 270 ? 47.865 54.813 15.925 1.00 21.20 270 HIS B CA 1
ATOM 5183 C C . HIS B 1 270 ? 49.288 54.663 15.377 1.00 19.28 270 HIS B C 1
ATOM 5184 O O . HIS B 1 270 ? 50.155 54.089 16.051 1.00 17.55 270 HIS B O 1
ATOM 5191 N N . TRP B 1 271 ? 49.529 55.148 14.162 1.00 19.51 271 TRP B N 1
ATOM 5192 C CA . TRP B 1 271 ? 50.826 55.060 13.491 1.00 21.08 271 TRP B CA 1
ATOM 5193 C C . TRP B 1 271 ? 51.703 56.276 13.762 1.00 19.80 271 TRP B C 1
ATOM 5194 O O . TRP B 1 271 ? 52.204 56.922 12.840 1.00 22.32 271 TRP B O 1
ATOM 5205 N N . VAL B 1 272 ? 51.919 56.535 15.048 1.00 19.33 272 VAL B N 1
ATOM 5206 C CA . VAL B 1 272 ? 52.704 57.662 15.518 1.00 21.25 272 VAL B CA 1
ATOM 5207 C C . VAL B 1 272 ? 54.114 57.708 14.894 1.00 24.10 272 VAL B C 1
ATOM 5208 O O . VAL B 1 272 ? 54.633 58.771 14.573 1.00 24.90 272 VAL B O 1
ATOM 5212 N N . GLN B 1 273 ? 54.712 56.542 14.660 1.00 20.65 273 GLN B N 1
ATOM 5213 C CA . GLN B 1 273 ? 56.061 56.499 14.104 1.00 21.04 273 GLN B CA 1
ATOM 5214 C C . GLN B 1 273 ? 56.125 56.908 12.631 1.00 22.97 273 GLN B C 1
ATOM 5215 O O . GLN B 1 273 ? 57.212 57.203 12.118 1.00 23.41 273 GLN B O 1
ATOM 5221 N N . LEU B 1 274 ? 54.972 56.890 11.953 1.00 21.32 274 LEU B N 1
ATOM 5222 C CA . LEU B 1 274 ? 54.882 57.368 10.567 1.00 20.15 274 LEU B CA 1
ATOM 5223 C C . LEU B 1 274 ? 54.505 58.836 10.510 1.00 24.68 274 LEU B C 1
ATOM 5224 O O . LEU B 1 274 ? 54.889 59.523 9.555 1.00 30.11 274 LEU B O 1
ATOM 5229 N N . GLU B 1 275 ? 53.822 59.316 11.536 1.00 25.52 275 GLU B N 1
ATOM 5230 C CA . GLU B 1 275 ? 53.261 60.688 11.537 1.00 25.64 275 GLU B CA 1
ATOM 5231 C C . GLU B 1 275 ? 54.221 61.727 12.077 1.00 29.73 275 GLU B C 1
ATOM 5232 O O . GLU B 1 275 ? 54.238 62.869 11.585 1.00 33.73 275 GLU B O 1
ATOM 5238 N N . GLU B 1 276 ? 55.003 61.357 13.092 1.00 25.98 276 GLU B N 1
ATOM 5239 C CA . GLU B 1 276 ? 56.064 62.215 13.625 1.00 26.70 276 GLU B CA 1
ATOM 5240 C C . GLU B 1 276 ? 57.358 61.400 13.694 1.00 21.81 276 GLU B C 1
ATOM 5241 O O . GLU B 1 276 ? 57.865 61.133 14.788 1.00 28.01 276 GLU B O 1
ATOM 5247 N N . PRO B 1 277 ? 57.906 61.030 12.517 1.00 24.25 277 PRO B N 1
ATOM 5248 C CA . PRO B 1 277 ? 59.038 60.097 12.578 1.00 27.22 277 PRO B CA 1
ATOM 5249 C C . PRO B 1 277 ? 60.273 60.620 13.288 1.00 35.31 277 PRO B C 1
ATOM 5250 O O . PRO B 1 277 ? 60.928 59.855 14.002 1.00 28.10 277 PRO B O 1
ATOM 5254 N N . GLU B 1 278 ? 60.580 61.907 13.132 1.00 32.07 278 GLU B N 1
ATOM 5255 C CA A GLU B 1 278 ? 61.748 62.490 13.800 0.60 31.96 278 GLU B CA 1
ATOM 5256 C CA B GLU B 1 278 ? 61.753 62.475 13.807 0.40 32.77 278 GLU B CA 1
ATOM 5257 C C . GLU B 1 278 ? 61.564 62.638 15.314 1.00 30.30 278 GLU B C 1
ATOM 5258 O O . GLU B 1 278 ? 62.463 62.321 16.077 1.00 30.26 278 GLU B O 1
ATOM 5269 N N . LEU B 1 279 ? 60.402 63.135 15.754 1.00 27.90 279 LEU B N 1
ATOM 5270 C CA . LEU B 1 279 ? 60.147 63.263 17.191 1.00 25.12 279 LEU B CA 1
ATOM 5271 C C . LEU B 1 279 ? 60.156 61.890 17.891 1.00 22.70 279 LEU B C 1
ATOM 5272 O O . LEU B 1 279 ? 60.689 61.755 18.971 1.00 26.77 279 LEU B O 1
ATOM 5277 N N . VAL B 1 280 ? 59.573 60.898 17.230 1.00 27.52 280 VAL B N 1
ATOM 5278 C CA . VAL B 1 280 ? 59.579 59.518 17.768 1.00 27.94 280 VAL B CA 1
ATOM 5279 C C . VAL B 1 280 ? 61.011 58.989 17.899 1.00 24.87 280 VAL B C 1
ATOM 5280 O O . VAL B 1 280 ? 61.405 58.463 18.960 1.00 23.99 280 VAL B O 1
ATOM 5284 N N . ARG B 1 281 ? 61.801 59.178 16.843 1.00 28.39 281 ARG B N 1
ATOM 5285 C CA A ARG B 1 281 ? 63.194 58.749 16.856 0.60 27.11 281 ARG B CA 1
ATOM 5286 C CA B ARG B 1 281 ? 63.219 58.780 16.824 0.40 29.06 281 ARG B CA 1
ATOM 5287 C C . ARG B 1 281 ? 63.964 59.445 17.984 1.00 29.78 281 ARG B C 1
ATOM 5288 O O . ARG B 1 281 ? 64.699 58.781 18.731 1.00 26.77 281 ARG B O 1
ATOM 5303 N N . LYS B 1 282 ? 63.752 60.771 18.116 1.00 29.05 282 LYS B N 1
ATOM 5304 C CA A LYS B 1 282 ? 64.435 61.544 19.134 0.45 32.50 282 LYS B CA 1
ATOM 5305 C CA B LYS B 1 282 ? 64.383 61.604 19.144 0.55 33.07 282 LYS B CA 1
ATOM 5306 C C . LYS B 1 282 ? 64.097 61.059 20.545 1.00 24.72 282 LYS B C 1
ATOM 5307 O O . LYS B 1 282 ? 64.995 60.917 21.371 1.00 28.16 282 LYS B O 1
ATOM 5318 N N . HIS B 1 283 ? 62.820 60.764 20.805 1.00 30.66 283 HIS B N 1
ATOM 5319 C CA . HIS B 1 283 ? 62.435 60.304 22.127 1.00 28.87 283 HIS B CA 1
ATOM 5320 C C . HIS B 1 283 ? 63.058 58.958 22.428 1.00 24.04 283 HIS B C 1
ATOM 5321 O O . HIS B 1 283 ? 63.493 58.727 23.566 1.00 25.36 283 HIS B O 1
ATOM 5328 N N . ILE B 1 284 ? 63.102 58.085 21.416 1.00 26.07 284 ILE B N 1
ATOM 5329 C CA . ILE B 1 284 ? 63.703 56.767 21.603 1.00 22.22 284 ILE B CA 1
ATOM 5330 C C . ILE B 1 284 ? 65.202 56.872 21.942 1.00 23.02 284 ILE B C 1
ATOM 5331 O O . ILE B 1 284 ? 65.692 56.298 22.946 1.00 23.51 284 ILE B O 1
ATOM 5336 N N . GLU B 1 285 ? 65.916 57.631 21.103 1.00 28.05 285 GLU B N 1
ATOM 5337 C CA A GLU B 1 285 ? 67.356 57.822 21.288 0.60 29.47 285 GLU B CA 1
ATOM 5338 C CA B GLU B 1 285 ? 67.355 57.828 21.273 0.40 27.48 285 GLU B CA 1
ATOM 5339 C C . GLU B 1 285 ? 67.702 58.427 22.640 1.00 27.50 285 GLU B C 1
ATOM 5340 O O . GLU B 1 285 ? 68.616 57.958 23.298 1.00 26.20 285 GLU B O 1
ATOM 5351 N N . GLU B 1 286 ? 66.960 59.457 23.034 1.00 24.40 286 GLU B N 1
ATOM 5352 C CA . GLU B 1 286 ? 67.182 60.126 24.326 1.00 25.76 286 GLU B CA 1
ATOM 5353 C C . GLU B 1 286 ? 66.948 59.183 25.494 1.00 25.94 286 GLU B C 1
ATOM 5354 O O . GLU B 1 286 ? 67.759 59.124 26.434 1.00 28.79 286 GLU B O 1
ATOM 5360 N N . PHE B 1 287 ? 65.852 58.418 25.417 1.00 26.36 287 PHE B N 1
ATOM 5361 C CA . PHE B 1 287 ? 65.510 57.495 26.496 1.00 23.91 287 PHE B CA 1
ATOM 5362 C C . PHE B 1 287 ? 66.557 56.410 26.639 1.00 20.73 287 PHE B C 1
ATOM 5363 O O . PHE B 1 287 ? 66.935 56.037 27.765 1.00 27.90 287 PHE B O 1
ATOM 5371 N N . ILE B 1 288 ? 67.046 55.893 25.505 1.00 23.92 288 ILE B N 1
ATOM 5372 C CA . ILE B 1 288 ? 68.075 54.874 25.546 1.00 24.95 288 ILE B CA 1
ATOM 5373 C C . ILE B 1 288 ? 69.466 55.412 26.030 1.00 37.31 288 ILE B C 1
ATOM 5374 O O . ILE B 1 288 ? 70.134 54.747 26.842 1.00 36.12 288 ILE B O 1
ATOM 5379 N N . LEU B 1 289 ? 69.875 56.580 25.525 1.00 31.86 289 LEU B N 1
ATOM 5380 C CA . LEU B 1 289 ? 71.135 57.159 25.990 1.00 34.63 289 LEU B CA 1
ATOM 5381 C C . LEU B 1 289 ? 71.132 57.663 27.439 1.00 52.74 289 LEU B C 1
ATOM 5382 O O . LEU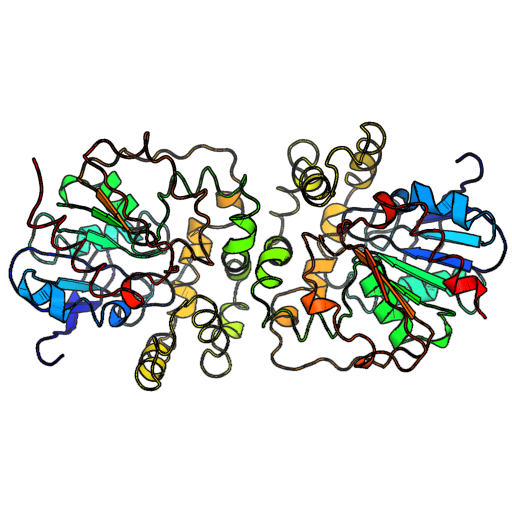 B 1 289 ? 72.198 57.868 28.014 1.00 47.58 289 LEU B O 1
ATOM 5387 N N . LYS B 1 290 ? 69.942 57.813 28.025 1.00 50.88 290 LYS B N 1
ATOM 5388 C CA . LYS B 1 290 ? 69.762 58.422 29.352 1.00 71.32 290 LYS B CA 1
ATOM 5389 C C . LYS B 1 290 ? 70.656 57.902 30.488 1.00 90.74 290 LYS B C 1
ATOM 5390 O O . LYS B 1 290 ? 71.137 58.700 31.281 1.00 114.85 290 LYS B O 1
ATOM 5396 N N . SER B 1 291 ? 70.877 56.586 30.556 1.00 100.85 291 SER B N 1
ATOM 5397 C CA . SER B 1 291 ? 71.696 55.982 31.625 1.00 117.24 291 SER B CA 1
ATOM 5398 C C . SER B 1 291 ? 73.125 55.636 31.179 1.00 118.58 291 SER B C 1
ATOM 5399 O O . SER B 1 291 ? 73.398 54.551 30.655 1.00 104.88 291 SER B O 1
#

CATH classification: 3.40.50.1820

Secondary structure (DSSP, 8-state):
--S-EEEEEEETTEEEEEEEE--SEEEEEE--TT--GGGGTTHHHHHTTTEEEEEEPPTTSTTS---SSGGGG-HHHHHHHHHHHHHHTT-S-EEEEEETHHHHHHHHHHHH-GGGEEEEEEES---HHHHHHHGGG-HHHHHHTHHHHHTTSSSHHHHHHHHHHHHHHHHHHHHH-SSS-SS-HHHHHHHHHHHTSTTHHHHHHHHHHHHS-HHHHH--PPPP-PPB-S-EEEEEETT-SS--GGGTS--TTTB-S-EEEEEETT--TTHHHHSHHHHHHHHHHHHHS---/--S-EEEEEEETTEEEEEEEE--SSEEEEE--TT--GGGGTTHHHHHTTTSEEEEEPPTTSTTS---SSGGGG-HHHHHHHHHHHHHHTT-S-EEEEEETHHHHHHHHHHHH-GGGEEEEEEES---HHHHHHHGGG-HHHHHHTHHHHHTTSSSHHHHHHHHHHHHHHHHHHHHHSSSTT-S-HHHHHHHHHHHTSTTHHHHHHHHHHHHSSHHHHT-SSPPP-PPB-S-EEEEEETT-SSS-GGGTS--GGGBSS-EEEEEETT--TTHHHHSHHHHHHHHHHHHHT-

Solvent-accessible surface area: 23165 Å² total

Nearest PDB structures (foldseek):
  8agm-assembly2_DDD  TM=9.958E-01  e=2.414E-59  metagenome
  4o08-assembly2_B  TM=9.263E-01  e=3.182E-30  Priestia megaterium
  4inz-assembly2_B  TM=9.234E-01  e=2.481E-29  Priestia megaterium
  4io0-assembly2_B  TM=9.278E-01  e=1.821E-28  Priestia megaterium
  7jqz-assembly1_J  TM=8.860E-01  e=7.489E-23  Burkholderia orbicola MC0-3

Foldseek 3Di:
DVQKDWDWDDFLNWIKIKIWAADDAAEEEEEAPPDAQCLCVPVRVVCNVHHTYIYIGFALWFPIDHDDDLQCQALVSRLRRVCRVLVRVPDQAHAYEYAAVSQQSQLQNQQVPVSRHQEYEYEQYFHLLLQQVPQLVDPLQVVLCPVLAVLLDPPPVLPVCPPPLRPVVVVVVVVFWLDPPLDDPVNSVVSSNGSVPPRSVVRSSSNSNNRPYPCRNPPPDRDDTGARAHEYEYEYEQSESNDHPSRHPDCPVNHPYHYDYHYDPSTYSSVCSVCVVVVSVVVCCPPPVHDD/DVQKDWDWFDQPPWIKIKIWAADDAEEEEEEAPPDAQCLCVLQRVVVRVPHTYIYIGFALWFPIDHDDDLQCQALVNRLSSVVSVLVRVPDQAHAYEYAAVSQQSQLQNQQVPVSHHQEYEYAQYFHLLLQQVPQVVDPLLCVLCVVLAVLLDPPPVLVVCPPPLRPVRLVVVQVFWLHSCLADPVRSVVSSNGSPPPRNVVRSSSNSNNRVYVCRNVPPDTDDIGAREHEYEYEYECSASNDHPSRVPDCVVRHPYHYYYHYDPSGYSSVCSRCVVVVSVVVVCVVVVD

Sequence (582 aa):
NEMMLKKHEYVKKVNGIKKMMHYVTQGKKGKLLLLLLHGFPDFWYVWRFFQQIPALAKHFRRVVAPDLRGYNETDKPEEGVVENYRRLLDDLLAKDILGLIKKALGEEHAVVVGHDWGGIIISWTLTAFNPQAVEKKLVILLNNAPPHPKAYYMMTTRTKNSLRRQLQKSWYVFFFQVANIIPEKILSSRRNEEFFAFFLLKNMMLIQQSFVRRDDLLTEEEEDLRIYVDDAWSKKSGALTSALLNYYRANLNPDIIFSEEKTVVFFPKKIKVPTLVIWWGEEKKDVAIISSKKDLIIVNNMMEEDDFIEEAAPYYSSIKYFPECGHWVQLEEPEELVRRKKHIEEEFIILKSDINEEMMLKKHEYVKKVVNNGGIKMMHYVTQGKGKKLLLLLHGFPDFWYVWRFQIPALAKKHFRVVAPDLRGYNETDKPEEGVVENYRRLLDDLLAKDILGLIKALGEEEHAVVVGHDWGGIISWTLTAFNPQAVEKKLVILLNAPHPKAYYMMTRTKNSLRRQLQKSWYVFFFQVANIPEKKILSSRNNEFAFLKNNMLIQSFVRRDLLTEEEDLRRIIYVDAWSSKSGALTSALLNYYRANLNPDIIFSEEKTTVVVFPKIKVPTLVIWGEKDVVAISKDLIVNNMEDFIEEAPYSSIKYFPECGHWVQLEEPEELVRRKKHIEEEFILKS